Protein AF-0000000078901228 (afdb_homodimer)

pLDDT: mean 86.93, std 18.35, range [22.19, 98.5]

Secondary structure (DSSP, 8-state):
-----SGGG---SS---HHHHHHHHHHT-SSS-EEHHHHHHHHHTTT--HHHHHHHHHHHHHTTSEEE-GGGEEEE-TTTHHHHHHHHTGGGGGGGB----S-EEEEE--HHHHHSHHHHHHHHHHHHHTT-EEEETTEEEEES-B----------------------HHHHHHHHHHHTT--TT-EEEEEE---HHHHHHHTT-S-HHHHHHHHHHHHHHHHHHHHHGGGS-HHHHHHHHHHHHHHHHHHHHH-----TTTS-SHHHHHHHHHHHHHHHHHHHHHHHHHT-/-----SGGG---SS---HHHHHHHHHHT-SSS-EEHHHHHHHHHTTT--HHHHHHHHHHHHHTTSEEE-GGGEEEE-GGGHHHHHHHHTGGGGGGGB----S-EEEEE--HHHHHSHHHHHHHHHHHHHTT-EEEETTEEEEES-B-------------S--------HHHHHHHHHHHTT--TT-EEEEEE---HHHHHHHTT-S-HHHHHHHHHHHHHHHHHHHHHGGGS-HHHHHHHHHHHHHHHHHHHHH-----TTTS-SHHHHHHHHHHHHHHHHHHHHHHHHHT-

Organism: Rhodospirillum centenum (strain ATCC 51521 / SW) (NCBI:txid414684)

Structure (mmCIF, N/CA/C/O backbone):
data_AF-0000000078901228-model_v1
#
loop_
_entity.id
_entity.type
_entity.pdbx_description
1 polymer 'Uncharacterized protein'
#
loop_
_atom_site.group_PDB
_atom_site.id
_atom_site.type_symbol
_atom_site.label_atom_id
_atom_site.label_alt_id
_atom_site.label_comp_id
_atom_site.label_asym_id
_atom_site.label_entity_id
_atom_site.label_seq_id
_atom_site.pdbx_PDB_ins_code
_atom_site.Cartn_x
_atom_site.Cartn_y
_atom_site.Cartn_z
_atom_site.occupancy
_atom_site.B_iso_or_equiv
_atom_site.auth_seq_id
_atom_site.auth_comp_id
_atom_site.auth_asym_id
_atom_site.auth_atom_id
_atom_site.pdbx_PDB_model_num
ATOM 1 N N . MET A 1 1 ? 15.203 12.539 26.469 1 22.97 1 MET A N 1
ATOM 2 C CA . MET A 1 1 ? 15.398 13.828 25.812 1 22.97 1 MET A CA 1
ATOM 3 C C . MET A 1 1 ? 14.133 14.266 25.078 1 22.97 1 MET A C 1
ATOM 5 O O . MET A 1 1 ? 13.367 13.43 24.594 1 22.97 1 MET A O 1
ATOM 9 N N . ASP A 1 2 ? 13.688 15.531 25.25 1 24.95 2 ASP A N 1
ATOM 10 C CA . ASP A 1 2 ? 12.523 16.422 25.203 1 24.95 2 ASP A CA 1
ATOM 11 C C . ASP A 1 2 ? 12.039 16.609 23.781 1 24.95 2 ASP A C 1
ATOM 13 O O . ASP A 1 2 ? 12.492 17.516 23.078 1 24.95 2 ASP A O 1
ATOM 17 N N . ILE A 1 3 ? 12.008 15.633 23.016 1 30.42 3 ILE A N 1
ATOM 18 C CA . ILE A 1 3 ? 11.773 15.461 21.594 1 30.42 3 ILE A CA 1
ATOM 19 C C . ILE A 1 3 ? 10.383 15.992 21.234 1 30.42 3 ILE A C 1
ATOM 21 O O . ILE A 1 3 ? 9.844 15.664 20.188 1 30.42 3 ILE A O 1
ATOM 25 N N . ASP A 1 4 ? 9.695 16.609 22.234 1 34.38 4 ASP A N 1
ATOM 26 C CA . ASP A 1 4 ? 8.352 17.109 21.953 1 34.38 4 ASP A CA 1
ATOM 27 C C . ASP A 1 4 ? 8.398 18.234 20.922 1 34.38 4 ASP A C 1
ATOM 29 O O . ASP A 1 4 ? 8.094 19.375 21.219 1 34.38 4 ASP A O 1
ATOM 33 N N . ARG A 1 5 ? 9.352 18.094 19.922 1 35.78 5 ARG A N 1
ATOM 34 C CA . ARG A 1 5 ? 9.961 19.125 19.094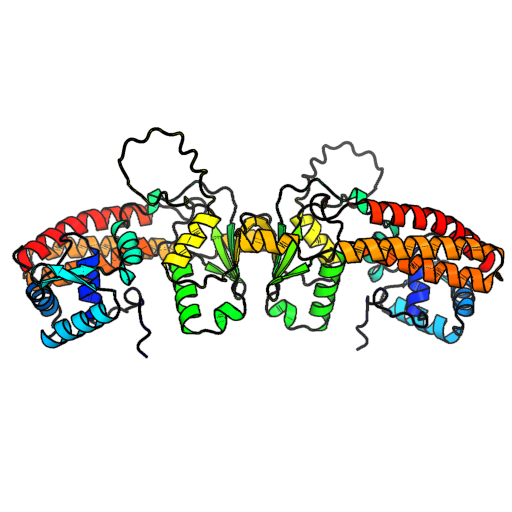 1 35.78 5 ARG A CA 1
ATOM 35 C C . ARG A 1 5 ? 8.898 19.938 18.359 1 35.78 5 ARG A C 1
ATOM 37 O O . ARG A 1 5 ? 9.023 21.156 18.219 1 35.78 5 ARG A O 1
ATOM 44 N N . ASN A 1 6 ? 8.086 19.359 17.578 1 36.31 6 ASN A N 1
ATOM 45 C CA . ASN A 1 6 ? 7.285 20.156 16.641 1 36.31 6 ASN A CA 1
ATOM 46 C C . ASN A 1 6 ? 5.82 20.203 17.062 1 36.31 6 ASN A C 1
ATOM 48 O O . ASN A 1 6 ? 4.938 20.422 16.234 1 36.31 6 ASN A O 1
ATOM 52 N N . ASP A 1 7 ? 5.535 19.797 18.328 1 43.38 7 ASP A N 1
ATOM 53 C CA . ASP A 1 7 ? 4.133 19.609 18.688 1 43.38 7 ASP A CA 1
ATOM 54 C C . ASP A 1 7 ? 3.455 20.938 19.016 1 43.38 7 ASP A C 1
ATOM 56 O O . ASP A 1 7 ? 2.613 21 19.906 1 43.38 7 ASP A O 1
ATOM 60 N N . HIS A 1 8 ? 4.043 22.031 18.578 1 42.66 8 HIS A N 1
ATOM 61 C CA . HIS A 1 8 ? 3.412 23.219 19.141 1 42.66 8 HIS A CA 1
ATOM 62 C C . HIS A 1 8 ? 1.991 23.391 18.609 1 42.66 8 HIS A C 1
ATOM 64 O O . HIS A 1 8 ? 1.242 24.25 19.094 1 42.66 8 HIS A O 1
ATOM 70 N N . LEU A 1 9 ? 1.549 22.578 17.578 1 44.91 9 LEU A N 1
ATOM 71 C CA . LEU A 1 9 ? 0.175 22.672 17.094 1 44.91 9 LEU A CA 1
ATOM 72 C C . LEU A 1 9 ? -0.745 21.75 17.906 1 44.91 9 LEU A C 1
ATOM 74 O O . LEU A 1 9 ? -1.957 21.734 17.688 1 44.91 9 LEU A O 1
ATOM 78 N N . SER A 1 10 ? -0.205 20.859 18.828 1 44.16 10 SER A N 1
ATOM 79 C CA . SER A 1 10 ? -1.022 19.906 19.578 1 44.16 10 SER A CA 1
ATOM 80 C C . SER A 1 10 ? -1.492 20.5 20.891 1 44.16 10 SER A C 1
ATOM 82 O O . SER A 1 10 ? -2.148 19.828 21.688 1 44.16 10 SER A O 1
ATOM 84 N N . ASP A 1 11 ? -1.125 21.719 21.344 1 42.91 11 ASP A N 1
ATOM 85 C CA . ASP A 1 11 ? -1.323 22.172 22.719 1 42.91 11 ASP A CA 1
ATOM 86 C C . ASP A 1 11 ? -2.809 22.328 23.047 1 42.91 11 ASP A C 1
ATOM 88 O O . ASP A 1 11 ? -3.545 22.953 22.266 1 42.91 11 ASP A O 1
ATOM 92 N N . GLU A 1 12 ? -3.486 21.578 23.875 1 42.47 12 GLU A N 1
ATOM 93 C CA . GLU A 1 12 ? -4.797 21.703 24.5 1 42.47 12 GLU A CA 1
ATOM 94 C C . GLU A 1 12 ? -5.02 23.094 25.062 1 42.47 12 GLU A C 1
ATOM 96 O O . GLU A 1 12 ? -4.062 23.812 25.328 1 42.47 12 GLU A O 1
ATOM 101 N N . ALA A 1 13 ? -6.402 23.609 25.328 1 46.47 13 ALA A N 1
ATOM 102 C CA . ALA A 1 13 ? -7.137 24.797 25.766 1 46.47 13 ALA A CA 1
ATOM 103 C C . ALA A 1 13 ? -6.352 25.578 26.812 1 46.47 13 ALA A C 1
ATOM 105 O O . ALA A 1 13 ? -6.758 26.656 27.219 1 46.47 13 ALA A O 1
ATOM 106 N N . GLY A 1 14 ? -5.383 25 27.312 1 50.72 14 GLY A N 1
ATOM 107 C CA . GLY A 1 14 ? -4.816 25.703 28.438 1 50.72 14 GLY A CA 1
ATOM 108 C C . GLY A 1 14 ? -3.891 26.844 28.031 1 50.72 14 GLY A C 1
ATOM 109 O O . GLY A 1 14 ? -3.904 27.266 26.875 1 50.72 14 GLY A O 1
ATOM 110 N N . ALA A 1 15 ? -2.893 27.234 28.938 1 70.25 15 ALA A N 1
ATOM 111 C CA . ALA A 1 15 ? -1.961 28.359 28.969 1 70.25 15 ALA A CA 1
ATOM 112 C C . ALA A 1 15 ? -0.875 28.188 27.906 1 70.25 15 ALA A C 1
ATOM 114 O O . ALA A 1 15 ? -0.319 27.094 27.734 1 70.25 15 ALA A O 1
ATOM 115 N N . ILE A 1 16 ? -0.866 29.047 26.844 1 87.88 16 ILE A N 1
ATOM 116 C CA . ILE A 1 16 ? 0.158 29.094 25.812 1 87.88 16 ILE A CA 1
ATOM 117 C C . ILE A 1 16 ? 1.544 29.078 26.453 1 87.88 16 ILE A C 1
ATOM 119 O O . ILE A 1 16 ? 1.771 29.734 27.469 1 87.88 16 ILE A O 1
ATOM 123 N N . SER A 1 17 ? 2.393 28.188 26.078 1 93.25 17 SER A N 1
ATOM 124 C CA . SER A 1 17 ? 3.764 28.141 26.578 1 93.25 17 SER A CA 1
ATOM 125 C C . SER A 1 17 ? 4.629 29.219 25.938 1 93.25 17 SER A C 1
ATOM 127 O O . SER A 1 17 ? 4.27 29.781 24.891 1 93.25 17 SER A O 1
ATOM 129 N N . ALA A 1 18 ? 5.754 29.578 26.625 1 95.44 18 ALA A N 1
ATOM 130 C CA . ALA A 1 18 ? 6.707 30.531 26.094 1 95.44 18 ALA A CA 1
ATOM 131 C C . ALA A 1 18 ? 7.199 30.109 24.719 1 95.44 18 ALA A C 1
ATOM 133 O O . ALA A 1 18 ? 7.297 30.938 23.797 1 95.44 18 ALA A O 1
ATOM 134 N N . ARG A 1 19 ? 7.473 28.797 24.594 1 94.62 19 ARG A N 1
ATOM 135 C CA . ARG A 1 19 ? 7.949 28.266 23.328 1 94.62 19 ARG A CA 1
ATOM 136 C C . ARG A 1 19 ? 6.926 28.469 22.219 1 94.62 19 ARG A C 1
ATOM 138 O O . ARG A 1 19 ? 7.262 28.969 21.141 1 94.62 19 ARG A O 1
ATOM 145 N N . THR A 1 20 ? 5.754 28.141 22.531 1 92.88 20 THR A N 1
ATOM 146 C CA . THR A 1 20 ? 4.676 28.25 21.562 1 92.88 20 THR A CA 1
ATOM 147 C C . THR A 1 20 ? 4.434 29.703 21.188 1 92.88 20 THR A C 1
ATOM 149 O O . THR A 1 20 ? 4.25 30.031 20.016 1 92.88 20 THR A O 1
ATOM 152 N N . LEU A 1 21 ? 4.434 30.625 22.188 1 94.31 21 LEU A N 1
ATOM 153 C CA . LEU A 1 21 ? 4.203 32.031 21.938 1 94.31 21 LEU A CA 1
ATOM 154 C C . LEU A 1 21 ? 5.262 32.594 21 1 94.31 21 LEU A C 1
ATOM 156 O O . LEU A 1 21 ? 4.934 33.312 20.031 1 94.31 21 LEU A O 1
ATOM 160 N N . ILE A 1 22 ? 6.48 32.281 21.25 1 95.06 22 ILE A N 1
ATOM 161 C CA . ILE A 1 22 ? 7.598 32.781 20.453 1 95.06 22 ILE A CA 1
ATOM 162 C C . ILE A 1 22 ? 7.445 32.344 19 1 95.06 22 ILE A C 1
ATOM 164 O O . ILE A 1 22 ? 7.52 33.156 18.094 1 95.06 22 ILE A O 1
ATOM 168 N N . LEU A 1 23 ? 7.129 31.094 18.828 1 93.25 23 LEU A N 1
ATOM 169 C CA . LEU A 1 23 ? 7.012 30.562 17.484 1 93.25 23 LEU A CA 1
ATOM 170 C C . LEU A 1 23 ? 5.766 31.109 16.797 1 93.25 23 LEU A C 1
ATOM 172 O O . LEU A 1 23 ? 5.805 31.438 15.602 1 93.25 23 LEU A O 1
ATOM 176 N N . ASP A 1 24 ? 4.688 31.234 17.5 1 91.38 24 ASP A N 1
ATOM 177 C CA . ASP A 1 24 ? 3.457 31.766 16.938 1 91.38 24 ASP A CA 1
ATOM 178 C C . ASP A 1 24 ? 3.666 33.188 16.406 1 91.38 24 ASP A C 1
ATOM 180 O O . ASP A 1 24 ? 3.211 33.5 15.312 1 91.38 24 ASP A O 1
ATOM 184 N N . LEU A 1 25 ? 4.371 34 17.172 1 91.88 25 LEU A N 1
ATOM 185 C CA . LEU A 1 25 ? 4.617 35.375 16.766 1 91.88 25 LEU A CA 1
ATOM 186 C C . LEU A 1 25 ? 5.492 35.438 15.523 1 91.88 25 LEU A C 1
ATOM 188 O O . LEU A 1 25 ? 5.188 36.188 14.586 1 91.88 25 LEU A O 1
ATOM 192 N N . MET A 1 26 ? 6.473 34.625 15.539 1 91.56 26 MET A N 1
ATOM 193 C CA . MET A 1 26 ? 7.418 34.656 14.43 1 91.56 26 MET A CA 1
ATOM 194 C C . MET A 1 26 ? 6.789 34.062 13.164 1 91.56 26 MET A C 1
ATOM 196 O O . MET A 1 26 ? 7.141 34.469 12.055 1 91.56 26 MET A O 1
ATOM 200 N N . ASP A 1 27 ? 5.863 33.156 13.352 1 87.81 27 ASP A N 1
ATOM 201 C CA . ASP A 1 27 ? 5.227 32.469 12.234 1 87.81 27 ASP A CA 1
ATOM 202 C C . ASP A 1 27 ? 4.27 33.406 11.492 1 87.81 27 ASP A C 1
ATOM 204 O O . ASP A 1 27 ? 3.859 33.125 10.367 1 87.81 27 ASP A O 1
ATOM 208 N N . THR A 1 28 ? 3.855 34.531 12.117 1 81.31 28 THR A N 1
ATOM 209 C CA . THR A 1 28 ? 2.963 35.469 11.445 1 81.31 28 THR A CA 1
ATOM 210 C C . THR A 1 28 ? 3.686 36.188 10.312 1 81.31 28 THR A C 1
ATOM 212 O O . THR A 1 28 ? 3.047 36.688 9.375 1 81.31 28 THR A O 1
ATOM 215 N N . GLY A 1 29 ? 4.984 36.25 10.367 1 74.88 29 GLY A N 1
ATOM 216 C CA . GLY A 1 29 ? 5.824 36.812 9.328 1 74.88 29 GLY A CA 1
ATOM 217 C C . GLY A 1 29 ? 5.805 38.344 9.312 1 74.88 29 GLY A C 1
ATOM 218 O O . GLY A 1 29 ? 6.535 38.969 8.547 1 74.88 29 GLY A O 1
ATOM 219 N N . SER A 1 30 ? 4.918 38.938 9.938 1 79 30 SER A N 1
ATOM 220 C CA . SER A 1 30 ? 4.836 40.375 10.008 1 79 30 SER A CA 1
ATOM 221 C C . SER A 1 30 ? 4.605 40.844 11.438 1 79 30 SER A C 1
ATOM 223 O O . SER A 1 30 ? 3.484 40.781 11.945 1 79 30 SER A O 1
ATOM 225 N N . PRO A 1 31 ? 5.73 41.406 11.984 1 79.88 31 PRO A N 1
ATOM 226 C CA . PRO A 1 31 ? 7.09 41.594 11.469 1 79.88 31 PRO A CA 1
ATOM 227 C C . PRO A 1 31 ? 7.855 40.281 11.352 1 79.88 31 PRO A C 1
ATOM 229 O O . PRO A 1 31 ? 7.457 39.25 11.938 1 79.88 31 PRO A O 1
ATOM 232 N N . PRO A 1 32 ? 9.008 40.25 10.562 1 84.06 32 PRO A N 1
ATOM 233 C CA . PRO A 1 32 ? 9.75 39.031 10.312 1 84.06 32 PRO A CA 1
ATOM 234 C C . PRO A 1 32 ? 10.656 38.625 11.477 1 84.06 32 PRO A C 1
ATOM 236 O O . PRO A 1 32 ? 11.148 37.5 11.523 1 84.06 32 PRO A O 1
ATOM 239 N N . ASP A 1 33 ? 10.945 39.594 12.297 1 91.88 33 ASP A N 1
ATOM 240 C CA . ASP A 1 33 ? 11.828 39.344 13.438 1 91.88 33 ASP A CA 1
ATOM 241 C C . ASP A 1 33 ? 11.391 40.125 14.656 1 91.88 33 ASP A C 1
ATOM 243 O O . ASP A 1 33 ? 10.602 41.062 14.539 1 91.88 33 ASP A O 1
ATOM 247 N N . PHE A 1 34 ? 11.859 39.719 15.836 1 94.5 34 PHE A N 1
ATOM 248 C CA . PHE A 1 34 ? 11.5 40.312 17.109 1 94.5 34 PHE A CA 1
ATOM 249 C C . PHE A 1 34 ? 12.727 40.469 18 1 94.5 34 PHE A C 1
ATOM 251 O O . PHE A 1 34 ? 13.641 39.656 17.969 1 94.5 34 PHE A O 1
ATOM 258 N N . SER A 1 35 ? 12.719 41.594 18.781 1 94.75 35 SER A N 1
ATOM 259 C CA . SER A 1 35 ? 13.734 41.719 19.812 1 94.75 35 SER A CA 1
ATOM 260 C C . SER A 1 35 ? 13.375 40.906 21.047 1 94.75 35 SER A C 1
ATOM 262 O O . SER A 1 35 ? 12.219 40.5 21.219 1 94.75 35 SER A O 1
ATOM 264 N N . THR A 1 36 ? 14.43 40.656 21.844 1 95.25 36 THR A N 1
ATOM 265 C CA . THR A 1 36 ? 14.156 40.031 23.125 1 95.25 36 THR A CA 1
ATOM 266 C C . THR A 1 36 ? 13.141 40.812 23.922 1 95.25 36 THR A C 1
ATOM 268 O O . THR A 1 36 ? 12.258 40.25 24.562 1 95.25 36 THR A O 1
ATOM 271 N N . ARG A 1 37 ? 13.211 42.094 23.859 1 94.94 37 ARG A N 1
ATOM 272 C CA . ARG A 1 37 ? 12.266 42.969 24.547 1 94.94 37 ARG A CA 1
ATOM 273 C C . ARG A 1 37 ? 10.844 42.75 24.062 1 94.94 37 ARG A C 1
ATOM 275 O O . ARG A 1 37 ? 9.914 42.625 24.859 1 94.94 37 ARG A O 1
ATOM 282 N N . ASP A 1 38 ? 10.688 42.688 22.781 1 95.31 38 ASP A N 1
ATOM 283 C CA . ASP A 1 38 ? 9.375 42.438 22.188 1 95.31 38 ASP A CA 1
ATOM 284 C C . ASP A 1 38 ? 8.789 41.125 22.703 1 95.31 38 ASP A C 1
ATOM 286 O O . ASP A 1 38 ? 7.605 41.062 23.047 1 95.31 38 ASP A O 1
ATOM 290 N N . LEU A 1 39 ? 9.617 40.094 22.734 1 96.38 39 LEU A N 1
ATOM 291 C CA . LEU A 1 39 ? 9.156 38.75 23.125 1 96.38 39 LEU A CA 1
ATOM 292 C C . LEU A 1 39 ? 8.781 38.719 24.594 1 96.38 39 LEU A C 1
ATOM 294 O O . LEU A 1 39 ? 7.797 38.094 24.969 1 96.38 39 LEU A O 1
ATOM 298 N N . VAL A 1 40 ? 9.531 39.469 25.375 1 96.88 40 VAL A N 1
ATOM 299 C CA . VAL A 1 40 ? 9.234 39.531 26.797 1 96.88 40 VAL A CA 1
ATOM 300 C C . VAL A 1 40 ? 7.922 40.281 27.016 1 96.88 40 VAL A C 1
ATOM 302 O O . VAL A 1 40 ? 7.074 39.844 27.797 1 96.88 40 VAL A O 1
ATOM 305 N N . LEU A 1 41 ? 7.766 41.375 26.297 1 96.38 41 LEU A N 1
ATOM 306 C CA . LEU A 1 41 ? 6.527 42.156 26.391 1 96.38 41 LEU A CA 1
ATOM 307 C C . LEU A 1 41 ? 5.336 41.312 25.938 1 96.38 41 LEU A C 1
ATOM 309 O O . LEU A 1 41 ? 4.266 41.375 26.547 1 96.38 41 LEU A O 1
ATOM 313 N N . ALA A 1 42 ? 5.523 40.594 24.891 1 95.81 42 ALA A N 1
ATOM 314 C CA . ALA A 1 42 ? 4.465 39.719 24.406 1 95.81 42 ALA A CA 1
ATOM 315 C C . ALA A 1 42 ? 4.094 38.656 25.438 1 95.81 42 ALA A C 1
ATOM 317 O O . ALA A 1 42 ? 2.914 38.375 25.641 1 95.81 42 ALA A O 1
ATOM 318 N N . GLY A 1 43 ? 5.094 38.062 26.062 1 96.69 43 GLY A N 1
ATOM 319 C CA . GLY A 1 43 ? 4.855 37.094 27.094 1 96.69 43 GLY A CA 1
ATOM 320 C C . GLY A 1 43 ? 4.039 37.625 28.266 1 96.69 43 GLY A C 1
ATOM 321 O O . GLY A 1 43 ? 3.217 36.906 28.828 1 96.69 43 GLY A O 1
ATOM 322 N N . ALA A 1 44 ? 4.223 38.875 28.547 1 95.5 44 ALA A N 1
ATOM 323 C CA . ALA A 1 44 ? 3.52 39.5 29.656 1 95.5 44 ALA A CA 1
ATOM 324 C C . ALA A 1 44 ? 2.012 39.5 29.422 1 95.5 44 ALA A C 1
ATOM 326 O O . ALA A 1 44 ? 1.229 39.406 30.375 1 95.5 44 ALA A O 1
ATOM 327 N N . ALA A 1 45 ? 1.635 39.594 28.219 1 94.88 45 ALA A N 1
ATOM 328 C CA . ALA A 1 45 ? 0.213 39.562 27.891 1 94.88 45 ALA A CA 1
ATOM 329 C C . ALA A 1 45 ? -0.429 38.25 28.281 1 94.88 45 ALA A C 1
ATOM 331 O O . ALA A 1 45 ? -1.651 38.156 28.422 1 94.88 45 ALA A O 1
ATOM 332 N N . PHE A 1 46 ? 0.395 37.219 28.469 1 95.62 46 PHE A N 1
ATOM 333 C CA . PHE A 1 46 ? -0.101 35.875 28.797 1 95.62 46 PHE A CA 1
ATOM 334 C C . PHE A 1 46 ? 0.332 35.469 30.203 1 95.62 46 PHE A C 1
ATOM 336 O O . PHE A 1 46 ? 0.252 34.281 30.562 1 95.62 46 PHE A O 1
ATOM 343 N N . GLY A 1 47 ? 0.905 36.406 30.906 1 93.5 47 GLY A N 1
ATOM 344 C CA . GLY A 1 47 ? 1.328 36.156 32.281 1 93.5 47 GLY A CA 1
ATOM 345 C C . GLY A 1 47 ? 2.619 35.375 32.344 1 93.5 47 GLY A C 1
ATOM 346 O O . GLY A 1 47 ? 2.891 34.719 33.375 1 93.5 47 GLY A O 1
ATOM 347 N N . LEU A 1 48 ? 3.416 35.375 31.297 1 96.19 48 LEU A N 1
ATOM 348 C CA . LEU A 1 48 ? 4.699 34.688 31.297 1 96.19 48 LEU A CA 1
ATOM 349 C C . LEU A 1 48 ? 5.812 35.594 31.797 1 96.19 48 LEU A C 1
ATOM 351 O O . LEU A 1 48 ? 5.832 36.781 31.5 1 96.19 48 LEU A O 1
ATOM 355 N N . GLU A 1 49 ? 6.688 35 32.562 1 96.94 49 GLU A N 1
ATOM 356 C CA . GLU A 1 49 ? 7.812 35.75 33.125 1 96.94 49 GLU A CA 1
ATOM 357 C C . GLU A 1 49 ? 8.906 35.969 32.062 1 96.94 49 GLU A C 1
ATOM 359 O O . GLU A 1 49 ? 9.141 35.125 31.219 1 96.94 49 GLU A O 1
ATOM 364 N N . ALA A 1 50 ? 9.617 37.062 32.312 1 97.44 50 ALA A N 1
ATOM 365 C CA . ALA A 1 50 ? 10.719 37.406 31.406 1 97.44 50 ALA A CA 1
ATOM 366 C C . ALA A 1 50 ? 11.758 36.281 31.359 1 97.44 50 ALA A C 1
ATOM 368 O O . ALA A 1 50 ? 12.297 35.969 30.297 1 97.44 50 ALA A O 1
ATOM 369 N N . THR A 1 51 ? 11.977 35.688 32.469 1 97.44 51 THR A N 1
ATOM 370 C CA . THR A 1 51 ? 12.984 34.656 32.562 1 97.44 51 THR A CA 1
ATOM 371 C C . THR A 1 51 ? 12.562 33.438 31.75 1 97.44 51 THR A C 1
ATOM 373 O O . THR A 1 51 ? 13.391 32.781 31.094 1 97.44 51 THR A O 1
ATOM 376 N N . GLY A 1 52 ? 11.32 33.125 31.828 1 96.88 52 GLY A N 1
ATOM 377 C CA . GLY A 1 52 ? 10.805 32 31.047 1 96.88 52 GLY A CA 1
ATOM 378 C C . GLY A 1 52 ? 10.906 32.219 29.547 1 96.88 52 GLY A C 1
ATOM 379 O O . GLY A 1 52 ? 11.25 31.312 28.797 1 96.88 52 GLY A O 1
ATOM 380 N N . ILE A 1 53 ? 10.656 33.438 29.141 1 97.44 53 ILE A N 1
ATOM 381 C CA . ILE A 1 53 ? 10.75 33.781 27.719 1 97.44 53 ILE A CA 1
ATOM 382 C C . ILE A 1 53 ? 12.203 33.688 27.266 1 97.44 53 ILE A C 1
ATOM 384 O O . ILE A 1 53 ? 12.484 33.094 26.203 1 97.44 53 ILE A O 1
ATOM 388 N N . ARG A 1 54 ? 13.07 34.156 28.094 1 97.12 54 ARG A N 1
ATOM 389 C CA . ARG A 1 54 ? 14.484 34.125 27.734 1 97.12 54 ARG A CA 1
ATOM 390 C C . ARG A 1 54 ? 15.016 32.719 27.672 1 97.12 54 ARG A C 1
ATOM 392 O O . ARG A 1 54 ? 15.805 32.375 26.797 1 97.12 54 ARG A O 1
ATOM 399 N N . THR A 1 55 ? 14.562 31.906 28.562 1 97.75 55 THR A N 1
ATOM 400 C CA . THR A 1 55 ? 14.969 30.5 28.578 1 97.75 55 THR A CA 1
ATOM 401 C C . THR A 1 55 ? 14.445 29.766 27.344 1 97.75 55 THR A C 1
ATOM 403 O O . THR A 1 55 ? 15.18 29.016 26.703 1 97.75 55 THR A O 1
ATOM 406 N N . ALA A 1 56 ? 13.172 30.016 27.031 1 97.25 56 ALA A N 1
ATOM 407 C CA . ALA A 1 56 ? 12.578 29.391 25.844 1 97.25 56 ALA A CA 1
ATOM 408 C C . ALA A 1 56 ? 13.297 29.844 24.578 1 97.25 56 ALA A C 1
ATOM 410 O O . ALA A 1 56 ? 13.539 29.031 23.672 1 97.25 56 ALA A O 1
ATOM 411 N N . LEU A 1 57 ? 13.641 31.078 24.547 1 96.75 57 LEU A N 1
ATOM 412 C CA . LEU A 1 57 ? 14.344 31.625 23.391 1 96.75 57 LEU A CA 1
ATOM 413 C C . LEU A 1 57 ? 15.703 30.953 23.219 1 96.75 57 LEU A C 1
ATOM 415 O O . LEU A 1 57 ? 16.078 30.578 22.109 1 96.75 57 LEU A O 1
ATOM 419 N N . THR A 1 58 ? 16.422 30.75 24.297 1 96.69 58 THR A N 1
ATOM 420 C CA . THR A 1 58 ? 17.719 30.109 24.281 1 96.69 58 THR A CA 1
ATOM 421 C C . THR A 1 58 ? 17.609 28.656 23.812 1 96.69 58 THR A C 1
ATOM 423 O O . THR A 1 58 ? 18.406 28.203 22.984 1 96.69 58 THR A O 1
ATOM 426 N N . ARG A 1 59 ? 16.656 27.984 24.281 1 96.56 59 ARG A N 1
ATOM 427 C CA . ARG A 1 59 ? 16.438 26.594 23.891 1 96.56 59 ARG A CA 1
ATOM 428 C C . ARG A 1 59 ? 16.078 26.484 22.406 1 96.56 59 ARG A C 1
ATOM 430 O O . ARG A 1 59 ? 16.578 25.625 21.703 1 96.56 59 ARG A O 1
ATOM 437 N N . LEU A 1 60 ? 15.18 27.344 21.922 1 96.62 60 LEU A N 1
ATOM 438 C CA . LEU A 1 60 ? 14.75 27.328 20.531 1 96.62 60 LEU A CA 1
ATOM 439 C C . LEU A 1 60 ? 15.922 27.625 19.609 1 96.62 60 LEU A C 1
ATOM 441 O O . LEU A 1 60 ? 16 27.062 18.516 1 96.62 60 LEU A O 1
ATOM 445 N N . ARG A 1 61 ? 16.828 28.438 20.078 1 95.88 61 ARG A N 1
ATOM 446 C CA . ARG A 1 61 ? 18.047 28.719 19.297 1 95.88 61 ARG A CA 1
ATOM 447 C C . ARG A 1 61 ? 18.938 27.484 19.234 1 95.88 61 ARG A C 1
ATOM 449 O O . ARG A 1 61 ? 19.469 27.156 18.172 1 95.88 61 ARG A O 1
ATOM 456 N N . GLN A 1 62 ? 19.047 26.828 20.312 1 96.38 62 GLN A N 1
ATOM 457 C CA . GLN A 1 62 ? 19.875 25.609 20.359 1 96.38 62 GLN A CA 1
ATOM 458 C C . GLN A 1 62 ? 19.297 24.531 19.453 1 96.38 62 GLN A C 1
ATOM 460 O O . GLN A 1 62 ? 20.047 23.75 18.844 1 96.38 62 GLN A O 1
ATOM 465 N N . GLU A 1 63 ? 18 24.578 19.375 1 93.75 63 GLU A N 1
ATOM 466 C CA . GLU A 1 63 ? 17.312 23.578 18.562 1 93.75 63 GLU A CA 1
ATOM 467 C C . GLU A 1 63 ? 17.297 23.969 17.094 1 93.75 63 GLU A C 1
ATOM 469 O O . GLU A 1 63 ? 16.828 23.188 16.25 1 93.75 63 GLU A O 1
ATOM 474 N N . GLY A 1 64 ? 17.719 25.125 16.828 1 94.94 64 GLY A N 1
ATOM 475 C CA . GLY A 1 64 ? 17.75 25.609 15.453 1 94.94 64 GLY A CA 1
ATOM 476 C C . GLY A 1 64 ? 16.406 26.094 14.953 1 94.94 64 GLY A C 1
ATOM 477 O O . GLY A 1 64 ? 16.219 26.266 13.742 1 94.94 64 GLY A O 1
ATOM 478 N N . ARG A 1 65 ? 15.469 26.297 15.828 1 94.56 65 ARG A N 1
ATOM 479 C CA . ARG A 1 65 ? 14.125 26.719 15.453 1 94.56 65 ARG A CA 1
ATOM 480 C C . ARG A 1 65 ? 14.008 28.234 15.445 1 94.56 65 ARG A C 1
ATOM 482 O O . ARG A 1 65 ? 13.062 28.797 14.891 1 94.56 65 ARG A O 1
ATOM 489 N N . VAL A 1 66 ? 14.977 28.891 16.141 1 96.06 66 VAL A N 1
ATOM 490 C CA . VAL A 1 66 ? 15.117 30.344 16.141 1 96.06 66 VAL A CA 1
ATOM 491 C C . VAL A 1 66 ? 16.562 30.719 15.812 1 96.06 66 VAL A C 1
ATOM 493 O O . VAL A 1 66 ? 17.5 30.031 16.219 1 96.06 66 VAL A O 1
ATOM 496 N N . ARG A 1 67 ? 16.688 31.672 15.102 1 96 67 ARG A N 1
ATOM 497 C CA . ARG A 1 67 ? 18.016 32.188 14.828 1 96 67 ARG A CA 1
ATOM 498 C C . ARG A 1 67 ? 18.156 33.625 15.242 1 96 67 ARG A C 1
ATOM 500 O O . ARG A 1 67 ? 17.156 34.375 15.258 1 96 67 ARG A O 1
ATOM 507 N N . THR A 1 68 ? 19.359 34.031 15.523 1 94.25 68 THR A N 1
ATOM 508 C CA . THR A 1 68 ? 19.656 35.406 15.906 1 94.25 68 THR A CA 1
ATOM 509 C 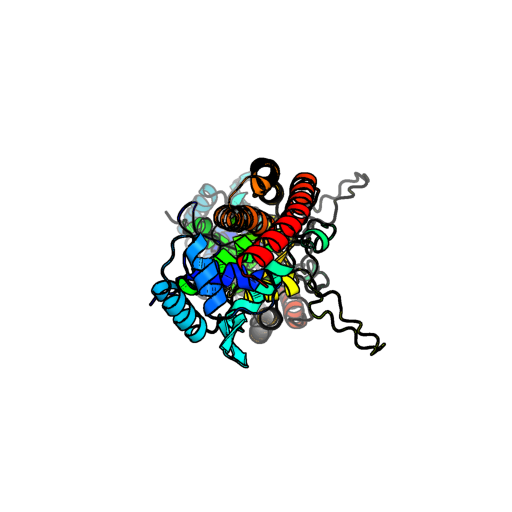C . THR A 1 68 ? 20.234 36.188 14.727 1 94.25 68 THR A C 1
ATOM 511 O O . THR A 1 68 ? 21.125 35.688 14.031 1 94.25 68 THR A O 1
ATOM 514 N N . LEU A 1 69 ? 19.547 37.219 14.555 1 92.81 69 LEU A N 1
ATOM 515 C CA . LEU A 1 69 ? 20.016 38.125 13.516 1 92.81 69 LEU A CA 1
ATOM 516 C C . LEU A 1 69 ? 20.922 39.188 14.094 1 92.81 69 LEU A C 1
ATOM 518 O O . LEU A 1 69 ? 21.359 39.094 15.234 1 92.81 69 LEU A O 1
ATOM 522 N N . ASP A 1 70 ? 21.203 40.219 13.195 1 86.06 70 ASP A N 1
ATOM 523 C CA . ASP A 1 70 ? 22 41.344 13.648 1 86.06 70 ASP A CA 1
ATOM 524 C C . ASP A 1 70 ? 21.25 42.156 14.688 1 86.06 70 ASP A C 1
ATOM 526 O O . ASP A 1 70 ? 20.016 42.219 14.664 1 86.06 70 ASP A O 1
ATOM 530 N N . ARG A 1 71 ? 21.984 42.781 15.633 1 86.12 71 ARG A N 1
ATOM 531 C CA . ARG A 1 71 ? 21.5 43.719 16.641 1 86.12 71 ARG A CA 1
ATOM 532 C C . ARG A 1 71 ? 20.594 43 17.641 1 86.12 71 ARG A C 1
ATOM 534 O O . ARG A 1 71 ? 19.641 43.594 18.141 1 86.12 71 ARG A O 1
ATOM 541 N N . GLY A 1 72 ? 20.672 41.781 17.719 1 87.56 72 GLY A N 1
ATOM 542 C CA . GLY A 1 72 ? 20 41.062 18.797 1 87.56 72 GLY A CA 1
ATOM 543 C C . GLY A 1 72 ? 18.562 40.688 18.469 1 87.56 72 GLY A C 1
ATOM 544 O O . GLY A 1 72 ? 17.766 40.438 19.359 1 87.56 72 GLY A O 1
ATOM 545 N N . ARG A 1 73 ? 18.188 40.812 17.25 1 93.62 73 ARG A N 1
ATOM 546 C CA . ARG A 1 73 ? 16.844 40.406 16.844 1 93.62 73 ARG A CA 1
ATOM 547 C C . ARG A 1 73 ? 16.797 38.938 16.469 1 93.62 73 ARG A C 1
ATOM 549 O O . ARG A 1 73 ? 17.828 38.312 16.172 1 93.62 73 ARG A O 1
ATOM 556 N N . HIS A 1 74 ? 15.578 38.375 16.562 1 95.94 74 HIS A N 1
ATOM 557 C CA . HIS A 1 74 ? 15.414 36.938 16.391 1 95.94 74 HIS A CA 1
ATOM 558 C C . HIS A 1 74 ? 14.359 36.625 15.344 1 95.94 74 HIS A C 1
ATOM 560 O O . HIS A 1 74 ? 13.344 37.312 15.25 1 95.94 74 HIS A O 1
ATOM 566 N N . ALA A 1 75 ? 14.68 35.625 14.547 1 94.88 75 ALA A N 1
ATOM 567 C CA . ALA A 1 75 ? 13.758 35.156 13.516 1 94.88 75 ALA A CA 1
ATOM 568 C C . ALA A 1 75 ? 13.68 33.625 13.5 1 94.88 75 ALA A C 1
ATOM 570 O O . ALA A 1 75 ? 14.398 32.969 14.25 1 94.88 75 ALA A O 1
ATOM 571 N N . ILE A 1 76 ? 12.742 33.156 12.688 1 93.62 76 ILE A N 1
ATOM 572 C CA . ILE A 1 76 ? 12.555 31.703 12.578 1 93.62 76 ILE A CA 1
ATOM 573 C C . ILE A 1 76 ? 13.828 31.062 12.047 1 93.62 76 ILE A C 1
ATOM 575 O O . ILE A 1 76 ? 14.477 31.594 11.141 1 93.62 76 ILE A O 1
ATOM 579 N N . GLY A 1 77 ? 14.203 29.953 12.672 1 92.88 77 GLY A N 1
ATOM 580 C CA . GLY A 1 77 ? 15.375 29.203 12.258 1 92.88 77 GLY A CA 1
ATOM 581 C C . GLY A 1 77 ? 15.078 28.172 11.18 1 92.88 77 GLY A C 1
ATOM 582 O O . GLY A 1 77 ? 13.914 27.953 10.836 1 92.88 77 GLY A O 1
ATOM 583 N N . ALA A 1 78 ? 16.109 27.547 10.688 1 90.5 78 ALA A N 1
ATOM 584 C CA . ALA A 1 78 ? 16.031 26.641 9.539 1 90.5 78 ALA A CA 1
ATOM 585 C C . ALA A 1 78 ? 15.133 25.438 9.852 1 90.5 78 ALA A C 1
ATOM 587 O O . ALA A 1 78 ? 14.383 24.984 8.992 1 90.5 78 ALA A O 1
ATOM 588 N N . LYS A 1 79 ? 15.156 24.969 11.031 1 88.06 79 LYS A N 1
ATOM 589 C CA . LYS A 1 79 ? 14.438 23.75 11.398 1 88.06 79 LYS A CA 1
ATOM 590 C C . LYS A 1 79 ? 12.938 24.016 11.508 1 88.06 79 LYS A C 1
ATOM 592 O O . LYS A 1 79 ? 12.133 23.078 11.445 1 88.06 79 LYS A O 1
ATOM 597 N N . ALA A 1 80 ? 12.547 25.266 11.68 1 88.19 80 ALA A N 1
ATOM 598 C CA . ALA A 1 80 ? 11.133 25.609 11.828 1 88.19 80 ALA A CA 1
ATOM 599 C C . ALA A 1 80 ? 10.586 26.25 10.562 1 88.19 80 ALA A C 1
ATOM 601 O O . ALA A 1 80 ? 9.383 26.484 10.445 1 88.19 80 ALA A O 1
ATOM 602 N N . GLU A 1 81 ? 11.406 26.469 9.594 1 87.56 81 GLU A N 1
ATOM 603 C CA . GLU A 1 81 ? 11.062 27.203 8.383 1 87.56 81 GLU A CA 1
ATOM 604 C C . GLU A 1 81 ? 10 26.469 7.57 1 87.56 81 GLU A C 1
ATOM 606 O O . GLU A 1 81 ? 9.055 27.094 7.07 1 87.56 81 GLU A O 1
ATOM 611 N N . PRO A 1 82 ? 10.086 25.156 7.441 1 81.75 82 PRO A N 1
ATOM 612 C CA . PRO A 1 82 ? 9.07 24.469 6.637 1 81.75 82 PRO A CA 1
ATOM 613 C C . PRO A 1 82 ? 7.66 24.641 7.191 1 81.75 82 PRO A C 1
ATOM 615 O O . PRO A 1 82 ? 6.719 24.875 6.426 1 81.75 82 PRO A O 1
ATOM 618 N N . LEU A 1 83 ? 7.551 24.594 8.438 1 81.56 83 LEU A N 1
ATOM 619 C CA . LEU A 1 83 ? 6.242 24.797 9.055 1 81.56 83 LEU A CA 1
ATOM 620 C C . LEU A 1 83 ? 5.793 26.234 8.922 1 81.56 83 LEU A C 1
ATOM 622 O O . LEU A 1 83 ? 4.613 26.516 8.688 1 81.56 83 LEU A O 1
ATOM 626 N N . GLN A 1 84 ? 6.723 27.172 9.102 1 86.88 84 GLN A N 1
ATOM 627 C CA . GLN A 1 84 ? 6.387 28.578 8.93 1 86.88 84 GLN A CA 1
ATOM 628 C C . GLN A 1 84 ? 5.816 28.844 7.543 1 86.88 84 GLN A C 1
ATOM 630 O O . GLN A 1 84 ? 4.832 29.578 7.398 1 86.88 84 GLN A O 1
ATOM 635 N N . HIS A 1 85 ? 6.449 28.219 6.602 1 83.94 85 HIS A N 1
ATOM 636 C CA . HIS A 1 85 ? 5.984 28.406 5.234 1 83.94 85 HIS A CA 1
ATOM 637 C C . HIS A 1 85 ? 4.551 27.906 5.066 1 83.94 85 HIS A C 1
ATOM 639 O O . HIS A 1 85 ? 3.746 28.547 4.379 1 83.94 85 HIS A O 1
ATOM 645 N N . ARG A 1 86 ? 4.297 26.812 5.68 1 83.5 86 ARG A N 1
ATOM 646 C CA . ARG A 1 86 ? 2.943 26.281 5.645 1 83.5 86 ARG A CA 1
ATOM 647 C C . ARG A 1 86 ? 1.958 27.219 6.328 1 83.5 86 ARG A C 1
ATOM 649 O O . ARG A 1 86 ? 0.869 27.469 5.812 1 83.5 86 ARG A O 1
ATOM 656 N N . ILE A 1 87 ? 2.357 27.781 7.41 1 87.69 87 ILE A N 1
ATOM 657 C CA . ILE A 1 87 ? 1.493 28.656 8.195 1 87.69 87 ILE A CA 1
ATOM 658 C C . ILE A 1 87 ? 1.232 29.953 7.422 1 87.69 87 ILE A C 1
ATOM 660 O O . ILE A 1 87 ? 0.096 30.422 7.359 1 87.69 87 ILE A O 1
ATOM 664 N N . LEU A 1 88 ? 2.232 30.438 6.77 1 86.56 88 LEU A N 1
ATOM 665 C CA . LEU A 1 88 ? 2.109 31.688 6.016 1 86.56 88 LEU A CA 1
ATOM 666 C C . LEU A 1 88 ? 1.182 31.5 4.816 1 86.56 88 LEU A C 1
ATOM 668 O O . LEU A 1 88 ? 0.572 32.469 4.348 1 86.56 88 LEU A O 1
ATOM 672 N N . GLY A 1 89 ? 1.01 30.281 4.398 1 88.5 89 GLY A N 1
ATOM 673 C CA . GLY A 1 89 ? 0.2 29.984 3.225 1 88.5 89 GLY A CA 1
ATOM 674 C C . GLY A 1 89 ? -1.242 29.656 3.561 1 88.5 89 GLY A C 1
ATOM 675 O O . GLY A 1 89 ? -2 29.219 2.699 1 88.5 89 GLY A O 1
ATOM 676 N N . TRP A 1 90 ? -1.661 29.906 4.809 1 91.12 90 TRP A N 1
ATOM 677 C CA . TRP A 1 90 ? -2.975 29.469 5.262 1 91.12 90 TRP A CA 1
ATOM 678 C C . TRP A 1 90 ? -4.082 30.094 4.418 1 91.12 90 TRP A C 1
ATOM 680 O O . TRP A 1 90 ? -5.145 29.484 4.234 1 91.12 90 TRP A O 1
ATOM 690 N N . ARG A 1 91 ? -3.861 31.297 3.826 1 93.06 91 ARG A N 1
ATOM 691 C CA . ARG A 1 91 ? -4.867 32 3.037 1 93.06 91 ARG A CA 1
ATOM 692 C C . ARG A 1 91 ? -5.125 31.297 1.716 1 93.06 91 ARG A C 1
ATOM 694 O O . ARG A 1 91 ? -6.223 31.391 1.156 1 93.06 91 ARG A O 1
ATOM 701 N N . GLU A 1 92 ? -4.094 30.578 1.266 1 91.38 92 GLU A N 1
ATOM 702 C CA . GLU A 1 92 ? -4.145 30.062 -0.098 1 91.38 92 GLU A CA 1
ATOM 703 C C . GLU A 1 92 ? -4.234 28.547 -0.107 1 91.38 92 GLU A C 1
ATOM 705 O O . GLU A 1 92 ? -4.004 27.906 -1.138 1 91.38 92 GLU A O 1
ATOM 710 N N . VAL A 1 93 ? -4.59 27.938 0.996 1 91.25 93 VAL A N 1
ATOM 711 C CA . VAL A 1 93 ? -4.551 26.484 1.106 1 91.25 93 VAL A CA 1
ATOM 712 C C . VAL A 1 93 ? -5.48 25.859 0.066 1 91.25 93 VAL A C 1
ATOM 714 O O . VAL A 1 93 ? -5.18 24.797 -0.491 1 91.25 93 VAL A O 1
ATOM 717 N N . GLN A 1 94 ? -6.59 26.438 -0.214 1 91.38 94 GLN A N 1
ATOM 718 C CA . GLN A 1 94 ? -7.562 25.875 -1.144 1 91.38 94 GLN A CA 1
ATOM 719 C C . GLN A 1 94 ? -7.043 25.922 -2.578 1 91.38 94 GLN A C 1
ATOM 721 O O . GLN A 1 94 ? -7.504 25.172 -3.436 1 91.38 94 GLN A O 1
ATOM 726 N N . GLY A 1 95 ? -6.09 26.844 -2.834 1 89.12 95 GLY A N 1
ATOM 727 C CA . GLY A 1 95 ? -5.48 26.938 -4.152 1 89.12 95 GLY A CA 1
ATOM 728 C C . GLY A 1 95 ? -4.668 25.719 -4.523 1 89.12 95 GLY A C 1
ATOM 729 O O . GLY A 1 95 ? -4.363 25.5 -5.699 1 89.12 95 GLY A O 1
ATOM 730 N N . ARG A 1 96 ? -4.387 24.891 -3.586 1 87.69 96 ARG A N 1
ATOM 731 C CA . ARG A 1 96 ? -3.594 23.688 -3.809 1 87.69 96 ARG A CA 1
ATOM 732 C C . ARG A 1 96 ? -4.449 22.562 -4.402 1 87.69 96 ARG A C 1
ATOM 734 O O . ARG A 1 96 ? -3.92 21.562 -4.891 1 87.69 96 ARG A O 1
ATOM 741 N N . GLN A 1 97 ? -5.707 22.672 -4.371 1 91 97 GLN A N 1
ATOM 742 C CA . GLN A 1 97 ? -6.598 21.578 -4.773 1 91 97 GLN A CA 1
ATOM 743 C C . GLN A 1 97 ? -6.719 21.5 -6.293 1 91 97 GLN A C 1
ATOM 745 O O . GLN A 1 97 ? -6.758 22.531 -6.973 1 91 97 GLN A O 1
ATOM 750 N N . ARG A 1 98 ? -6.719 20.359 -6.805 1 89.75 98 ARG A N 1
ATOM 751 C CA . ARG A 1 98 ? -7.02 20.047 -8.195 1 89.75 98 ARG A CA 1
ATOM 752 C C . ARG A 1 98 ? -8.18 19.062 -8.305 1 89.75 98 ARG A C 1
ATOM 754 O O . ARG A 1 98 ? -8.531 18.406 -7.328 1 89.75 98 ARG A O 1
ATOM 761 N N . PRO A 1 99 ? -8.812 19.062 -9.5 1 90.94 99 PRO A N 1
ATOM 762 C CA . PRO A 1 99 ? -9.875 18.078 -9.672 1 90.94 99 PRO A CA 1
ATOM 763 C C . PRO A 1 99 ? -9.414 16.656 -9.383 1 90.94 99 PRO A C 1
ATOM 765 O O . PRO A 1 99 ? -8.297 16.281 -9.734 1 90.94 99 PRO A O 1
ATOM 768 N N . TRP A 1 100 ? -10.281 16.016 -8.742 1 93.62 100 TRP A N 1
ATOM 769 C CA . TRP A 1 100 ? -9.977 14.641 -8.352 1 93.62 100 TRP A CA 1
ATOM 770 C C . TRP A 1 100 ? -10.414 13.656 -9.438 1 93.62 100 TRP A C 1
ATOM 772 O O . TRP A 1 100 ? -11.547 13.711 -9.906 1 93.62 100 TRP A O 1
ATOM 782 N N . ASP A 1 101 ? -9.555 12.727 -9.844 1 91.44 101 ASP A N 1
ATOM 783 C CA . ASP A 1 101 ? -9.859 11.773 -10.906 1 91.44 101 ASP A CA 1
ATOM 784 C C . ASP A 1 101 ? -10.188 10.398 -10.328 1 91.44 101 ASP A C 1
ATOM 786 O O . ASP A 1 101 ? -10.258 9.414 -11.07 1 91.44 101 ASP A O 1
ATOM 790 N N . GLY A 1 102 ? -10.312 10.305 -9.031 1 93.31 102 GLY A N 1
ATOM 791 C CA . GLY A 1 102 ? -10.656 9.039 -8.406 1 93.31 102 GLY A CA 1
ATOM 792 C C . GLY A 1 102 ? -9.453 8.297 -7.871 1 93.31 102 GLY A C 1
ATOM 793 O O . GLY A 1 102 ? -9.594 7.281 -7.18 1 93.31 102 GLY A O 1
ATOM 794 N N . GLY A 1 103 ? -8.281 8.859 -8.141 1 94.56 103 GLY A N 1
ATOM 795 C CA . GLY A 1 103 ? -7.059 8.242 -7.637 1 94.56 103 GLY A CA 1
ATOM 796 C C . GLY A 1 103 ? -6.785 8.562 -6.18 1 94.56 103 GLY A C 1
ATOM 797 O O . GLY A 1 103 ? -7.219 9.602 -5.676 1 94.56 103 GLY A O 1
ATOM 798 N N . TRP A 1 104 ? -6.102 7.645 -5.562 1 96.75 104 TRP A N 1
ATOM 799 C CA . TRP A 1 104 ? -5.754 7.801 -4.156 1 96.75 104 TRP A CA 1
ATOM 800 C C . TRP A 1 104 ? -4.242 7.855 -3.969 1 96.75 104 TRP A C 1
ATOM 802 O O . TRP A 1 104 ? -3.49 7.34 -4.797 1 96.75 104 TRP A O 1
ATOM 812 N N . LEU A 1 105 ? -3.818 8.555 -3 1 97.56 105 LEU A N 1
ATOM 813 C CA . LEU A 1 105 ? -2.473 8.359 -2.475 1 97.56 105 LEU A CA 1
ATOM 814 C C . LEU A 1 105 ? -2.486 7.387 -1.298 1 97.56 105 LEU A C 1
ATOM 816 O O . LEU A 1 105 ? -3.301 7.527 -0.382 1 97.56 105 LEU A O 1
ATOM 820 N N . LEU A 1 106 ? -1.69 6.375 -1.387 1 97.81 106 LEU A N 1
ATOM 821 C CA . LEU A 1 106 ? -1.575 5.344 -0.358 1 97.81 106 LEU A CA 1
ATOM 822 C C . LEU A 1 106 ? -0.201 5.391 0.303 1 97.81 106 LEU A C 1
ATOM 824 O O . LEU A 1 106 ? 0.823 5.391 -0.383 1 97.81 106 LEU A O 1
ATOM 828 N N . ALA A 1 107 ? -0.179 5.57 1.621 1 97.81 107 ALA A N 1
ATOM 829 C CA . ALA A 1 107 ? 1.04 5.5 2.422 1 97.81 107 ALA A CA 1
ATOM 830 C C . ALA A 1 107 ? 1.05 4.25 3.295 1 97.81 107 ALA A C 1
ATOM 832 O O . ALA A 1 107 ? 0.109 4.008 4.055 1 97.81 107 ALA A O 1
ATOM 833 N N . VAL A 1 108 ? 2.074 3.424 3.18 1 96.75 108 VAL A N 1
ATOM 834 C CA . VAL A 1 108 ? 2.189 2.178 3.934 1 96.75 108 VAL A CA 1
ATOM 835 C C . VAL A 1 108 ? 3.385 2.254 4.879 1 96.75 108 VAL A C 1
ATOM 837 O O . VAL A 1 108 ? 4.516 2.486 4.445 1 96.75 108 VAL A O 1
ATOM 840 N N . ALA A 1 109 ? 3.111 2.08 6.148 1 94.44 109 ALA A N 1
ATOM 841 C CA . ALA A 1 109 ? 4.176 2.084 7.148 1 94.44 109 ALA A CA 1
ATOM 842 C C . ALA A 1 109 ? 4.641 0.664 7.457 1 94.44 109 ALA A C 1
ATOM 844 O O . ALA A 1 109 ? 3.832 -0.199 7.809 1 94.44 109 ALA A O 1
ATOM 845 N N . GLY A 1 110 ? 5.918 0.393 7.262 1 89.81 110 GLY A N 1
ATOM 846 C CA . GLY A 1 110 ? 6.504 -0.885 7.633 1 89.81 110 GLY A CA 1
ATOM 847 C C . GLY A 1 110 ? 7.008 -0.917 9.062 1 89.81 110 GLY A C 1
ATOM 848 O O . GLY A 1 110 ? 6.871 0.065 9.797 1 89.81 110 GLY A O 1
ATOM 849 N N . PRO A 1 111 ? 7.535 -2.09 9.43 1 85.31 111 PRO A N 1
ATOM 850 C CA . PRO A 1 111 ? 8.062 -2.238 10.781 1 85.31 111 PRO A CA 1
ATOM 851 C C . PRO A 1 111 ? 9.203 -1.265 11.086 1 85.31 111 PRO A C 1
ATOM 853 O O . PRO A 1 111 ? 9.352 -0.82 12.227 1 85.31 111 PRO A O 1
ATOM 856 N N . GLN A 1 112 ? 9.938 -0.906 10.203 1 81.31 112 GLN A N 1
ATOM 857 C CA . GLN A 1 112 ? 11.078 -0.014 10.414 1 81.31 112 GLN A CA 1
ATOM 858 C C . GLN A 1 112 ? 10.609 1.381 10.82 1 81.31 112 GLN A C 1
ATOM 860 O O . GLN A 1 112 ? 11.227 2.02 11.68 1 81.31 112 GLN A O 1
ATOM 865 N N . GLU A 1 113 ? 9.562 1.848 10.195 1 80.62 113 GLU A N 1
ATOM 866 C CA . GLU A 1 113 ? 9.016 3.162 10.516 1 80.62 113 GLU A CA 1
ATOM 867 C C . GLU A 1 113 ? 8.5 3.207 11.953 1 80.62 113 GLU A C 1
ATOM 869 O O . GLU A 1 113 ? 8.57 4.242 12.617 1 80.62 113 GLU A O 1
ATOM 874 N N . ARG A 1 114 ? 8.125 2.041 12.422 1 82.12 114 ARG A N 1
ATOM 875 C CA . ARG A 1 114 ? 7.422 1.989 13.703 1 82.12 114 ARG A CA 1
ATOM 876 C C . ARG A 1 114 ? 8.383 1.651 14.844 1 82.12 114 ARG A C 1
ATOM 878 O O . ARG A 1 114 ? 8.031 1.774 16.016 1 82.12 114 ARG A O 1
ATOM 885 N N . ALA A 1 115 ? 9.562 1.274 14.477 1 85 115 ALA A N 1
ATOM 886 C CA . ALA A 1 115 ? 10.531 0.841 15.477 1 85 115 ALA A CA 1
ATOM 887 C C . ALA A 1 115 ? 11.055 2.025 16.281 1 85 115 ALA A C 1
ATOM 889 O O . ALA A 1 115 ? 11.281 1.911 17.484 1 85 115 ALA A O 1
ATOM 890 N N . ASN A 1 116 ? 11.219 3.16 15.617 1 89.31 116 ASN A N 1
ATOM 891 C CA . ASN A 1 116 ? 11.633 4.398 16.266 1 89.31 116 ASN A CA 1
ATOM 892 C C . ASN A 1 116 ? 10.438 5.246 16.688 1 89.31 116 ASN A C 1
ATOM 894 O O . ASN A 1 116 ? 9.766 5.84 15.836 1 89.31 116 ASN A O 1
ATOM 898 N N . ARG A 1 117 ? 10.25 5.367 17.938 1 91 117 ARG A N 1
ATOM 899 C CA . ARG A 1 117 ? 9.055 6.004 18.484 1 91 117 ARG A CA 1
ATOM 900 C C . ARG A 1 117 ? 8.961 7.461 18.031 1 91 117 ARG A C 1
ATOM 902 O O . ARG A 1 117 ? 7.891 7.93 17.656 1 91 117 ARG A O 1
ATOM 909 N N . THR A 1 118 ? 10.031 8.164 18.109 1 90.12 118 THR A N 1
ATOM 910 C CA . THR A 1 118 ? 10.047 9.578 17.75 1 90.12 118 THR A CA 1
ATOM 911 C C . THR A 1 118 ? 9.742 9.75 16.266 1 90.12 118 THR A C 1
ATOM 913 O O . THR A 1 118 ? 8.891 10.562 15.891 1 90.12 118 THR A O 1
ATOM 916 N N . LEU A 1 119 ? 10.414 9.008 15.461 1 90.69 119 LEU A N 1
ATOM 917 C CA . LEU A 1 119 ? 10.203 9.062 14.016 1 90.69 119 LEU A CA 1
ATOM 918 C C . LEU A 1 119 ? 8.773 8.68 13.664 1 90.69 119 LEU A C 1
ATOM 920 O O . LEU A 1 119 ? 8.156 9.281 12.781 1 90.69 119 LEU A O 1
ATOM 924 N N . TRP A 1 120 ? 8.281 7.758 14.375 1 93.12 120 TRP A N 1
ATOM 925 C CA . TRP A 1 120 ? 6.914 7.305 14.164 1 93.12 120 TRP A CA 1
ATOM 926 C C . TRP A 1 120 ? 5.914 8.406 14.492 1 93.12 120 TRP A C 1
ATOM 928 O O . TRP A 1 120 ? 5 8.68 13.711 1 93.12 120 TRP A O 1
ATOM 938 N N . ARG A 1 121 ? 6.094 9.055 15.539 1 92.56 121 ARG A N 1
ATOM 939 C CA . ARG A 1 121 ? 5.23 10.164 15.93 1 92.56 121 ARG A CA 1
ATOM 940 C C . ARG A 1 121 ? 5.246 11.266 14.883 1 92.56 121 ARG A C 1
ATOM 942 O O . ARG A 1 121 ? 4.195 11.82 14.531 1 92.56 121 ARG A O 1
ATOM 949 N N . HIS A 1 122 ? 6.402 11.586 14.406 1 90.88 122 HIS A N 1
ATOM 950 C CA . HIS A 1 122 ? 6.531 12.602 13.375 1 90.88 122 HIS A CA 1
ATOM 951 C C . HIS A 1 122 ? 5.816 12.18 12.094 1 90.88 122 HIS A C 1
ATOM 953 O O . HIS A 1 122 ? 5.16 13 11.445 1 90.88 122 HIS A O 1
ATOM 959 N N . THR A 1 123 ? 5.969 10.914 11.812 1 95.44 123 THR A N 1
ATOM 960 C CA . THR A 1 123 ? 5.359 10.391 10.594 1 95.44 123 THR A CA 1
ATOM 961 C C . THR A 1 123 ? 3.838 10.477 10.672 1 95.44 123 THR A C 1
ATOM 963 O O . THR A 1 123 ? 3.193 10.977 9.742 1 95.44 123 THR A O 1
ATOM 966 N N . VAL A 1 124 ? 3.32 10.07 11.781 1 94.81 124 VAL A N 1
ATOM 967 C CA . VAL A 1 124 ? 1.872 10.094 11.961 1 94.81 124 VAL A CA 1
ATOM 968 C C . VAL A 1 124 ? 1.368 11.531 11.953 1 94.81 124 VAL A C 1
ATOM 970 O O . VAL A 1 124 ? 0.344 11.836 11.336 1 94.81 124 VAL A O 1
ATOM 973 N N . ARG A 1 125 ? 2.055 12.43 12.516 1 90.44 125 ARG A N 1
ATOM 974 C CA . ARG A 1 125 ? 1.697 13.844 12.523 1 90.44 125 ARG A CA 1
ATOM 975 C C . ARG A 1 125 ? 1.725 14.43 11.117 1 90.44 125 ARG A C 1
ATOM 977 O O . ARG A 1 125 ? 0.825 15.172 10.727 1 90.44 125 ARG A O 1
ATOM 984 N N . ALA A 1 126 ? 2.773 14.078 10.422 1 92.44 126 ALA A N 1
ATOM 985 C CA . ALA A 1 126 ? 2.9 14.555 9.047 1 92.44 126 ALA A CA 1
ATOM 986 C C . ALA A 1 126 ? 1.732 14.078 8.195 1 92.44 126 ALA A C 1
ATOM 988 O O . ALA A 1 126 ? 1.164 14.852 7.422 1 92.44 126 ALA A O 1
ATOM 989 N N . LEU A 1 127 ? 1.383 12.812 8.375 1 95.81 127 LEU A N 1
ATOM 990 C CA . LEU A 1 127 ? 0.259 12.25 7.629 1 95.81 127 LEU A CA 1
ATOM 991 C C . LEU A 1 127 ? -1.04 12.961 7.988 1 95.81 127 LEU A C 1
ATOM 993 O O . LEU A 1 127 ? -1.838 13.289 7.109 1 95.81 127 LEU A O 1
ATOM 997 N N . ASP A 1 128 ? -1.185 13.266 9.211 1 92.88 128 ASP A N 1
ATOM 998 C CA . ASP A 1 128 ? -2.363 13.992 9.68 1 92.88 128 ASP A CA 1
ATOM 999 C C . ASP A 1 128 ? -2.422 15.391 9.07 1 92.88 128 ASP A C 1
ATOM 1001 O O . ASP A 1 128 ? -3.459 15.805 8.547 1 92.88 128 ASP A O 1
ATOM 1005 N N . LEU A 1 129 ? -1.333 16.094 9.086 1 89.94 129 LEU A N 1
ATOM 1006 C CA . LEU A 1 129 ? -1.25 17.469 8.586 1 89.94 129 LEU A CA 1
ATOM 1007 C C . LEU A 1 129 ? -1.504 17.5 7.078 1 89.94 129 LEU A C 1
ATOM 1009 O O . LEU A 1 129 ? -2.066 18.484 6.57 1 89.94 129 LEU A O 1
ATOM 1013 N N . GLU A 1 130 ? -1.161 16.359 6.41 1 93.5 130 GLU A N 1
ATOM 1014 C CA . GLU A 1 130 ? -1.354 16.328 4.965 1 93.5 130 GLU A CA 1
ATOM 1015 C C . GLU A 1 130 ? -2.699 15.703 4.605 1 93.5 130 GLU A C 1
ATOM 1017 O O . GLU A 1 130 ? -2.984 15.461 3.428 1 93.5 130 GLU A O 1
ATOM 1022 N N . GLY A 1 131 ? -3.447 15.406 5.582 1 95.56 131 GLY A N 1
ATOM 1023 C CA . GLY A 1 131 ? -4.84 15.055 5.355 1 95.56 131 GLY A CA 1
ATOM 1024 C C . GLY A 1 131 ? -5.047 13.578 5.105 1 95.56 131 GLY A C 1
ATOM 1025 O O . GLY A 1 131 ? -6.07 13.172 4.551 1 95.56 131 GLY A O 1
ATOM 1026 N N . PHE A 1 132 ? -4.102 12.789 5.453 1 97.88 132 PHE A N 1
ATOM 1027 C CA . PHE A 1 132 ? -4.277 11.344 5.316 1 97.88 132 PHE A CA 1
ATOM 1028 C C . PHE A 1 132 ? -5.156 10.797 6.438 1 97.88 132 PHE A C 1
ATOM 1030 O O . PHE A 1 132 ? -5.16 11.336 7.547 1 97.88 132 PHE A O 1
ATOM 1037 N N . ALA A 1 133 ? -5.914 9.797 6.148 1 98 133 ALA A N 1
ATOM 1038 C CA . ALA A 1 133 ? -6.66 9.023 7.141 1 98 133 ALA A CA 1
ATOM 1039 C C . ALA A 1 133 ? -6.215 7.562 7.152 1 98 133 ALA A C 1
ATOM 1041 O O . ALA A 1 133 ? -5.934 6.988 6.098 1 98 133 ALA A O 1
ATOM 1042 N N . GLU A 1 134 ? -6.125 7.004 8.312 1 97.25 134 GLU A N 1
ATOM 1043 C CA . GLU A 1 134 ? -5.781 5.586 8.391 1 97.25 134 GLU A CA 1
ATOM 1044 C C . GLU A 1 134 ? -6.926 4.715 7.879 1 97.25 134 GLU A C 1
ATOM 1046 O O . GLU A 1 134 ? -8.023 4.738 8.438 1 97.25 134 GLU A O 1
ATOM 1051 N N . ALA A 1 135 ? -6.703 3.982 6.797 1 96.88 135 ALA A N 1
ATOM 1052 C CA . ALA A 1 135 ? -7.723 3.164 6.152 1 96.88 135 ALA A CA 1
ATOM 1053 C C . ALA A 1 135 ? -7.641 1.713 6.617 1 96.88 135 ALA A C 1
ATOM 1055 O O . ALA A 1 135 ? -8.664 1.033 6.738 1 96.88 135 ALA A O 1
ATOM 1056 N N . GLU A 1 136 ? -6.461 1.141 6.66 1 94.69 136 GLU A N 1
ATOM 1057 C CA . GLU A 1 136 ? -6.109 -0.157 7.23 1 94.69 136 GLU A CA 1
ATOM 1058 C C . GLU A 1 136 ? -4.98 -0.026 8.242 1 94.69 136 GLU A C 1
ATOM 1060 O O . GLU A 1 136 ? -4.34 1.024 8.336 1 94.69 136 GLU A O 1
ATOM 1065 N N . THR A 1 137 ? -4.824 -1.07 9.031 1 92.5 137 THR A N 1
ATOM 1066 C CA . THR A 1 137 ? -3.715 -1.025 9.984 1 92.5 137 THR A CA 1
ATOM 1067 C C . THR A 1 137 ? -2.406 -0.697 9.266 1 92.5 137 THR A C 1
ATOM 1069 O O . THR A 1 137 ? -1.97 -1.441 8.391 1 92.5 137 THR A O 1
ATOM 1072 N N . ASN A 1 138 ? -1.785 0.47 9.57 1 93.25 138 ASN A N 1
ATOM 1073 C CA . ASN A 1 138 ? -0.497 0.933 9.062 1 93.25 138 ASN A CA 1
ATOM 1074 C C . ASN A 1 138 ? -0.588 1.361 7.602 1 93.25 138 ASN A C 1
ATOM 1076 O O . ASN A 1 138 ? 0.425 1.414 6.902 1 93.25 138 ASN A O 1
ATOM 1080 N N . VAL A 1 139 ? -1.838 1.538 7.141 1 96.81 139 VAL A N 1
ATOM 1081 C CA . VAL A 1 139 ? -2.059 2.039 5.785 1 96.81 139 VAL A CA 1
ATOM 1082 C C . VAL A 1 139 ? -2.912 3.305 5.836 1 96.81 139 VAL A C 1
ATOM 1084 O O . VAL A 1 139 ? -4.035 3.283 6.34 1 96.81 139 VAL A O 1
ATOM 1087 N N . TRP A 1 140 ? -2.377 4.406 5.344 1 98.12 140 TRP A N 1
ATOM 1088 C CA . TRP A 1 140 ? -3.086 5.68 5.277 1 98.12 140 TRP A CA 1
ATOM 1089 C C . TRP A 1 140 ? -3.432 6.035 3.836 1 98.12 140 TRP A C 1
ATOM 1091 O O . TRP A 1 140 ? -2.697 5.688 2.91 1 98.12 140 TRP A O 1
ATOM 1101 N N . VAL A 1 141 ? -4.547 6.719 3.67 1 98.44 141 VAL A N 1
ATOM 1102 C CA . VAL A 1 141 ? -4.957 7.086 2.318 1 98.44 141 VAL A CA 1
ATOM 1103 C C . VAL A 1 141 ? -5.453 8.531 2.307 1 98.44 141 VAL A C 1
ATOM 1105 O O . VAL A 1 141 ? -5.863 9.062 3.344 1 98.44 141 VAL A O 1
ATOM 1108 N N . ARG A 1 142 ? -5.34 9.156 1.234 1 97.88 142 ARG A N 1
ATOM 1109 C CA . ARG A 1 142 ? -6.027 10.406 0.907 1 97.88 142 ARG A CA 1
ATOM 1110 C C . ARG A 1 142 ? -6.316 10.492 -0.588 1 97.88 142 ARG A C 1
ATOM 1112 O O . ARG A 1 142 ? -5.633 9.867 -1.396 1 97.88 142 ARG A O 1
ATOM 1119 N N . PRO A 1 143 ? -7.383 11.242 -0.987 1 97.06 143 PRO A N 1
ATOM 1120 C CA . PRO A 1 143 ? -7.57 11.469 -2.422 1 97.06 143 PRO A CA 1
ATOM 1121 C C . PRO A 1 143 ? -6.383 12.18 -3.066 1 97.06 143 PRO A C 1
ATOM 1123 O O . PRO A 1 143 ? -5.777 13.055 -2.451 1 97.06 143 PRO A O 1
ATOM 1126 N N . ASP A 1 144 ? -6.008 11.766 -4.27 1 96.06 144 ASP A N 1
ATOM 1127 C CA . ASP A 1 144 ? -4.949 12.422 -5.027 1 96.06 144 ASP A CA 1
ATOM 1128 C C . ASP A 1 144 ? -5.473 13.68 -5.727 1 96.06 144 ASP A C 1
ATOM 1130 O O . ASP A 1 144 ? -5.66 13.68 -6.945 1 96.06 144 ASP A O 1
ATOM 1134 N N . ASN A 1 145 ? -5.625 14.766 -4.949 1 95 145 ASN A N 1
ATOM 1135 C CA . ASN A 1 145 ? -6.273 15.953 -5.504 1 95 145 ASN A CA 1
ATOM 1136 C C . ASN A 1 145 ? -5.496 17.219 -5.176 1 95 145 ASN A C 1
ATOM 1138 O O . ASN A 1 145 ? -6.043 18.328 -5.242 1 95 145 ASN A O 1
ATOM 1142 N N . LEU A 1 146 ? -4.281 17.047 -4.719 1 92.25 146 LEU A N 1
ATOM 1143 C CA . LEU A 1 146 ? -3.482 18.234 -4.383 1 92.25 146 LEU A CA 1
ATOM 1144 C C . LEU A 1 146 ? -2.369 18.438 -5.402 1 92.25 146 LEU A C 1
ATOM 1146 O O . LEU A 1 146 ? -1.776 17.469 -5.891 1 92.25 146 LEU A O 1
ATOM 1150 N N . GLU A 1 147 ? -2.178 19.625 -5.809 1 80.44 147 GLU A N 1
ATOM 1151 C CA . GLU A 1 147 ? -1.127 19.984 -6.758 1 80.44 147 GLU A CA 1
ATOM 1152 C C . GLU A 1 147 ? 0.258 19.812 -6.137 1 80.44 147 GLU A C 1
ATOM 1154 O O . GLU A 1 147 ? 0.425 19.969 -4.926 1 80.44 147 GLU A O 1
ATOM 1159 N N . GLY A 1 148 ? 1.169 19.25 -6.938 1 65.44 148 GLY A N 1
ATOM 1160 C CA . GLY A 1 148 ? 2.561 19.234 -6.516 1 65.44 148 GLY A CA 1
ATOM 1161 C C . GLY A 1 148 ? 3.16 20.609 -6.359 1 65.44 148 GLY A C 1
ATOM 1162 O O . GLY A 1 148 ? 2.74 21.562 -7.035 1 65.44 148 GLY A O 1
ATOM 1163 N N . GLY A 1 149 ? 3.232 21.344 -5.324 1 50.81 149 GLY A N 1
ATOM 1164 C CA . GLY A 1 149 ? 3.695 22.688 -5.004 1 50.81 149 GLY A CA 1
ATOM 1165 C C . GLY A 1 149 ? 4.879 23.125 -5.848 1 50.81 149 GLY A C 1
ATOM 1166 O O . GLY A 1 149 ? 5.758 22.328 -6.16 1 50.81 149 GLY A O 1
ATOM 1167 N N . LEU A 1 150 ? 4.684 23.938 -6.953 1 43.53 150 LEU A N 1
ATOM 1168 C CA . LEU A 1 150 ? 5.797 24.797 -7.332 1 43.53 150 LEU A CA 1
ATOM 1169 C C . LEU A 1 150 ? 6.402 25.469 -6.109 1 43.53 150 LEU A C 1
ATOM 1171 O O . LEU A 1 150 ? 5.715 26.203 -5.398 1 43.53 150 LEU A O 1
ATOM 1175 N N . GLU A 1 151 ? 7.09 24.891 -5.238 1 41.59 151 GLU A N 1
ATOM 1176 C CA . GLU A 1 151 ? 7.613 25.812 -4.234 1 41.59 151 GLU A CA 1
ATOM 1177 C C . GLU A 1 151 ? 7.754 27.219 -4.801 1 41.59 151 GLU A C 1
ATOM 1179 O O . GLU A 1 151 ? 7.277 28.188 -4.203 1 41.59 151 GLU A O 1
ATOM 1184 N N . GLY A 1 152 ? 9.195 27.594 -5.328 1 36.22 152 GLY A N 1
ATOM 1185 C CA . GLY A 1 152 ? 9.742 28.938 -5.355 1 36.22 152 GLY A CA 1
ATOM 1186 C C . GLY A 1 152 ? 8.906 29.906 -6.176 1 36.22 152 GLY A C 1
ATOM 1187 O O . GLY A 1 152 ? 8.469 29.578 -7.277 1 36.22 152 GLY A O 1
ATOM 1188 N N . GLY A 1 153 ? 8.188 30.766 -5.543 1 34.62 153 GLY A N 1
ATOM 1189 C CA . GLY A 1 153 ? 7.891 32.125 -5.953 1 34.62 153 GLY A CA 1
ATOM 1190 C C . GLY A 1 153 ? 8.984 32.75 -6.801 1 34.62 153 GLY A C 1
ATOM 1191 O O . GLY A 1 153 ? 9.07 33.969 -6.926 1 34.62 153 GLY A O 1
ATOM 1192 N N . LEU A 1 154 ? 10.344 32.406 -6.859 1 32.25 154 LEU A N 1
ATOM 1193 C CA . LEU A 1 154 ? 11.227 33.438 -7.43 1 32.25 154 LEU A CA 1
ATOM 1194 C C . LEU A 1 154 ? 10.703 33.906 -8.781 1 32.25 154 LEU A C 1
ATOM 1196 O O . LEU A 1 154 ? 10.273 33.094 -9.609 1 32.25 154 LEU A O 1
ATOM 1200 N N . GLU A 1 155 ? 10.391 35.281 -8.953 1 32.78 155 GLU A N 1
ATOM 1201 C CA . GLU A 1 155 ? 10.305 36.281 -10.008 1 32.78 155 GLU A CA 1
ATOM 1202 C C . GLU A 1 155 ? 11.344 36 -11.102 1 32.78 155 GLU A C 1
ATOM 1204 O O . GLU A 1 155 ? 11.398 36.75 -12.102 1 32.78 155 GLU A O 1
ATOM 1209 N N . GLY A 1 156 ? 12.781 35.875 -10.828 1 33.09 156 GLY A N 1
ATOM 1210 C CA . GLY A 1 156 ? 13.648 36.094 -11.969 1 33.09 156 GLY A CA 1
ATOM 1211 C C . GLY A 1 156 ? 13.148 35.406 -13.234 1 33.09 156 GLY A C 1
ATOM 1212 O O . GLY A 1 156 ? 12.32 34.5 -13.172 1 33.09 156 GLY A O 1
ATOM 1213 N N . GLY A 1 157 ? 13.414 36.188 -14.508 1 31.78 157 GLY A N 1
ATOM 1214 C CA . GLY A 1 157 ? 13.227 36.188 -15.945 1 31.78 157 GLY A CA 1
ATOM 1215 C C . GLY A 1 157 ? 13.375 34.812 -16.562 1 31.78 157 GLY A C 1
ATOM 1216 O O . GLY A 1 157 ? 13.484 34.656 -17.781 1 31.78 157 GLY A O 1
ATOM 1217 N N . LEU A 1 158 ? 14.484 34.031 -16.047 1 30.19 158 LEU A N 1
ATOM 1218 C CA . LEU A 1 158 ? 14.867 33.156 -17.125 1 30.19 158 LEU A CA 1
ATOM 1219 C C . LEU A 1 158 ? 13.648 32.406 -17.688 1 30.19 158 LEU A C 1
ATOM 1221 O O . LEU A 1 158 ? 12.859 31.844 -16.922 1 30.19 158 LEU A O 1
ATOM 1225 N N . GLU A 1 159 ? 13.07 32.75 -18.828 1 32.78 159 GLU A N 1
ATOM 1226 C CA . GLU A 1 159 ? 12.273 32.25 -19.938 1 32.78 159 GLU A CA 1
ATOM 1227 C C . GLU A 1 159 ? 12.406 30.734 -20.062 1 32.78 159 GLU A C 1
ATOM 1229 O O . GLU A 1 159 ? 11.852 30.141 -20.984 1 32.78 159 GLU A O 1
ATOM 1234 N N . GLY A 1 160 ? 13.703 30.281 -19.828 1 33.12 160 GLY A N 1
ATOM 1235 C CA . GLY A 1 160 ? 13.828 28.969 -20.422 1 33.12 160 GLY A CA 1
ATOM 1236 C C . GLY A 1 160 ? 12.688 28.031 -20.047 1 33.12 160 GLY A C 1
ATOM 1237 O O . GLY A 1 160 ? 11.961 28.281 -19.094 1 33.12 160 GLY A O 1
ATOM 1238 N N . GLY A 1 161 ? 12.156 27.234 -21.047 1 31.92 161 GLY A N 1
ATOM 1239 C CA . GLY A 1 161 ? 11.156 26.188 -21.188 1 31.92 161 GLY A CA 1
ATOM 1240 C C . GLY A 1 161 ? 11.055 25.297 -19.969 1 31.92 161 GLY A C 1
ATOM 1241 O O . GLY A 1 161 ? 11.695 24.25 -19.906 1 31.92 161 GLY A O 1
ATOM 1242 N N . LEU A 1 162 ? 11.328 25.828 -18.844 1 31.36 162 LEU A N 1
ATOM 1243 C CA . LEU A 1 162 ? 11.258 24.891 -17.719 1 31.36 162 LEU A CA 1
ATOM 1244 C C . LEU A 1 162 ? 10.047 23.969 -17.859 1 31.36 162 LEU A C 1
ATOM 1246 O O . LEU A 1 162 ? 8.906 24.422 -17.734 1 31.36 162 LEU A O 1
ATOM 1250 N N . GLU A 1 163 ? 9.812 23.297 -18.844 1 34.69 163 GLU A N 1
ATOM 1251 C CA . GLU A 1 163 ? 9.07 22.031 -18.891 1 34.69 163 GLU A CA 1
ATOM 1252 C C . GLU A 1 163 ? 9.07 21.344 -17.531 1 34.69 163 GLU A C 1
ATOM 1254 O O . GLU A 1 163 ? 9.883 20.438 -17.281 1 34.69 163 GLU A O 1
ATOM 1259 N N . GLY A 1 164 ? 9.422 21.953 -16.484 1 36.28 164 GLY A N 1
ATOM 1260 C CA . GLY A 1 164 ? 9.32 21.25 -15.227 1 36.28 164 GLY A CA 1
ATOM 1261 C C . GLY A 1 164 ? 8.062 20.406 -15.117 1 36.28 164 GLY A C 1
ATOM 1262 O O . GLY A 1 164 ? 6.949 20.938 -15.164 1 36.28 164 GLY A O 1
ATOM 1263 N N . GLY A 1 165 ? 7.961 19.328 -15.703 1 39.56 165 GLY A N 1
ATOM 1264 C CA . GLY A 1 165 ? 6.914 18.312 -15.688 1 39.56 165 GLY A CA 1
ATOM 1265 C C . GLY A 1 165 ? 6.156 18.266 -14.375 1 39.56 165 GLY A C 1
ATOM 1266 O O . GLY A 1 165 ? 6.707 18.594 -13.32 1 39.56 165 GLY A O 1
ATOM 1267 N N . LEU A 1 166 ? 4.781 18.828 -14.305 1 46.06 166 LEU A N 1
ATOM 1268 C CA . LEU A 1 166 ? 3.809 18.625 -13.234 1 46.06 166 LEU A CA 1
ATOM 1269 C C . LEU A 1 166 ? 4.199 17.422 -12.367 1 46.06 166 LEU A C 1
ATOM 1271 O O . LEU A 1 166 ? 4.266 16.297 -12.859 1 46.06 166 LEU A O 1
ATOM 1275 N N . GLU A 1 167 ? 5.188 17.844 -11.516 1 57.16 167 GLU A N 1
ATOM 1276 C CA . GLU A 1 167 ? 5.469 16.75 -10.586 1 57.16 167 GLU A CA 1
ATOM 1277 C C . GLU A 1 167 ? 4.191 16.031 -10.18 1 57.16 167 GLU A C 1
ATOM 1279 O O . GLU A 1 167 ? 3.168 16.656 -9.914 1 57.16 167 GLU A O 1
ATOM 1284 N N . GLY A 1 168 ? 4.012 14.82 -10.438 1 65.62 168 GLY A N 1
ATOM 1285 C CA . GLY A 1 168 ? 2.857 14.008 -10.078 1 65.62 168 GLY A CA 1
ATOM 1286 C C . GLY A 1 168 ? 2.492 14.117 -8.609 1 65.62 168 GLY A C 1
ATOM 1287 O O . GLY A 1 168 ? 3.338 14.453 -7.773 1 65.62 168 GLY A O 1
ATOM 1288 N N . GLY A 1 169 ? 1.283 14.156 -8.227 1 80.94 169 GLY A N 1
ATOM 1289 C CA . GLY A 1 169 ? 0.712 14.289 -6.891 1 80.94 169 GLY A CA 1
ATOM 1290 C C . GLY A 1 169 ? 1.472 13.5 -5.84 1 80.94 169 GLY A C 1
ATOM 1291 O O . GLY A 1 169 ? 1.806 14.039 -4.781 1 80.94 169 GLY A O 1
ATOM 1292 N N . ALA A 1 170 ? 2.029 12.336 -6.176 1 90.31 170 ALA A N 1
ATOM 1293 C CA . ALA A 1 170 ? 2.691 11.477 -5.195 1 90.31 170 ALA A CA 1
ATOM 1294 C C . ALA A 1 170 ? 4.098 11.984 -4.883 1 90.31 170 ALA A C 1
ATOM 1296 O O . ALA A 1 170 ? 4.531 11.961 -3.73 1 90.31 170 ALA A O 1
ATOM 1297 N N . THR A 1 171 ? 4.852 12.438 -5.914 1 90.5 171 THR A N 1
ATOM 1298 C CA . THR A 1 171 ? 6.207 12.945 -5.727 1 90.5 171 THR A CA 1
ATOM 1299 C C . THR A 1 171 ? 6.203 14.188 -4.848 1 90.5 171 THR A C 1
ATOM 1301 O O . THR A 1 171 ? 6.988 14.297 -3.904 1 90.5 171 THR A O 1
ATOM 1304 N N . ALA A 1 172 ? 5.352 15.086 -5.168 1 90.31 172 ALA A N 1
ATOM 1305 C CA . ALA A 1 172 ? 5.215 16.297 -4.363 1 90.31 172 ALA A CA 1
ATOM 1306 C C . ALA A 1 172 ? 4.832 15.969 -2.926 1 90.31 172 ALA A C 1
ATOM 1308 O O . ALA A 1 172 ? 5.344 16.578 -1.983 1 90.31 172 ALA A O 1
ATOM 1309 N N . MET A 1 173 ? 3.945 15.062 -2.787 1 94 173 MET A N 1
ATOM 1310 C CA . MET A 1 173 ? 3.496 14.664 -1.456 1 94 173 MET A CA 1
ATOM 1311 C C . MET A 1 173 ? 4.648 14.062 -0.652 1 94 173 MET A C 1
ATOM 1313 O O . MET A 1 173 ? 4.785 14.336 0.541 1 94 173 MET A O 1
ATOM 1317 N N . ARG A 1 174 ? 5.5 13.25 -1.268 1 94.38 174 ARG A N 1
ATOM 1318 C CA . ARG A 1 174 ? 6.66 12.688 -0.579 1 94.38 174 ARG A CA 1
ATOM 1319 C C . ARG A 1 174 ? 7.566 13.797 -0.043 1 94.38 174 ARG A C 1
ATOM 1321 O O . ARG A 1 174 ? 8.039 13.719 1.093 1 94.38 174 ARG A O 1
ATOM 1328 N N . ARG A 1 175 ? 7.77 14.781 -0.816 1 91.12 175 ARG A N 1
ATOM 1329 C CA . ARG A 1 175 ? 8.609 15.906 -0.406 1 91.12 175 ARG A CA 1
ATOM 1330 C C . ARG A 1 175 ? 8 16.641 0.785 1 91.12 175 ARG A C 1
ATOM 1332 O O . ARG A 1 175 ? 8.711 17 1.726 1 91.12 175 ARG A O 1
ATOM 1339 N N . ARG A 1 176 ? 6.727 16.828 0.753 1 89.69 176 ARG A N 1
ATOM 1340 C CA . ARG A 1 176 ? 6.035 17.531 1.833 1 89.69 176 ARG A CA 1
ATOM 1341 C C . ARG A 1 176 ? 6.098 16.719 3.131 1 89.69 176 ARG A C 1
ATOM 1343 O O . ARG A 1 176 ? 6.34 17.281 4.199 1 89.69 176 ARG A O 1
ATOM 1350 N N . LEU A 1 177 ? 5.895 15.43 3.021 1 93.06 177 LEU A N 1
ATOM 1351 C CA . LEU A 1 177 ? 5.98 14.578 4.199 1 93.06 177 LEU A CA 1
ATOM 1352 C C . LEU A 1 177 ? 7.387 14.594 4.785 1 93.06 177 LEU A C 1
ATOM 1354 O O . LEU A 1 177 ? 7.559 14.68 6.004 1 93.06 177 LEU A O 1
ATOM 1358 N N . LEU A 1 178 ? 8.344 14.586 3.924 1 91.69 178 LEU A N 1
ATOM 1359 C CA . LEU A 1 178 ? 9.734 14.633 4.375 1 91.69 178 LEU A CA 1
ATOM 1360 C C . LEU A 1 178 ? 10.039 15.953 5.07 1 91.69 178 LEU A C 1
ATOM 1362 O O . LEU A 1 178 ? 10.727 15.977 6.09 1 91.69 178 LEU A O 1
ATOM 1366 N N . ALA A 1 179 ? 9.508 17.031 4.496 1 86.88 179 ALA A N 1
ATOM 1367 C CA . ALA A 1 179 ? 9.711 18.359 5.074 1 86.88 179 ALA A CA 1
ATOM 1368 C C . ALA A 1 179 ? 9.102 18.438 6.469 1 86.88 179 ALA A C 1
ATOM 1370 O O . ALA A 1 179 ? 9.523 19.25 7.293 1 86.88 179 ALA A O 1
ATOM 1371 N N . LEU A 1 180 ? 8.148 17.562 6.738 1 87.44 180 LEU A N 1
ATOM 1372 C CA . LEU A 1 180 ? 7.484 17.531 8.039 1 87.44 180 LEU A CA 1
ATOM 1373 C C . LEU A 1 180 ? 8.078 16.422 8.922 1 87.44 180 LEU A C 1
ATOM 1375 O O . LEU A 1 180 ? 7.457 16 9.891 1 87.44 180 LEU A O 1
ATOM 1379 N N . ASP A 1 181 ? 9.234 15.844 8.523 1 87.81 181 ASP A N 1
ATOM 1380 C CA . ASP A 1 181 ? 10.062 14.914 9.281 1 87.81 181 ASP A CA 1
ATOM 1381 C C . ASP A 1 181 ? 9.422 1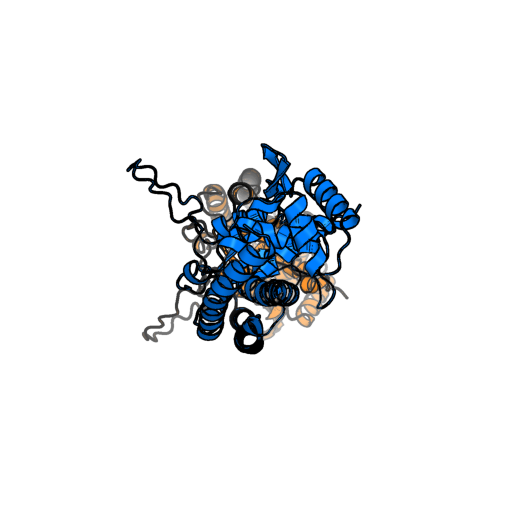3.523 9.328 1 87.81 181 ASP A C 1
ATOM 1383 O O . ASP A 1 181 ? 9.57 12.805 10.32 1 87.81 181 ASP A O 1
ATOM 1387 N N . ALA A 1 182 ? 8.641 13.211 8.344 1 93.69 182 ALA A N 1
ATOM 1388 C CA . ALA A 1 182 ? 8.164 11.844 8.219 1 93.69 182 ALA A CA 1
ATOM 1389 C C . ALA A 1 182 ? 9.305 10.891 7.863 1 93.69 182 ALA A C 1
ATOM 1391 O O . ALA A 1 182 ? 10.336 11.32 7.332 1 93.69 182 ALA A O 1
ATOM 1392 N N . ALA A 1 183 ? 9.109 9.648 8.164 1 94.88 183 ALA A N 1
ATOM 1393 C CA . ALA A 1 183 ? 10.109 8.641 7.844 1 94.88 183 ALA A CA 1
ATOM 1394 C C . ALA A 1 183 ? 10.367 8.586 6.34 1 94.88 183 ALA A C 1
ATOM 1396 O O . ALA A 1 183 ? 9.438 8.414 5.547 1 94.88 183 ALA A O 1
ATOM 1397 N N . PRO A 1 184 ? 11.672 8.703 5.961 1 93.25 184 PRO A N 1
ATOM 1398 C CA . PRO A 1 184 ? 11.984 8.648 4.531 1 93.25 184 PRO A CA 1
ATOM 1399 C C . PRO A 1 184 ? 11.641 7.301 3.9 1 93.25 184 PRO A C 1
ATOM 1401 O O . PRO A 1 184 ? 11.453 7.219 2.686 1 93.25 184 PRO A O 1
ATOM 1404 N N . SER A 1 185 ? 11.578 6.285 4.684 1 93.56 185 SER A N 1
ATOM 1405 C CA . SER A 1 185 ? 11.344 4.938 4.18 1 93.56 185 SER A CA 1
ATOM 1406 C C . SER A 1 185 ? 9.852 4.676 3.996 1 93.56 185 SER A C 1
ATOM 1408 O O . SER A 1 185 ? 9.461 3.604 3.529 1 93.56 185 SER A O 1
ATOM 1410 N N . LEU A 1 186 ? 9.016 5.621 4.336 1 95.94 186 LEU A N 1
ATOM 1411 C CA . LEU A 1 186 ? 7.574 5.465 4.152 1 95.94 186 LEU A CA 1
ATOM 1412 C C . LEU A 1 186 ? 7.238 5.211 2.688 1 95.94 186 LEU A C 1
ATOM 1414 O O . LEU A 1 186 ? 7.645 5.98 1.812 1 95.94 186 LEU A O 1
ATOM 1418 N N . LEU A 1 187 ? 6.539 4.125 2.41 1 96.56 187 LEU A N 1
ATOM 1419 C CA . LEU A 1 187 ? 6.105 3.84 1.048 1 96.56 187 LEU A CA 1
ATOM 1420 C C . LEU A 1 187 ? 4.895 4.691 0.673 1 96.56 187 LEU A C 1
ATOM 1422 O O . LEU A 1 187 ? 3.863 4.641 1.348 1 96.56 187 LEU A O 1
ATOM 1426 N N . LEU A 1 188 ? 5.039 5.516 -0.328 1 97.38 188 LEU A N 1
ATOM 1427 C CA . LEU A 1 188 ? 3.953 6.344 -0.842 1 97.38 188 LEU A CA 1
ATOM 1428 C C . LEU A 1 188 ? 3.752 6.113 -2.336 1 97.38 188 LEU A C 1
ATOM 1430 O O . LEU A 1 188 ? 4.691 6.254 -3.123 1 97.38 188 LEU A O 1
ATOM 1434 N N . VAL A 1 189 ? 2.496 5.73 -2.707 1 96.75 189 VAL A N 1
ATOM 1435 C CA . VAL A 1 189 ? 2.195 5.465 -4.109 1 96.75 189 VAL A CA 1
ATOM 1436 C C . VAL A 1 189 ? 0.854 6.094 -4.48 1 96.75 189 VAL A C 1
ATOM 1438 O O . VAL A 1 189 ? 0.055 6.43 -3.602 1 96.75 189 VAL A O 1
ATOM 1441 N N . ARG A 1 190 ? 0.716 6.332 -5.742 1 96.31 190 ARG A N 1
ATOM 1442 C CA . ARG A 1 190 ? -0.626 6.574 -6.258 1 96.31 190 ARG A CA 1
ATOM 1443 C C . ARG A 1 190 ? -1.361 5.262 -6.512 1 96.31 190 ARG A C 1
ATOM 1445 O O . ARG A 1 190 ? -0.83 4.363 -7.168 1 96.31 190 ARG A O 1
ATOM 1452 N N . ALA A 1 191 ? -2.496 5.164 -5.98 1 96.25 191 ALA A N 1
ATOM 1453 C CA . ALA A 1 191 ? -3.238 3.91 -6.035 1 96.25 191 ALA A CA 1
ATOM 1454 C C . ALA A 1 191 ? -4.57 4.094 -6.758 1 96.25 191 ALA A C 1
ATOM 1456 O O . ALA A 1 191 ? -5.254 5.102 -6.566 1 96.25 191 ALA A O 1
ATOM 1457 N N . THR A 1 192 ? -4.898 3.131 -7.633 1 94.81 192 THR A N 1
ATOM 1458 C CA . THR A 1 192 ? -6.207 3.008 -8.266 1 94.81 192 THR A CA 1
ATOM 1459 C C . THR A 1 192 ? -6.703 1.565 -8.211 1 94.81 192 THR A C 1
ATOM 1461 O O . THR A 1 192 ? -6.023 0.691 -7.672 1 94.81 192 THR A O 1
ATOM 1464 N N . ALA A 1 193 ? -7.949 1.326 -8.617 1 94 193 ALA A N 1
ATOM 1465 C CA . ALA A 1 193 ? -8.547 0.004 -8.781 1 94 193 ALA A CA 1
ATOM 1466 C C . ALA A 1 193 ? -8.758 -0.676 -7.43 1 94 193 ALA A C 1
ATOM 1468 O O . ALA A 1 193 ? -8.453 -1.861 -7.273 1 94 193 ALA A O 1
ATOM 1469 N N . LEU A 1 194 ? -9.109 0.098 -6.484 1 94.75 194 LEU A N 1
ATOM 1470 C CA . LEU A 1 194 ? -9.57 -0.477 -5.227 1 94.75 194 LEU A CA 1
ATOM 1471 C C . LEU A 1 194 ? -10.789 -1.364 -5.453 1 94.75 194 LEU A C 1
ATOM 1473 O O . LEU A 1 194 ? -11.547 -1.158 -6.406 1 94.75 194 LEU A O 1
ATOM 1477 N N . ASP A 1 195 ? -10.914 -2.412 -4.652 1 94.19 195 ASP A N 1
ATOM 1478 C CA . ASP A 1 195 ? -12.18 -3.139 -4.703 1 94.19 195 ASP A CA 1
ATOM 1479 C C . ASP A 1 195 ? -13.344 -2.254 -4.254 1 94.19 195 ASP A C 1
ATOM 1481 O O . ASP A 1 195 ? -13.141 -1.257 -3.559 1 94.19 195 ASP A O 1
ATOM 1485 N N . ASP A 1 196 ? -14.555 -2.627 -4.586 1 93.69 196 ASP A N 1
ATOM 1486 C CA . ASP A 1 196 ? -15.742 -1.794 -4.398 1 93.69 196 ASP A CA 1
ATOM 1487 C C . ASP A 1 196 ? -15.969 -1.488 -2.922 1 93.69 196 ASP A C 1
ATOM 1489 O O . ASP A 1 196 ? -16.344 -0.369 -2.564 1 93.69 196 ASP A O 1
ATOM 1493 N N . GLU A 1 197 ? -15.805 -2.43 -2.111 1 95.44 197 GLU A N 1
ATOM 1494 C CA . GLU A 1 197 ? -16.031 -2.252 -0.681 1 95.44 197 GLU A CA 1
ATOM 1495 C C . GLU A 1 197 ? -15.078 -1.223 -0.091 1 95.44 197 GLU A C 1
ATOM 1497 O O . GLU A 1 197 ? -15.492 -0.323 0.64 1 95.44 197 GLU A O 1
ATOM 1502 N N . ARG A 1 198 ? -13.828 -1.3 -0.408 1 95.88 198 ARG A N 1
ATOM 1503 C CA . ARG A 1 198 ? -12.836 -0.36 0.089 1 95.88 198 ARG A CA 1
ATOM 1504 C C . ARG A 1 198 ? -13.023 1.02 -0.533 1 95.88 198 ARG A C 1
ATOM 1506 O O . ARG A 1 198 ? -12.844 2.039 0.137 1 95.88 198 ARG A O 1
ATOM 1513 N N . GLU A 1 199 ? -13.336 1.032 -1.811 1 95.62 199 GLU A N 1
ATOM 1514 C CA . GLU A 1 199 ? -13.625 2.309 -2.459 1 95.62 199 GLU A CA 1
ATOM 1515 C C . GLU A 1 199 ? -14.727 3.066 -1.721 1 95.62 199 GLU A C 1
ATOM 1517 O O . GLU A 1 199 ? -14.586 4.262 -1.455 1 95.62 199 GLU A O 1
ATOM 1522 N N . ALA A 1 200 ? -15.812 2.371 -1.395 1 96.62 200 ALA A N 1
ATOM 1523 C CA . ALA A 1 200 ? -16.92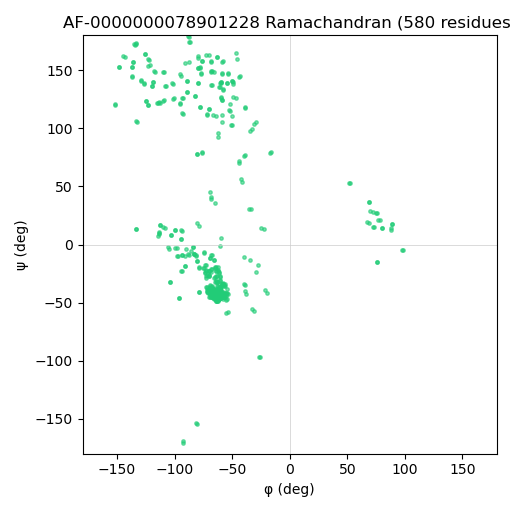2 2.975 -0.661 1 96.62 200 ALA A CA 1
ATOM 1524 C C . ALA A 1 200 ? -16.484 3.396 0.74 1 96.62 200 ALA A C 1
ATOM 1526 O O . ALA A 1 200 ? -16.812 4.5 1.189 1 96.62 200 ALA A O 1
ATOM 1527 N N . ARG A 1 201 ? -15.758 2.602 1.388 1 97.25 201 ARG A N 1
ATOM 1528 C CA . ARG A 1 201 ? -15.32 2.871 2.754 1 97.25 201 ARG A CA 1
ATOM 1529 C C . ARG A 1 201 ? -14.336 4.039 2.795 1 97.25 201 ARG A C 1
ATOM 1531 O O . ARG A 1 201 ? -14.438 4.906 3.664 1 97.25 201 ARG A O 1
ATOM 1538 N N . PHE A 1 202 ? -13.367 4.051 1.842 1 97.75 202 PHE A N 1
ATOM 1539 C CA . PHE A 1 202 ? -12.352 5.102 1.827 1 97.75 202 PHE A CA 1
ATOM 1540 C C . PHE A 1 202 ? -13 6.477 1.699 1 97.75 202 PHE A C 1
ATOM 1542 O O . PHE A 1 202 ? -12.531 7.449 2.291 1 97.75 202 PHE A O 1
ATOM 1549 N N . ARG A 1 203 ? -14.07 6.645 1.017 1 96.69 203 ARG A N 1
ATOM 1550 C CA . ARG A 1 203 ? -14.75 7.91 0.777 1 96.69 203 ARG A CA 1
ATOM 1551 C C . ARG A 1 203 ? -15.391 8.438 2.057 1 96.69 203 ARG A C 1
ATOM 1553 O O . ARG A 1 203 ? -15.766 9.609 2.131 1 96.69 203 ARG A O 1
ATOM 1560 N N . THR A 1 204 ? -15.469 7.613 3.104 1 96.81 204 THR A N 1
ATOM 1561 C CA . THR A 1 204 ? -16.172 7.992 4.324 1 96.81 204 THR A CA 1
ATOM 1562 C C . THR A 1 204 ? -15.188 8.133 5.488 1 96.81 204 THR A C 1
ATOM 1564 O O . THR A 1 204 ? -15.602 8.25 6.645 1 96.81 204 THR A O 1
ATOM 1567 N N . LEU A 1 205 ? -13.953 8.117 5.254 1 97.56 205 LEU A N 1
ATOM 1568 C CA . LEU A 1 205 ? -12.945 8.023 6.305 1 97.56 205 LEU A CA 1
ATOM 1569 C C . LEU A 1 205 ? -12.844 9.328 7.082 1 97.56 205 LEU A C 1
ATOM 1571 O O . LEU A 1 205 ? -12.383 9.344 8.227 1 97.56 205 LEU A O 1
ATOM 1575 N N . TRP A 1 206 ? -13.25 10.5 6.555 1 97.31 206 TRP A N 1
ATOM 1576 C CA . TRP A 1 206 ? -13.133 11.797 7.211 1 97.31 206 TRP A CA 1
ATOM 1577 C C . TRP A 1 206 ? -14.469 12.227 7.805 1 97.31 206 TRP A C 1
ATOM 1579 O O . TRP A 1 206 ? -15.523 12.023 7.199 1 97.31 206 TRP A O 1
ATOM 1589 N N . PRO A 1 207 ? -14.445 12.781 8.992 1 95.44 207 PRO A N 1
ATOM 1590 C CA . PRO A 1 207 ? -15.672 13.305 9.594 1 95.44 207 PRO A CA 1
ATOM 1591 C C . PRO A 1 207 ? -16.109 14.641 8.992 1 95.44 207 PRO A C 1
ATOM 1593 O O . PRO A 1 207 ? -15.992 15.68 9.641 1 95.44 207 PRO A O 1
ATOM 1596 N N . VAL A 1 208 ? -16.703 14.602 7.883 1 95.88 208 VAL A N 1
ATOM 1597 C CA . VAL A 1 208 ? -16.984 15.781 7.062 1 95.88 208 VAL A CA 1
ATOM 1598 C C . VAL A 1 208 ? -17.984 16.688 7.789 1 95.88 208 VAL A C 1
ATOM 1600 O O . VAL A 1 208 ? -17.797 17.906 7.836 1 95.88 208 VAL A O 1
ATOM 1603 N N . ALA A 1 209 ? -19.047 16.125 8.352 1 94.94 209 ALA A N 1
ATOM 1604 C CA . ALA A 1 209 ? -20.016 16.938 9.078 1 94.94 209 ALA A CA 1
ATOM 1605 C C . ALA A 1 209 ? -19.391 17.609 10.289 1 94.94 209 ALA A C 1
ATOM 1607 O O . ALA A 1 209 ? -19.656 18.781 10.562 1 94.94 209 ALA A O 1
ATOM 1608 N N . GLY A 1 210 ? -18.562 16.828 10.961 1 95.88 210 GLY A N 1
ATOM 1609 C CA . GLY A 1 210 ? -17.859 17.375 12.109 1 95.88 210 GLY A CA 1
ATOM 1610 C C . GLY A 1 210 ? -16.891 18.484 11.727 1 95.88 210 GLY A C 1
ATOM 1611 O O . GLY A 1 210 ? -16.781 19.5 12.438 1 95.88 210 GLY A O 1
ATOM 1612 N N . LEU A 1 211 ? -16.234 18.312 10.633 1 95.31 211 LEU A N 1
ATOM 1613 C CA . LEU A 1 211 ? -15.32 19.328 10.133 1 95.31 211 LEU A CA 1
ATOM 1614 C C . LEU A 1 211 ? -16.047 20.625 9.812 1 95.31 211 LEU A C 1
ATOM 1616 O O . LEU A 1 211 ? -15.641 21.703 10.25 1 95.31 211 LEU A O 1
ATOM 1620 N N . ALA A 1 212 ? -17.141 20.562 9.117 1 96 212 ALA A N 1
ATOM 1621 C CA . ALA A 1 212 ? -17.938 21.734 8.75 1 96 212 ALA A CA 1
ATOM 1622 C C . ALA A 1 212 ? -18.453 22.453 9.992 1 96 212 ALA A C 1
ATOM 1624 O O . ALA A 1 212 ? -18.406 23.688 10.07 1 96 212 ALA A O 1
ATOM 1625 N N . ALA A 1 213 ? -18.906 21.672 10.922 1 97 213 ALA A N 1
ATOM 1626 C CA . ALA A 1 213 ? -19.422 22.25 12.164 1 97 213 ALA A CA 1
ATOM 1627 C C . ALA A 1 213 ? -18.312 22.969 12.938 1 97 213 ALA A C 1
ATOM 1629 O O . ALA A 1 213 ? -18.531 24.047 13.492 1 97 213 ALA A O 1
ATOM 1630 N N . SER A 1 214 ? -17.203 22.281 13 1 96.88 214 SER A N 1
ATOM 1631 C CA . SER A 1 214 ? -16.047 22.891 13.68 1 96.88 214 SER A CA 1
ATOM 1632 C C . SER A 1 214 ? -15.648 24.203 13.031 1 96.88 214 SER A C 1
ATOM 1634 O O . SER A 1 214 ? -15.414 25.203 13.727 1 96.88 214 SER A O 1
ATOM 1636 N N . HIS A 1 215 ? -15.586 24.266 11.719 1 97.94 215 HIS A N 1
ATOM 1637 C CA . HIS A 1 215 ? -15.242 25.484 11 1 97.94 215 HIS A CA 1
ATOM 1638 C C . HIS A 1 215 ? -16.266 26.578 11.25 1 97.94 215 HIS A C 1
ATOM 1640 O O . HIS A 1 215 ? -15.898 27.734 11.516 1 97.94 215 HIS A O 1
ATOM 1646 N N . ALA A 1 216 ? -17.484 26.219 11.227 1 97.88 216 ALA A N 1
ATOM 1647 C CA . ALA A 1 216 ? -18.547 27.188 11.492 1 97.88 216 ALA A CA 1
ATOM 1648 C C . ALA A 1 216 ? -18.438 27.75 12.914 1 97.88 216 ALA A C 1
ATOM 1650 O O . ALA A 1 216 ? -18.656 28.938 13.133 1 97.88 216 ALA A O 1
ATOM 1651 N N . GLY A 1 217 ? -18.156 26.859 13.781 1 98.12 217 GLY A N 1
ATOM 1652 C CA . GLY A 1 217 ? -17.953 27.297 15.148 1 98.12 217 GLY A CA 1
ATOM 1653 C C . GLY A 1 217 ? -16.828 28.297 15.297 1 98.12 217 GLY A C 1
ATOM 1654 O O . GLY A 1 217 ? -16.938 29.266 16.031 1 98.12 217 GLY A O 1
ATOM 1655 N N . LEU A 1 218 ? -15.781 28.078 14.594 1 98.38 218 LEU A N 1
ATOM 1656 C CA . LEU A 1 218 ? -14.641 28.984 14.641 1 98.38 218 LEU A CA 1
ATOM 1657 C C . LEU A 1 218 ? -14.969 30.328 13.984 1 98.38 218 LEU A C 1
ATOM 1659 O O . LEU A 1 218 ? -14.508 31.375 14.438 1 98.38 218 LEU A O 1
ATOM 1663 N N . VAL A 1 219 ? -15.734 30.312 12.922 1 98.5 219 VAL A N 1
ATOM 1664 C CA . VAL A 1 219 ? -16.188 31.547 12.289 1 98.5 219 VAL A CA 1
ATOM 1665 C C . VAL A 1 219 ? -16.953 32.406 13.305 1 98.5 219 VAL A C 1
ATOM 1667 O O . VAL A 1 219 ? -16.719 33.594 13.422 1 98.5 219 VAL A O 1
ATOM 1670 N N . ARG A 1 220 ? -17.828 31.781 14.039 1 98.38 220 ARG A N 1
ATOM 1671 C CA . ARG A 1 220 ? -18.609 32.469 15.055 1 98.38 220 ARG A CA 1
ATOM 1672 C C . ARG A 1 220 ? -17.719 33.031 16.156 1 98.38 220 ARG A C 1
ATOM 1674 O O . ARG A 1 220 ? -17.875 34.188 16.578 1 98.38 220 ARG A O 1
ATOM 1681 N N . ARG A 1 221 ? -16.781 32.25 16.562 1 98 221 ARG A N 1
ATOM 1682 C CA . ARG A 1 221 ? -15.875 32.688 17.609 1 98 221 ARG A CA 1
ATOM 1683 C C . ARG A 1 221 ? -15.047 33.875 17.172 1 98 221 ARG A C 1
ATOM 1685 O O . ARG A 1 221 ? -14.812 34.812 17.953 1 98 221 ARG A O 1
ATOM 1692 N N . LEU A 1 222 ? -14.586 33.844 15.953 1 98.25 222 LEU A N 1
ATOM 1693 C CA . LEU A 1 222 ? -13.836 34.938 15.414 1 98.25 222 LEU A CA 1
ATOM 1694 C C . LEU A 1 222 ? -14.68 36.219 15.383 1 98.25 222 LEU A C 1
ATOM 1696 O O . LEU A 1 222 ? -14.211 37.281 15.758 1 98.25 222 LEU A O 1
ATOM 1700 N N . ALA A 1 223 ? -15.891 36.094 14.969 1 97.94 223 ALA A N 1
ATOM 1701 C CA . ALA A 1 223 ? -16.797 37.219 14.891 1 97.94 223 ALA A CA 1
ATOM 1702 C C . ALA A 1 223 ? -17.062 37.812 16.281 1 97.94 223 ALA A C 1
ATOM 1704 O O . ALA A 1 223 ? -17.047 39.031 16.469 1 97.94 223 ALA A O 1
ATOM 1705 N N . GLU A 1 224 ? -17.328 36.969 17.203 1 97.81 224 GLU A N 1
ATOM 1706 C CA . GLU A 1 224 ? -17.594 37.406 18.578 1 97.81 224 GLU A CA 1
ATOM 1707 C C . GLU A 1 224 ? -16.375 38.094 19.172 1 97.81 224 GLU A C 1
ATOM 1709 O O . GLU A 1 224 ? -16.5 39.125 19.828 1 97.81 224 GLU A O 1
ATOM 1714 N N . SER A 1 225 ? -15.242 37.5 18.922 1 97.69 225 SER A N 1
ATOM 1715 C CA . SER A 1 225 ? -14.008 38.094 19.406 1 97.69 225 SER A CA 1
ATOM 1716 C C . SER A 1 225 ? -13.773 39.469 18.75 1 97.69 225 SER A C 1
ATOM 1718 O O . SER A 1 225 ? -13.453 40.438 19.438 1 97.69 225 SER A O 1
ATOM 1720 N N . ALA A 1 226 ? -13.93 39.531 17.5 1 97.38 226 ALA A N 1
ATOM 1721 C CA . ALA A 1 226 ? -13.727 40.781 16.781 1 97.38 226 ALA A CA 1
ATOM 1722 C C . ALA A 1 226 ? -14.609 41.906 17.328 1 97.38 226 ALA A C 1
ATOM 1724 O O . ALA A 1 226 ? -14.195 43.062 17.391 1 97.38 226 ALA A O 1
ATOM 1725 N N . ALA A 1 227 ? -15.758 41.531 17.719 1 96.56 227 ALA A N 1
ATOM 1726 C CA . ALA A 1 227 ? -16.719 42.5 18.25 1 96.56 227 ALA A CA 1
ATOM 1727 C C . ALA A 1 227 ? -16.297 43.031 19.609 1 96.56 227 ALA A C 1
ATOM 1729 O O . ALA A 1 227 ? -16.594 44.156 19.984 1 96.56 227 ALA A O 1
ATOM 1730 N N . ARG A 1 228 ? -15.562 42.25 20.312 1 95.31 228 ARG A N 1
ATOM 1731 C CA . ARG A 1 228 ? -15.203 42.594 21.688 1 95.31 228 ARG A CA 1
ATOM 1732 C C . ARG A 1 228 ? -13.867 43.312 21.75 1 95.31 228 ARG A C 1
ATOM 1734 O O . ARG A 1 228 ? -13.609 44.062 22.688 1 95.31 228 ARG A O 1
ATOM 1741 N N . LEU A 1 229 ? -13.023 43.156 20.781 1 95.44 229 LEU A N 1
ATOM 1742 C CA . LEU A 1 229 ? -11.633 43.562 20.828 1 95.44 229 LEU A CA 1
ATOM 1743 C C . LEU A 1 229 ? -11.531 45.062 21.062 1 95.44 229 LEU A C 1
ATOM 1745 O O . LEU A 1 229 ? -10.734 45.531 21.891 1 95.44 229 LEU A O 1
ATOM 1749 N N . PRO A 1 230 ? -12.383 45.938 20.453 1 92.94 230 PRO A N 1
ATOM 1750 C CA . PRO A 1 230 ? -12.266 47.375 20.641 1 92.94 230 PRO A CA 1
ATOM 1751 C C . PRO A 1 230 ? -12.539 47.812 22.078 1 92.94 230 PRO A C 1
ATOM 1753 O O . PRO A 1 230 ? -12.078 48.875 22.5 1 92.94 230 PRO A O 1
ATOM 1756 N N . ASP A 1 231 ? -13.203 47 22.828 1 95.31 231 ASP A N 1
ATOM 1757 C CA . ASP A 1 231 ? -13.594 47.375 24.188 1 95.31 231 ASP A CA 1
ATOM 1758 C C . ASP A 1 231 ? -12.633 46.812 25.219 1 95.31 231 ASP A C 1
ATOM 1760 O O . ASP A 1 231 ? -12.75 47.094 26.406 1 95.31 231 ASP A O 1
ATOM 1764 N N . LEU A 1 232 ? -11.688 46.062 24.766 1 96.06 232 LEU A N 1
ATOM 1765 C CA . LEU A 1 232 ? -10.75 45.438 25.688 1 96.06 232 LEU A CA 1
ATOM 1766 C C . LEU A 1 232 ? -9.492 46.281 25.844 1 96.06 232 LEU A C 1
ATOM 1768 O O . LEU A 1 232 ? -9.086 47 24.906 1 96.06 232 LEU A O 1
ATOM 1772 N N . PRO A 1 233 ? -8.953 46.219 27.172 1 96.75 233 PRO A N 1
ATOM 1773 C CA . PRO A 1 233 ? -7.598 46.781 27.266 1 96.75 233 PRO A CA 1
ATOM 1774 C C . PRO A 1 233 ? -6.645 46.156 26.25 1 96.75 233 PRO A C 1
ATOM 1776 O O . PRO A 1 233 ? -6.758 44.969 25.922 1 96.75 233 PRO A O 1
ATOM 1779 N N . LEU A 1 234 ? -5.746 46.938 25.812 1 95.94 234 LEU A N 1
ATOM 1780 C CA . LEU A 1 234 ? -4.863 46.562 24.719 1 95.94 234 LEU A CA 1
ATOM 1781 C C . LEU A 1 234 ? -4.16 45.219 25 1 95.94 234 LEU A C 1
ATOM 1783 O O . LEU A 1 234 ? -4.047 44.375 24.109 1 95.94 234 LEU A O 1
ATOM 1787 N N . VAL A 1 235 ? -3.691 45 26.203 1 95.5 235 VAL A N 1
ATOM 1788 C CA . VAL A 1 235 ? -2.975 43.781 26.578 1 95.5 235 VAL A CA 1
ATOM 1789 C C . VAL A 1 235 ? -3.895 42.562 26.438 1 95.5 235 VAL A C 1
ATOM 1791 O O . VAL A 1 235 ? -3.488 41.531 25.906 1 95.5 235 VAL A O 1
ATOM 1794 N N . GLU A 1 236 ? -5.09 42.656 26.812 1 95.75 236 GLU A N 1
ATOM 1795 C CA . GLU A 1 236 ? -6.062 41.594 26.734 1 95.75 236 GLU A CA 1
ATOM 1796 C C . GLU A 1 236 ? -6.492 41.312 25.297 1 95.75 236 GLU A C 1
ATOM 1798 O O . GLU A 1 236 ? -6.699 40.188 24.891 1 95.75 236 GLU A O 1
ATOM 1803 N N . ALA A 1 237 ? -6.656 42.469 24.578 1 96.62 237 ALA A N 1
ATOM 1804 C CA . ALA A 1 237 ? -7.012 42.344 23.172 1 96.62 237 ALA A CA 1
ATOM 1805 C C . ALA A 1 237 ? -5.93 41.594 22.391 1 96.62 237 ALA A C 1
ATOM 1807 O O . ALA A 1 237 ? -6.238 40.75 21.562 1 96.62 237 ALA A O 1
ATOM 1808 N N . ALA A 1 238 ? -4.707 41.906 22.688 1 95 238 ALA A N 1
ATOM 1809 C CA . ALA A 1 238 ? -3.58 41.25 22.016 1 95 238 ALA A CA 1
ATOM 1810 C C . ALA A 1 238 ? -3.574 39.75 22.312 1 95 238 ALA A C 1
ATOM 1812 O O . ALA A 1 238 ? -3.449 38.938 21.391 1 95 238 ALA A O 1
ATOM 1813 N N . ALA A 1 239 ? -3.752 39.375 23.531 1 94.62 239 ALA A N 1
ATOM 1814 C CA . ALA A 1 239 ? -3.766 37.969 23.938 1 94.62 239 ALA A CA 1
ATOM 1815 C C . ALA A 1 239 ? -4.926 37.25 23.281 1 94.62 239 ALA A C 1
ATOM 1817 O O . ALA A 1 239 ? -4.738 36.156 22.734 1 94.62 239 ALA A O 1
ATOM 1818 N N . GLU A 1 240 ? -6.074 37.844 23.312 1 94.62 240 GLU A N 1
ATOM 1819 C CA . GLU A 1 240 ? -7.266 37.219 22.75 1 94.62 240 GLU A CA 1
ATOM 1820 C C . GLU A 1 240 ? -7.109 37 21.25 1 94.62 240 GLU A C 1
ATOM 1822 O O . GLU A 1 240 ? -7.477 35.938 20.719 1 94.62 240 GLU A O 1
ATOM 1827 N N . CYS A 1 241 ? -6.57 38 20.547 1 94.56 241 CYS A N 1
ATOM 1828 C CA . CYS A 1 241 ? -6.406 37.906 19.109 1 94.56 241 CYS A CA 1
ATOM 1829 C C . CYS A 1 241 ? -5.48 36.75 18.734 1 94.56 241 CYS A C 1
ATOM 1831 O O . CYS A 1 241 ? -5.754 36 17.797 1 94.56 241 CYS A O 1
ATOM 1833 N N . LEU A 1 242 ? -4.434 36.625 19.469 1 93.88 242 LEU A N 1
ATOM 1834 C CA . LEU A 1 242 ? -3.469 35.594 19.156 1 93.88 242 LEU A CA 1
ATOM 1835 C C . LEU A 1 242 ? -4.062 34.188 19.422 1 93.88 242 LEU A C 1
ATOM 1837 O O . LEU A 1 242 ? -3.938 33.312 18.594 1 93.88 242 LEU A O 1
ATOM 1841 N N . LEU A 1 243 ? -4.73 34.031 20.562 1 93.88 243 LEU A N 1
ATOM 1842 C CA . LEU A 1 243 ? -5.285 32.719 20.938 1 93.88 243 LEU A CA 1
ATOM 1843 C C . LEU A 1 243 ? -6.395 32.312 19.984 1 93.88 243 LEU A C 1
ATOM 1845 O O . LEU A 1 243 ? -6.43 31.172 19.531 1 93.88 243 LEU A O 1
ATOM 1849 N N . THR A 1 244 ? -7.285 33.25 19.656 1 95.25 244 THR A N 1
ATOM 1850 C CA . THR A 1 244 ? -8.406 32.969 18.766 1 95.25 244 THR A CA 1
ATOM 1851 C C . THR A 1 244 ? -7.91 32.75 17.344 1 95.25 244 THR A C 1
ATOM 1853 O O . THR A 1 244 ? -8.336 31.797 16.672 1 95.25 244 THR A O 1
ATOM 1856 N N . GLY A 1 245 ? -7.035 33.594 16.891 1 95 245 GLY A N 1
ATOM 1857 C CA . GLY A 1 245 ? -6.484 33.438 15.555 1 95 245 GLY A CA 1
ATOM 1858 C C . GLY A 1 245 ? -5.719 32.156 15.359 1 95 245 GLY A C 1
ATOM 1859 O O . GLY A 1 245 ? -5.848 31.5 14.32 1 95 245 GLY A O 1
ATOM 1860 N N . ARG A 1 246 ? -4.961 31.812 16.344 1 93.06 246 ARG A N 1
ATOM 1861 C CA . ARG A 1 246 ? -4.18 30.578 16.297 1 93.06 246 ARG A CA 1
ATOM 1862 C C . ARG A 1 246 ? -5.078 29.375 16.094 1 93.06 246 ARG A C 1
ATOM 1864 O O . ARG A 1 246 ? -4.762 28.469 15.312 1 93.06 246 ARG A O 1
ATOM 1871 N N . GLN A 1 247 ? -6.137 29.328 16.812 1 93.94 247 GLN A N 1
ATOM 1872 C CA . GLN A 1 247 ? -7.07 28.203 16.688 1 93.94 247 GLN A CA 1
ATOM 1873 C C . GLN A 1 247 ? -7.629 28.109 15.273 1 93.94 247 GLN A C 1
ATOM 1875 O O . GLN A 1 247 ? -7.73 27.016 14.719 1 93.94 247 GLN A O 1
ATOM 1880 N N . ALA A 1 248 ? -7.965 29.234 14.727 1 96.31 248 ALA A N 1
ATOM 1881 C CA . ALA A 1 248 ? -8.516 29.266 13.375 1 96.31 248 ALA A CA 1
ATOM 1882 C C . ALA A 1 248 ? -7.477 28.844 12.344 1 96.31 248 ALA A C 1
ATOM 1884 O O . ALA A 1 248 ? -7.758 28.016 11.477 1 96.31 248 ALA A O 1
ATOM 1885 N N . ILE A 1 249 ? -6.301 29.359 12.461 1 94.25 249 ILE A N 1
ATOM 1886 C CA . ILE A 1 249 ? -5.242 29.047 11.508 1 94.25 249 ILE A CA 1
ATOM 1887 C C . ILE A 1 249 ? -4.906 27.562 11.594 1 94.25 249 ILE A C 1
ATOM 1889 O O . ILE A 1 249 ? -4.734 26.906 10.562 1 94.25 249 ILE A O 1
ATOM 1893 N N . ARG A 1 250 ? -4.859 27.031 12.766 1 91.88 250 ARG A N 1
ATOM 1894 C CA . ARG A 1 250 ? -4.586 25.609 12.945 1 91.88 250 ARG A CA 1
ATOM 1895 C C . ARG A 1 250 ? -5.656 24.75 12.266 1 91.88 250 ARG A C 1
ATOM 1897 O O . ARG A 1 250 ? -5.344 23.75 11.625 1 91.88 250 ARG A O 1
ATOM 1904 N N . ALA A 1 251 ? -6.879 25.141 12.469 1 94.75 251 ALA A N 1
ATOM 1905 C CA . ALA A 1 251 ? -7.977 24.406 11.852 1 94.75 251 ALA A CA 1
ATOM 1906 C C . ALA A 1 251 ? -7.871 24.453 10.328 1 94.75 251 ALA A C 1
ATOM 1908 O O . ALA A 1 251 ? -8.117 23.453 9.656 1 94.75 251 ALA A O 1
ATOM 1909 N N . ILE A 1 252 ? -7.52 25.609 9.82 1 95.12 252 ILE A N 1
ATOM 1910 C CA . ILE A 1 252 ? -7.375 25.781 8.383 1 95.12 252 ILE A CA 1
ATOM 1911 C C . ILE A 1 252 ? -6.242 24.891 7.871 1 95.12 252 ILE A C 1
ATOM 1913 O O . ILE A 1 252 ? -6.406 24.172 6.879 1 95.12 252 ILE A O 1
ATOM 1917 N N . LEU A 1 253 ? -5.184 24.844 8.586 1 90.75 253 LEU A N 1
ATOM 1918 C CA . LEU A 1 253 ? -3.998 24.109 8.156 1 90.75 253 LEU A CA 1
ATOM 1919 C C . LEU A 1 253 ? -4.215 22.609 8.289 1 90.75 253 LEU A C 1
ATOM 1921 O O . LEU A 1 253 ? -3.639 21.828 7.527 1 90.75 253 LEU A O 1
ATOM 1925 N N . ARG A 1 254 ? -5.066 22.203 9.117 1 91.38 254 ARG A N 1
ATOM 1926 C CA . ARG A 1 254 ? -5.285 20.781 9.367 1 91.38 254 ARG A CA 1
ATOM 1927 C C . ARG A 1 254 ? -6.414 20.25 8.5 1 91.38 254 ARG A C 1
ATOM 1929 O O . ARG A 1 254 ? -6.676 19.031 8.492 1 91.38 254 ARG A O 1
ATOM 1936 N N . ASP A 1 255 ? -7.066 21.156 7.867 1 95.38 255 ASP A N 1
ATOM 1937 C CA . ASP A 1 255 ? -8.102 20.688 6.949 1 95.38 255 ASP A CA 1
ATOM 1938 C C . ASP A 1 255 ? -7.512 19.766 5.887 1 95.38 255 ASP A C 1
ATOM 1940 O O . ASP A 1 255 ? -6.488 20.078 5.277 1 95.38 255 ASP A O 1
ATOM 1944 N N . PRO A 1 256 ? -8.117 18.656 5.637 1 96.06 256 PRO A N 1
ATOM 1945 C CA . PRO A 1 256 ? -7.562 17.703 4.68 1 96.06 256 PRO A CA 1
ATOM 1946 C C . PRO A 1 256 ? -7.727 18.141 3.229 1 96.06 256 PRO A C 1
ATOM 1948 O O . PRO A 1 256 ? -7.141 17.547 2.324 1 96.06 256 PRO A O 1
ATOM 1951 N N . LEU A 1 257 ? -8.414 19.188 2.973 1 95.75 257 LEU A N 1
ATOM 1952 C CA . LEU A 1 257 ? -8.625 19.719 1.628 1 95.75 257 LEU A CA 1
ATOM 1953 C C . LEU A 1 257 ? -9.141 18.625 0.694 1 95.75 257 LEU A C 1
ATOM 1955 O O . LEU A 1 257 ? -8.586 18.422 -0.391 1 95.75 257 LEU A O 1
ATOM 1959 N N . LEU A 1 258 ? -10.211 17.969 1.104 1 97.19 258 LEU A N 1
ATOM 1960 C CA . LEU A 1 258 ? -10.828 16.891 0.336 1 97.19 258 LEU A CA 1
ATOM 1961 C C . LEU A 1 258 ? -11.469 17.422 -0.938 1 97.19 258 LEU A C 1
ATOM 1963 O O . LEU A 1 258 ? -11.852 18.594 -0.996 1 97.19 258 LEU A O 1
ATOM 1967 N N . PRO A 1 259 ? -11.477 16.594 -1.943 1 96.38 259 PRO A N 1
ATOM 1968 C CA . PRO A 1 259 ? -12.203 17.047 -3.137 1 96.38 259 PRO A CA 1
ATOM 1969 C C . PRO A 1 259 ? -13.672 17.344 -2.857 1 96.38 259 PRO A C 1
ATOM 1971 O O . PRO A 1 259 ? -14.242 16.812 -1.904 1 96.38 259 PRO A O 1
ATOM 1974 N N . GLU A 1 260 ? -14.273 18.172 -3.705 1 94.44 260 GLU A N 1
ATOM 1975 C CA . GLU A 1 260 ? -15.648 18.625 -3.529 1 94.44 260 GLU A CA 1
ATOM 1976 C C . GLU A 1 260 ? -16.625 17.453 -3.461 1 94.44 260 GLU A C 1
ATOM 1978 O O . GLU A 1 260 ? -17.625 17.516 -2.754 1 94.44 260 GLU A O 1
ATOM 1983 N N . ALA A 1 261 ? -16.328 16.375 -4.207 1 94.12 261 ALA A N 1
ATOM 1984 C CA . ALA A 1 261 ? -17.172 15.188 -4.234 1 94.12 261 ALA A CA 1
ATOM 1985 C C . ALA A 1 261 ? -17.266 14.547 -2.852 1 94.12 261 ALA A C 1
ATOM 1987 O O . ALA A 1 261 ? -18.234 13.859 -2.539 1 94.12 261 ALA A O 1
ATOM 1988 N N . LEU A 1 262 ? -16.281 14.766 -1.986 1 96 262 LEU A N 1
ATOM 1989 C CA . LEU A 1 262 ? -16.234 14.133 -0.671 1 96 262 LEU A CA 1
ATOM 1990 C C . LEU A 1 262 ? -16.625 15.125 0.42 1 96 262 LEU A C 1
ATOM 1992 O O . LEU A 1 262 ? -17.156 14.734 1.461 1 96 262 LEU A O 1
ATOM 1996 N N . CYS A 1 263 ? -16.312 16.438 0.236 1 95.12 263 CYS A N 1
ATOM 1997 C CA . CYS A 1 263 ? -16.547 17.453 1.245 1 95.12 263 CYS A CA 1
ATOM 1998 C C . CYS A 1 263 ? -16.766 18.812 0.598 1 95.12 263 CYS A C 1
ATOM 2000 O O . CYS A 1 263 ? -15.883 19.344 -0.067 1 95.12 263 CYS A O 1
ATOM 2002 N N . PRO A 1 264 ? -17.953 19.406 0.842 1 94.06 264 PRO A N 1
ATOM 2003 C CA . PRO A 1 264 ? -18.172 20.766 0.324 1 94.06 264 PRO A CA 1
ATOM 2004 C C . PRO A 1 264 ? -17.172 21.781 0.873 1 94.06 264 PRO A C 1
ATOM 2006 O O . PRO A 1 264 ? -16.844 21.75 2.062 1 94.06 264 PRO A O 1
ATOM 2009 N N . PRO A 1 265 ? -16.703 22.672 0.003 1 93.69 265 PRO A N 1
ATOM 2010 C CA . PRO A 1 265 ? -15.617 23.578 0.388 1 93.69 265 PRO A CA 1
ATOM 2011 C C . PRO A 1 265 ? -16.109 24.781 1.182 1 93.69 265 PRO A C 1
ATOM 2013 O O . PRO A 1 265 ? -15.312 25.531 1.754 1 93.69 265 PRO A O 1
ATOM 2016 N N . ASP A 1 266 ? -17.312 25.062 1.323 1 95.81 266 ASP A N 1
ATOM 2017 C CA . ASP A 1 266 ? -17.906 26.328 1.757 1 95.81 266 ASP A CA 1
ATOM 2018 C C . ASP A 1 266 ? -17.484 26.672 3.18 1 95.81 266 ASP A C 1
ATOM 2020 O O . ASP A 1 266 ? -17.094 27.812 3.459 1 95.81 266 ASP A O 1
ATOM 2024 N N . ALA A 1 267 ? -17.578 25.688 4.07 1 97 267 ALA A N 1
ATOM 2025 C CA . ALA A 1 267 ? -17.25 25.953 5.469 1 97 267 ALA A CA 1
ATOM 2026 C C . ALA A 1 267 ? -15.812 26.422 5.613 1 97 267 ALA A C 1
ATOM 2028 O O . ALA A 1 267 ? -15.523 27.344 6.371 1 97 267 ALA A O 1
ATOM 2029 N N . LEU A 1 268 ? -14.922 25.766 4.902 1 97.5 268 LEU A N 1
ATOM 2030 C CA . LEU A 1 268 ? -13.523 26.172 4.938 1 97.5 268 LEU A CA 1
ATOM 2031 C C . LEU A 1 268 ? -13.328 27.547 4.316 1 97.5 268 LEU A C 1
ATOM 2033 O O . LEU A 1 268 ? -12.602 28.391 4.859 1 97.5 268 LEU A O 1
ATOM 2037 N N . THR A 1 269 ? -13.961 27.797 3.199 1 97.56 269 THR A N 1
ATOM 2038 C CA . THR A 1 269 ? -13.891 29.094 2.535 1 97.56 269 THR A CA 1
ATOM 2039 C C . THR A 1 269 ? -14.328 30.219 3.479 1 97.56 269 THR A C 1
ATOM 2041 O O . THR A 1 269 ? -13.664 31.25 3.578 1 97.56 269 THR A O 1
ATOM 2044 N N . ASP A 1 270 ? -15.391 29.969 4.141 1 98.12 270 ASP A N 1
ATOM 2045 C CA . ASP A 1 270 ? -15.906 30.953 5.094 1 98.12 270 ASP A CA 1
ATOM 2046 C C . ASP A 1 270 ? -14.91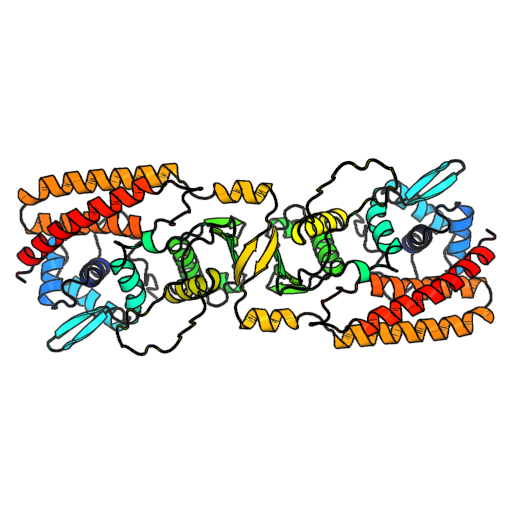4 31.188 6.227 1 98.12 270 ASP A C 1
ATOM 2048 O O . ASP A 1 270 ? -14.719 32.344 6.648 1 98.12 270 ASP A O 1
ATOM 2052 N N . LEU A 1 271 ? -14.328 30.125 6.695 1 98.44 271 LEU A N 1
ATOM 2053 C CA . LEU A 1 271 ? -13.375 30.25 7.789 1 98.44 271 LEU A CA 1
ATOM 2054 C C . LEU A 1 271 ? -12.148 31.047 7.348 1 98.44 271 LEU A C 1
ATOM 2056 O O . LEU A 1 271 ? -11.672 31.922 8.078 1 98.44 271 LEU A O 1
ATOM 2060 N N . ILE A 1 272 ? -11.672 30.734 6.188 1 97.94 272 ILE A N 1
ATOM 2061 C CA . ILE A 1 272 ? -10.516 31.453 5.656 1 97.94 272 ILE A CA 1
ATOM 2062 C C . ILE A 1 272 ? -10.836 32.938 5.531 1 97.94 272 ILE A C 1
ATOM 2064 O O . ILE A 1 272 ? -10.047 33.781 5.934 1 97.94 272 ILE A O 1
ATOM 2068 N N . ALA A 1 273 ? -11.984 33.281 5.059 1 97.69 273 ALA A N 1
ATOM 2069 C CA . ALA A 1 273 ? -12.406 34.656 4.906 1 97.69 273 ALA A CA 1
ATOM 2070 C C . ALA A 1 273 ? -12.516 35.344 6.266 1 97.69 273 ALA A C 1
ATOM 2072 O O . ALA A 1 273 ? -12.062 36.469 6.43 1 97.69 273 ALA A O 1
ATOM 2073 N N . ALA A 1 274 ? -13.125 34.656 7.184 1 98.25 274 ALA A N 1
ATOM 2074 C CA . ALA A 1 274 ? -13.281 35.219 8.523 1 98.25 274 ALA A CA 1
ATOM 2075 C C . ALA A 1 274 ? -11.93 35.469 9.188 1 98.25 274 ALA A C 1
ATOM 2077 O O . ALA A 1 274 ? -11.703 36.5 9.805 1 98.25 274 ALA A O 1
ATOM 2078 N N . MET A 1 275 ? -11.062 34.531 9.031 1 97.69 275 MET A N 1
ATOM 2079 C CA . MET A 1 275 ? -9.742 34.656 9.641 1 97.69 275 MET A CA 1
ATOM 2080 C C . MET A 1 275 ? -8.93 35.75 8.969 1 97.69 275 MET A C 1
ATOM 2082 O O . MET A 1 275 ? -8.141 36.438 9.633 1 97.69 275 MET A O 1
ATOM 2086 N N . ASP A 1 276 ? -9.07 35.875 7.66 1 96.44 276 ASP A N 1
ATOM 2087 C CA . ASP A 1 276 ? -8.367 36.938 6.949 1 96.44 276 ASP A CA 1
ATOM 2088 C C . ASP A 1 276 ? -8.75 38.312 7.5 1 96.44 276 ASP A C 1
ATOM 2090 O O . ASP A 1 276 ? -7.875 39.125 7.758 1 96.44 276 ASP A O 1
ATOM 2094 N N . ALA A 1 277 ? -9.992 38.531 7.703 1 96 277 ALA A N 1
ATOM 2095 C CA . ALA A 1 277 ? -10.469 39.781 8.289 1 96 277 ALA A CA 1
ATOM 2096 C C . ALA A 1 277 ? -9.969 39.969 9.727 1 96 277 ALA A C 1
ATOM 2098 O O . ALA A 1 277 ? -9.539 41.031 10.117 1 96 277 ALA A O 1
ATOM 2099 N N . TYR A 1 278 ? -9.977 38.906 10.445 1 96.94 278 TYR A N 1
ATOM 2100 C CA . TYR A 1 278 ? -9.547 38.906 11.844 1 96.94 278 TYR A CA 1
ATOM 2101 C C . TYR A 1 278 ? -8.055 39.188 11.945 1 96.94 278 TYR A C 1
ATOM 2103 O O . TYR A 1 278 ? -7.602 39.844 12.883 1 96.94 278 TYR A O 1
ATOM 2111 N N . ASP A 1 279 ? -7.352 38.594 10.992 1 93.88 279 ASP A N 1
ATOM 2112 C CA . ASP A 1 279 ? -5.898 38.75 10.984 1 93.88 279 ASP A CA 1
ATOM 2113 C C . ASP A 1 279 ? -5.5 40.219 10.836 1 93.88 279 ASP A C 1
ATOM 2115 O O . ASP A 1 279 ? -4.535 40.656 11.461 1 93.88 279 ASP A O 1
ATOM 2119 N N . ARG A 1 280 ? -6.168 40.969 10.078 1 91.25 280 ARG A N 1
ATOM 2120 C CA . ARG A 1 280 ? -5.898 42.406 9.914 1 91.25 280 ARG A CA 1
ATOM 2121 C C . ARG A 1 280 ? -6.09 43.156 11.227 1 91.25 280 ARG A C 1
ATOM 2123 O O . ARG A 1 280 ? -5.262 43.969 11.602 1 91.25 280 ARG A O 1
ATOM 2130 N N . LEU A 1 281 ? -7.117 42.781 11.883 1 92.81 281 LEU A N 1
ATOM 2131 C CA . LEU A 1 281 ? -7.398 43.375 13.188 1 92.81 281 LEU A CA 1
ATOM 2132 C C . LEU A 1 281 ? -6.312 43.031 14.195 1 92.81 281 LEU A C 1
ATOM 2134 O O . LEU A 1 281 ? -5.832 43.875 14.93 1 92.81 281 LEU A O 1
ATOM 2138 N N . GLY A 1 282 ? -5.996 41.781 14.203 1 92.69 282 GLY A N 1
ATOM 2139 C CA . GLY A 1 282 ? -5 41.312 15.148 1 92.69 282 GLY A CA 1
ATOM 2140 C C . GLY A 1 282 ? -3.635 41.938 14.953 1 92.69 282 GLY A C 1
ATOM 2141 O O . GLY A 1 282 ? -2.961 42.281 15.922 1 92.69 282 GLY A O 1
ATOM 2142 N N . LYS A 1 283 ? -3.203 42.062 13.711 1 91.12 283 LYS A N 1
ATOM 2143 C CA . LYS A 1 283 ? -1.907 42.688 13.414 1 91.12 283 LYS A CA 1
ATOM 2144 C C . LYS A 1 283 ? -1.853 44.125 13.898 1 91.12 283 LYS A C 1
ATOM 2146 O O . LYS A 1 283 ? -0.836 44.562 14.445 1 91.12 283 LYS A O 1
ATOM 2151 N N . ASP A 1 284 ? -2.902 44.844 13.742 1 93 284 ASP A N 1
ATOM 2152 C CA . ASP A 1 284 ? -2.971 46.219 14.211 1 93 284 ASP A CA 1
ATOM 2153 C C . ASP A 1 284 ? -2.875 46.281 15.734 1 93 284 ASP A C 1
ATOM 2155 O O . ASP A 1 284 ? -2.141 47.094 16.281 1 93 284 ASP A O 1
ATOM 2159 N N . ILE A 1 285 ? -3.543 45.438 16.359 1 94.75 285 ILE A N 1
ATOM 2160 C CA . ILE A 1 285 ? -3.564 45.406 17.828 1 94.75 285 ILE A CA 1
ATOM 2161 C C . ILE A 1 285 ? -2.174 45.031 18.344 1 94.75 285 ILE A C 1
ATOM 2163 O O . ILE A 1 285 ? -1.672 45.688 19.266 1 94.75 285 ILE A O 1
ATOM 2167 N N . TRP A 1 286 ? -1.549 44.062 17.766 1 93.25 286 TRP A N 1
ATOM 2168 C CA . TRP A 1 286 ? -0.239 43.625 18.234 1 93.25 286 TRP A CA 1
ATOM 2169 C C . TRP A 1 286 ? 0.825 44.688 17.938 1 93.25 286 TRP A C 1
ATOM 2171 O O . TRP A 1 286 ? 1.758 44.875 18.719 1 93.25 286 TRP A O 1
ATOM 2181 N N . ARG A 1 287 ? 0.726 45.406 16.828 1 91.5 287 ARG A N 1
ATOM 2182 C CA . ARG A 1 287 ? 1.621 46.5 16.547 1 91.5 287 ARG A CA 1
ATOM 2183 C C . ARG A 1 287 ? 1.508 47.594 17.609 1 91.5 287 ARG A C 1
ATOM 2185 O O . ARG A 1 287 ? 2.52 48.125 18.078 1 91.5 287 ARG A O 1
ATOM 2192 N N . ARG A 1 288 ? 0.324 47.906 18.016 1 93.88 288 ARG A N 1
ATOM 2193 C CA . ARG A 1 288 ? 0.093 48.938 19.047 1 93.88 288 ARG A CA 1
ATOM 2194 C C . ARG A 1 288 ? 0.614 48.438 20.406 1 93.88 288 ARG A C 1
ATOM 2196 O O . ARG A 1 288 ? 1.221 49.219 21.156 1 93.88 288 ARG A O 1
ATOM 2203 N N . TYR A 1 289 ? 0.425 47.219 20.641 1 94.44 289 TYR A N 1
ATOM 2204 C CA . TYR A 1 289 ? 0.833 46.688 21.938 1 94.44 289 TYR A CA 1
ATOM 2205 C C . TYR A 1 289 ? 2.352 46.625 22.062 1 94.44 289 TYR A C 1
ATOM 2207 O O . TYR A 1 289 ? 2.908 47 23.094 1 94.44 289 TYR A O 1
ATOM 2215 N N . LEU A 1 290 ? 3.004 46.219 21 1 92.75 290 LEU A N 1
ATOM 2216 C CA . LEU A 1 290 ? 4.457 46.094 21.031 1 92.75 290 LEU A CA 1
ATOM 2217 C C . LEU A 1 290 ? 5.129 47.406 20.719 1 92.75 290 LEU A C 1
ATOM 2219 O O . LEU A 1 290 ? 6.32 47.594 20.984 1 92.75 290 LEU A O 1
ATOM 2223 N N . GLY A 1 291 ? 4.398 48.406 20.359 1 87.62 291 GLY A N 1
ATOM 2224 C CA . GLY A 1 291 ? 4.938 49.719 20.047 1 87.62 291 GLY A CA 1
ATOM 2225 C C . GLY A 1 291 ? 5.742 49.75 18.766 1 87.62 291 GLY A C 1
ATOM 2226 O O . GLY A 1 291 ? 6.781 50.406 18.703 1 87.62 291 GLY A O 1
ATOM 2227 N N . THR A 1 292 ? 5.422 48.875 17.797 1 72.56 292 THR A N 1
ATOM 2228 C CA . THR A 1 292 ? 6.141 48.844 16.516 1 72.56 292 THR A CA 1
ATOM 2229 C C . THR A 1 292 ? 5.277 49.406 15.391 1 72.56 292 THR A C 1
ATOM 2231 O O . THR A 1 292 ? 4.047 49.375 15.477 1 72.56 292 THR A O 1
ATOM 2234 N N . MET B 1 1 ? -5.25 -30.797 12.422 1 22.19 1 MET B N 1
ATOM 2235 C CA . MET B 1 1 ? -5.848 -31.344 11.203 1 22.19 1 MET B CA 1
ATOM 2236 C C . MET B 1 1 ? -5.066 -30.906 9.969 1 22.19 1 MET B C 1
ATOM 2238 O O . MET B 1 1 ? -4.418 -29.859 9.977 1 22.19 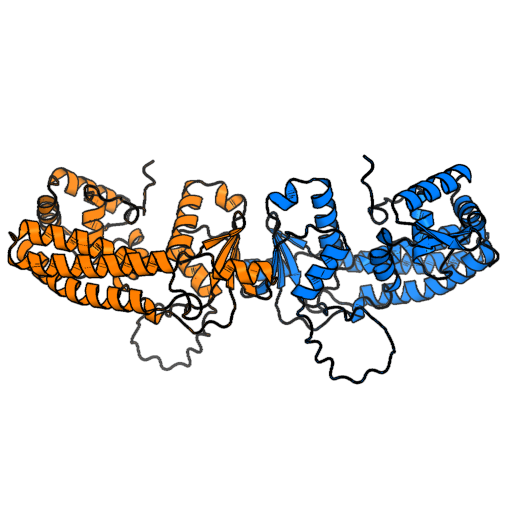1 MET B O 1
ATOM 2242 N N . ASP B 1 2 ? -4.918 -31.797 8.945 1 24.7 2 ASP B N 1
ATOM 2243 C CA . ASP B 1 2 ? -4.086 -32.156 7.801 1 24.7 2 ASP B CA 1
ATOM 2244 C C . ASP B 1 2 ? -4.191 -31.141 6.684 1 24.7 2 ASP B C 1
ATOM 2246 O O . ASP B 1 2 ? -5.07 -31.234 5.824 1 24.7 2 ASP B O 1
ATOM 2250 N N . ILE B 1 3 ? -4.129 -29.938 6.969 1 30.41 3 ILE B N 1
ATOM 2251 C CA . ILE B 1 3 ? -4.367 -28.688 6.27 1 30.41 3 ILE B CA 1
ATOM 2252 C C . ILE B 1 3 ? -3.43 -28.578 5.07 1 30.41 3 ILE B C 1
ATOM 2254 O O . ILE B 1 3 ? -3.26 -27.5 4.504 1 30.41 3 ILE B O 1
ATOM 2258 N 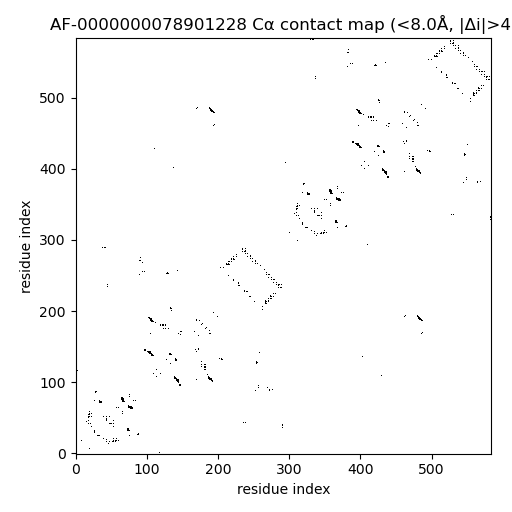N . ASP B 1 4 ? -2.549 -29.625 4.906 1 34.31 4 ASP B N 1
ATOM 2259 C CA . ASP B 1 4 ? -1.573 -29.453 3.832 1 34.31 4 ASP B CA 1
ATOM 2260 C C . ASP B 1 4 ? -2.252 -29.484 2.465 1 34.31 4 ASP B C 1
ATOM 2262 O O . ASP B 1 4 ? -2.219 -30.5 1.77 1 34.31 4 ASP B O 1
ATOM 2266 N N . ARG B 1 5 ? -3.457 -28.859 2.365 1 35.75 5 ARG B N 1
ATOM 2267 C CA . ARG B 1 5 ? -4.523 -29.047 1.392 1 35.75 5 ARG B CA 1
ATOM 2268 C C . ARG B 1 5 ? -4 -28.906 -0.033 1 35.75 5 ARG B C 1
ATOM 2270 O O . ARG B 1 5 ? -4.391 -29.672 -0.922 1 35.75 5 ARG B O 1
ATOM 2277 N N . ASN B 1 6 ? -3.436 -27.844 -0.41 1 36.59 6 ASN B N 1
ATOM 2278 C CA . ASN B 1 6 ? -3.195 -27.609 -1.83 1 36.59 6 ASN B CA 1
ATOM 2279 C C . ASN B 1 6 ? -1.709 -27.688 -2.166 1 36.59 6 ASN B C 1
ATOM 2281 O O . ASN B 1 6 ? -1.267 -27.109 -3.16 1 36.59 6 ASN B O 1
ATOM 2285 N N . ASP B 1 7 ? -0.89 -28.25 -1.258 1 42.56 7 ASP B N 1
ATOM 2286 C CA . ASP B 1 7 ? 0.559 -28.156 -1.406 1 42.56 7 ASP B CA 1
ATOM 2287 C C . ASP B 1 7 ? 1.072 -29.156 -2.434 1 42.56 7 ASP B C 1
ATOM 2289 O O . ASP B 1 7 ? 2.184 -29.672 -2.303 1 42.56 7 ASP B O 1
ATOM 2293 N N . HIS B 1 8 ? 0.17 -29.688 -3.242 1 43.12 8 HIS B N 1
ATOM 2294 C CA . HIS B 1 8 ? 0.743 -30.781 -4.008 1 43.12 8 HIS B CA 1
ATOM 2295 C C . HIS B 1 8 ? 1.78 -30.281 -5.008 1 43.12 8 HIS B C 1
ATOM 2297 O O . HIS B 1 8 ? 2.514 -31.078 -5.602 1 43.12 8 HIS B O 1
ATOM 2303 N N . LEU B 1 9 ? 1.923 -28.922 -5.227 1 44.5 9 LEU B N 1
ATOM 2304 C CA . LEU B 1 9 ? 2.941 -28.406 -6.137 1 44.5 9 LEU B CA 1
ATOM 2305 C C . LEU B 1 9 ? 4.258 -28.188 -5.406 1 44.5 9 LEU B C 1
ATOM 2307 O O . LEU B 1 9 ? 5.262 -27.812 -6.02 1 44.5 9 LEU B O 1
ATOM 2311 N N . SER B 1 10 ? 4.301 -28.297 -4.008 1 43.47 10 SER B N 1
ATOM 2312 C CA . SER B 1 10 ? 5.516 -28.016 -3.24 1 43.47 10 SER B CA 1
ATOM 2313 C C . SER B 1 10 ? 6.344 -29.281 -3.057 1 43.47 10 SER B C 1
ATOM 2315 O O . SER B 1 10 ? 7.422 -29.25 -2.457 1 43.47 10 SER B O 1
ATOM 2317 N N . ASP B 1 11 ? 5.906 -30.516 -3.381 1 43.12 11 ASP B N 1
ATOM 2318 C CA . ASP B 1 11 ? 6.578 -31.734 -2.975 1 43.12 11 ASP B CA 1
ATOM 2319 C C . ASP B 1 11 ? 7.973 -31.828 -3.596 1 43.12 11 ASP B C 1
ATOM 2321 O O . ASP B 1 11 ? 8.125 -31.672 -4.809 1 43.12 11 ASP B O 1
ATOM 2325 N N . GLU B 1 12 ? 9.078 -31.719 -2.922 1 41.78 12 GLU B N 1
ATOM 2326 C CA . GLU B 1 12 ? 10.484 -31.953 -3.246 1 41.78 12 GLU B CA 1
ATOM 2327 C C . GLU B 1 12 ? 10.656 -33.281 -3.965 1 41.78 12 GLU B C 1
ATOM 2329 O O . GLU B 1 12 ? 9.789 -34.156 -3.896 1 41.78 12 GLU B O 1
ATOM 2334 N N . ALA B 1 13 ? 11.945 -33.562 -4.688 1 46.66 13 ALA B N 1
ATOM 2335 C CA . ALA B 1 13 ? 12.539 -34.562 -5.566 1 46.66 13 ALA B CA 1
ATOM 2336 C C . ALA B 1 13 ? 12.141 -36 -5.152 1 46.66 13 ALA B C 1
ATOM 2338 O O . ALA B 1 13 ? 12.453 -36.969 -5.844 1 46.66 13 ALA B O 1
ATOM 2339 N N . GLY B 1 14 ? 11.555 -36.094 -4.023 1 51.53 14 GLY B N 1
ATOM 2340 C CA . GLY B 1 14 ? 11.391 -37.5 -3.627 1 51.53 14 GLY B CA 1
ATOM 2341 C C . GLY B 1 14 ? 10.195 -38.156 -4.289 1 51.53 14 GLY B C 1
ATOM 2342 O O . GLY B 1 14 ? 9.703 -37.688 -5.312 1 51.53 14 GLY B O 1
ATOM 2343 N N . ALA B 1 15 ? 9.586 -39.25 -3.592 1 71.06 15 ALA B N 1
ATOM 2344 C CA . ALA B 1 15 ? 8.562 -40.219 -3.982 1 71.06 15 ALA B CA 1
ATOM 2345 C C . ALA B 1 15 ? 7.191 -39.562 -4.059 1 71.06 15 ALA B C 1
ATOM 2347 O O . ALA B 1 15 ? 6.816 -38.781 -3.178 1 71.06 15 ALA B O 1
ATOM 2348 N N . ILE B 1 16 ? 6.594 -39.438 -5.289 1 87.75 16 ILE B N 1
ATOM 2349 C CA . ILE B 1 16 ? 5.254 -38.906 -5.523 1 87.75 16 ILE B CA 1
ATOM 2350 C C . ILE B 1 16 ? 4.262 -39.594 -4.586 1 87.75 16 ILE B C 1
ATOM 2352 O O . ILE B 1 16 ? 4.352 -40.812 -4.355 1 87.75 16 ILE B O 1
ATOM 2356 N N . SER B 1 17 ? 3.506 -38.875 -3.854 1 93.31 17 SER B N 1
ATOM 2357 C CA . SER B 1 17 ? 2.48 -39.438 -2.977 1 93.31 17 SER B CA 1
ATOM 2358 C C . SER B 1 17 ? 1.26 -39.875 -3.77 1 93.31 17 SER B C 1
ATOM 2360 O O . SER B 1 17 ? 1.07 -39.469 -4.918 1 93.31 17 SER B O 1
ATOM 2362 N N . ALA B 1 18 ? 0.455 -40.812 -3.16 1 95.5 18 ALA B N 1
ATOM 2363 C CA . ALA B 1 18 ? -0.789 -41.281 -3.775 1 95.5 18 ALA B CA 1
ATOM 2364 C C . ALA B 1 18 ? -1.704 -40.094 -4.094 1 95.5 18 ALA B C 1
ATOM 2366 O O . ALA B 1 18 ? -2.299 -40.031 -5.176 1 95.5 18 ALA B O 1
ATOM 2367 N N . ARG B 1 19 ? -1.764 -39.156 -3.152 1 94.62 19 ARG B N 1
ATOM 2368 C CA . ARG B 1 19 ? -2.604 -37.969 -3.33 1 94.62 19 ARG B CA 1
ATOM 2369 C C . ARG B 1 19 ? -2.156 -37.156 -4.539 1 94.62 19 ARG B C 1
ATOM 2371 O O . ARG B 1 19 ? -2.971 -36.812 -5.395 1 94.62 19 ARG B O 1
ATOM 2378 N N . THR B 1 20 ? -0.921 -36.969 -4.578 1 92.88 20 THR B N 1
ATOM 2379 C CA . THR B 1 20 ? -0.357 -36.156 -5.66 1 92.88 20 THR B CA 1
ATOM 2380 C C . THR B 1 20 ? -0.541 -36.875 -7.004 1 92.88 20 THR B C 1
ATOM 2382 O O . THR B 1 20 ? -0.902 -36.219 -7.996 1 92.88 20 THR B O 1
ATOM 2385 N N . LEU B 1 21 ? -0.313 -38.188 -7.047 1 94.38 21 LEU B N 1
ATOM 2386 C CA . LEU B 1 21 ? -0.448 -38.938 -8.281 1 94.38 21 LEU B CA 1
ATOM 2387 C C . LEU B 1 21 ? -1.873 -38.875 -8.82 1 94.38 21 LEU B C 1
ATOM 2389 O O . LEU B 1 21 ? -2.08 -38.594 -10.008 1 94.38 21 LEU B O 1
ATOM 2393 N N . ILE B 1 22 ? -2.807 -39.031 -7.953 1 95.19 22 ILE B N 1
ATOM 2394 C CA . ILE B 1 22 ? -4.215 -39 -8.336 1 95.19 22 ILE B CA 1
ATOM 2395 C C . ILE B 1 22 ? -4.578 -37.656 -8.945 1 95.19 22 ILE B C 1
ATOM 2397 O O . ILE B 1 22 ? -5.152 -37.594 -10.039 1 95.19 22 ILE B O 1
ATOM 2401 N N . LEU B 1 23 ? -4.145 -36.625 -8.305 1 93.25 23 LEU B N 1
ATOM 2402 C CA . LEU B 1 23 ? -4.48 -35.312 -8.773 1 93.25 23 LEU B CA 1
ATOM 2403 C C . LEU B 1 23 ? -3.725 -34.969 -10.055 1 93.25 23 LEU B C 1
ATOM 2405 O O . LEU B 1 23 ? -4.285 -34.375 -10.977 1 93.25 23 LEU B O 1
ATOM 2409 N N . ASP B 1 24 ? -2.484 -35.375 -10.141 1 91.44 24 ASP B N 1
ATOM 2410 C CA . ASP B 1 24 ? -1.691 -35.125 -11.344 1 91.44 24 ASP B CA 1
ATOM 2411 C C . ASP B 1 24 ? -2.334 -35.75 -12.57 1 91.44 24 ASP B C 1
ATOM 2413 O O . ASP B 1 24 ? -2.412 -35.156 -13.633 1 91.44 24 ASP B O 1
ATOM 2417 N N . LEU B 1 25 ? -2.82 -36.969 -12.414 1 92 25 LEU B N 1
ATOM 2418 C CA . LEU B 1 25 ? -3.438 -37.688 -13.523 1 92 25 LEU B CA 1
ATOM 2419 C C . LEU B 1 25 ? -4.73 -37 -13.953 1 92 25 LEU B C 1
ATOM 2421 O O . LEU B 1 25 ? -4.957 -36.812 -15.148 1 92 25 LEU B O 1
ATOM 2425 N N . MET B 1 26 ? -5.469 -36.625 -12.977 1 91.62 26 MET B N 1
ATOM 2426 C CA . MET B 1 26 ? -6.766 -36.031 -13.289 1 91.62 26 MET B CA 1
ATOM 2427 C C . MET B 1 26 ? -6.598 -34.625 -13.867 1 91.62 26 MET B C 1
ATOM 2429 O O . MET B 1 26 ? -7.422 -34.188 -14.672 1 91.62 26 MET B O 1
ATOM 2433 N N . ASP B 1 27 ? -5.539 -34 -13.5 1 87.88 27 ASP B N 1
ATOM 2434 C CA . ASP B 1 27 ? -5.289 -32.625 -13.922 1 87.88 27 ASP B CA 1
ATOM 2435 C C . ASP B 1 27 ? -4.875 -32.562 -15.391 1 87.88 27 ASP B C 1
ATOM 2437 O O . ASP B 1 27 ? -4.898 -31.484 -16.016 1 87.88 27 ASP B O 1
ATOM 2441 N N . THR B 1 28 ? -4.441 -33.688 -15.984 1 81.5 28 THR B N 1
ATOM 2442 C CA . THR B 1 28 ? -4.062 -33.719 -17.391 1 81.5 28 THR B CA 1
ATOM 2443 C C . THR B 1 28 ? -5.289 -33.531 -18.281 1 81.5 28 THR B C 1
ATOM 2445 O O . THR B 1 28 ? -5.168 -33.125 -19.438 1 81.5 28 THR B O 1
ATOM 2448 N N . GLY B 1 29 ? -6.449 -33.844 -17.766 1 75 29 GLY B N 1
ATOM 2449 C CA . GLY B 1 29 ? -7.719 -33.656 -18.453 1 75 29 GLY B CA 1
ATOM 2450 C C . GLY B 1 29 ? -7.969 -34.688 -19.531 1 75 29 GLY B C 1
ATOM 2451 O O . GLY B 1 29 ? -9.047 -34.719 -20.125 1 75 29 GLY B O 1
ATOM 2452 N N . SER B 1 30 ? -7.023 -35.406 -19.953 1 79.31 30 SER B N 1
ATOM 2453 C CA . SER B 1 30 ? -7.176 -36.438 -20.969 1 79.31 30 SER B CA 1
ATOM 2454 C C . SER B 1 30 ? -6.488 -37.719 -20.531 1 79.31 30 SER B C 1
ATOM 2456 O O . SER B 1 30 ? -5.262 -37.844 -20.609 1 79.31 30 SER B O 1
ATOM 2458 N N . PRO B 1 31 ? -7.383 -38.688 -20.125 1 80.12 31 PRO B N 1
ATOM 2459 C CA . PRO B 1 31 ? -8.844 -38.688 -20.031 1 80.12 31 PRO B CA 1
ATOM 2460 C C . PRO B 1 31 ? -9.352 -37.844 -18.875 1 80.12 31 PRO B C 1
ATOM 2462 O O . PRO B 1 31 ? -8.586 -37.469 -17.969 1 80.12 31 PRO B O 1
ATOM 2465 N N . PRO B 1 32 ? -10.711 -37.469 -18.891 1 84.25 32 PRO B N 1
ATOM 2466 C CA . PRO B 1 32 ? -11.273 -36.562 -17.875 1 84.25 32 PRO B CA 1
ATOM 2467 C C . PRO B 1 32 ? -11.555 -37.281 -16.547 1 84.25 32 PRO B C 1
ATOM 2469 O O . PRO B 1 32 ? -11.781 -36.625 -15.531 1 84.25 32 PRO B O 1
ATOM 2472 N N . ASP B 1 33 ? -11.648 -38.594 -16.625 1 92 33 ASP B N 1
ATOM 2473 C CA . ASP B 1 33 ? -11.945 -39.344 -15.422 1 92 33 ASP B CA 1
ATOM 2474 C C . ASP B 1 33 ? -11.203 -40.688 -15.438 1 92 33 ASP B C 1
ATOM 2476 O O . ASP B 1 33 ? -10.695 -41.125 -16.484 1 92 33 ASP B O 1
ATOM 2480 N N . PHE B 1 34 ? -11.086 -41.312 -14.25 1 94.62 34 PHE B N 1
ATOM 2481 C CA . PHE B 1 34 ? -10.359 -42.562 -14.062 1 94.62 34 PHE B CA 1
ATOM 2482 C C . PHE B 1 34 ? -11.141 -43.5 -13.164 1 94.62 34 PHE B C 1
ATOM 2484 O O . PHE B 1 34 ? -11.828 -43.094 -12.242 1 94.62 34 PHE B O 1
ATOM 2491 N N . SER B 1 35 ? -11.023 -44.844 -13.5 1 94.88 35 SER B N 1
ATOM 2492 C CA . SER B 1 35 ? -11.555 -45.812 -12.57 1 94.88 35 SER B CA 1
ATOM 2493 C C . SER B 1 35 ? -10.594 -46.062 -11.406 1 94.88 35 SER B C 1
ATOM 2495 O O . SER B 1 35 ? -9.422 -45.688 -11.484 1 94.88 35 SER B O 1
ATOM 2497 N N . THR B 1 36 ? -11.195 -46.656 -10.344 1 95.31 36 THR B N 1
ATOM 2498 C CA . THR B 1 36 ? -10.328 -47.031 -9.242 1 95.31 36 THR B CA 1
ATOM 2499 C C . THR B 1 36 ? -9.227 -47.969 -9.734 1 95.31 36 THR B C 1
ATOM 2501 O O . THR B 1 36 ? -8.078 -47.875 -9.305 1 95.31 36 THR B O 1
ATOM 2504 N N . ARG B 1 37 ? -9.539 -48.812 -10.656 1 94.94 37 ARG B N 1
ATOM 2505 C CA . ARG B 1 37 ? -8.57 -49.75 -11.234 1 94.94 37 ARG B CA 1
ATOM 2506 C C . ARG B 1 37 ? -7.445 -49 -11.93 1 94.94 37 ARG B C 1
ATOM 2508 O O . ARG B 1 37 ? -6.27 -49.312 -11.758 1 94.94 37 ARG B O 1
ATOM 2515 N N . ASP B 1 38 ? -7.805 -48.031 -12.711 1 95.38 38 ASP B N 1
ATOM 2516 C CA . ASP B 1 38 ? -6.816 -47.219 -13.398 1 95.38 38 ASP B CA 1
ATOM 2517 C C . ASP B 1 38 ? -5.852 -46.562 -12.406 1 95.38 38 ASP B C 1
ATOM 2519 O O . ASP B 1 38 ? -4.637 -46.562 -12.633 1 95.38 38 ASP B O 1
ATOM 2523 N N . LEU B 1 39 ? -6.406 -46 -11.336 1 96.44 39 LEU B N 1
ATOM 2524 C CA . LEU B 1 39 ? -5.609 -45.281 -10.352 1 96.44 39 LEU B CA 1
ATOM 2525 C C . LEU B 1 39 ? -4.676 -46.25 -9.602 1 96.44 39 LEU B C 1
ATOM 2527 O O . LEU B 1 39 ? -3.525 -45.875 -9.32 1 96.44 39 LEU B O 1
ATOM 2531 N N . VAL B 1 40 ? -5.164 -47.406 -9.367 1 96.94 40 VAL B N 1
ATOM 2532 C CA . VAL B 1 40 ? -4.348 -48.438 -8.695 1 96.94 40 VAL B CA 1
ATOM 2533 C C . VAL B 1 40 ? -3.209 -48.875 -9.617 1 96.94 40 VAL B C 1
ATOM 2535 O O . VAL B 1 40 ? -2.057 -48.969 -9.188 1 96.94 40 VAL B O 1
ATOM 2538 N N . LEU B 1 41 ? -3.545 -49.094 -10.875 1 96.44 41 LEU B N 1
ATOM 2539 C CA . LEU B 1 41 ? -2.529 -49.469 -11.852 1 96.44 41 LEU B CA 1
ATOM 2540 C C . LEU B 1 41 ? -1.486 -48.375 -12 1 96.44 41 LEU B C 1
ATOM 2542 O O . LEU B 1 41 ? -0.29 -48.656 -12.094 1 96.44 41 LEU B O 1
ATOM 2546 N N . ALA B 1 42 ? -1.945 -47.156 -12.031 1 95.88 42 ALA B N 1
ATOM 2547 C CA . ALA B 1 42 ? -1.032 -46.031 -12.125 1 95.88 42 ALA B CA 1
ATOM 2548 C C . ALA B 1 42 ? -0.101 -45.969 -10.922 1 95.88 42 ALA B C 1
ATOM 2550 O O . ALA B 1 42 ? 1.096 -45.688 -11.062 1 95.88 42 ALA B O 1
ATOM 2551 N N . GLY B 1 43 ? -0.659 -46.156 -9.742 1 96.75 43 GLY B N 1
ATOM 2552 C CA . GLY B 1 43 ? 0.14 -46.188 -8.523 1 96.75 43 GLY B CA 1
ATOM 2553 C C . GLY B 1 43 ? 1.241 -47.219 -8.539 1 96.75 43 GLY B C 1
ATOM 2554 O O . GLY B 1 43 ? 2.334 -46.969 -8.016 1 96.75 43 GLY B O 1
ATOM 2555 N N . ALA B 1 44 ? 0.975 -48.312 -9.188 1 95.5 44 ALA B N 1
ATOM 2556 C CA . ALA B 1 44 ? 1.942 -49.406 -9.25 1 95.5 44 ALA B CA 1
ATOM 2557 C C . ALA B 1 44 ? 3.207 -49 -9.984 1 95.5 44 ALA B C 1
ATOM 2559 O O . ALA B 1 44 ? 4.309 -49.438 -9.656 1 95.5 44 ALA B O 1
ATOM 2560 N N . ALA B 1 45 ? 3.053 -48.125 -10.891 1 94.94 45 ALA B N 1
ATOM 2561 C CA . ALA B 1 45 ? 4.203 -47.625 -11.641 1 94.94 45 ALA B CA 1
ATOM 2562 C C . ALA B 1 45 ? 5.168 -46.875 -10.734 1 94.94 45 ALA B C 1
ATOM 2564 O O . ALA B 1 45 ? 6.34 -46.688 -11.07 1 94.94 45 ALA B O 1
ATOM 2565 N N . PHE B 1 46 ? 4.672 -46.438 -9.57 1 95.69 46 PHE B N 1
ATOM 2566 C CA . PHE B 1 46 ? 5.484 -45.656 -8.633 1 95.69 46 PHE B CA 1
ATOM 2567 C C . PHE B 1 46 ? 5.719 -46.438 -7.352 1 95.69 46 PHE B C 1
ATOM 2569 O O . PHE B 1 46 ? 6.141 -45.875 -6.34 1 95.69 46 PHE B O 1
ATOM 2576 N N . GLY B 1 47 ? 5.332 -47.688 -7.375 1 93.56 47 GLY B N 1
ATOM 2577 C CA . GLY B 1 47 ? 5.535 -48.531 -6.219 1 93.56 47 GLY B CA 1
ATOM 2578 C C . GLY B 1 47 ? 4.543 -48.281 -5.102 1 93.56 47 GLY B C 1
ATOM 2579 O O . GLY B 1 47 ? 4.816 -48.594 -3.939 1 93.56 47 GLY B O 1
ATOM 2580 N N . LEU B 1 48 ? 3.4 -47.688 -5.406 1 96.19 48 LEU B N 1
ATOM 2581 C CA . LEU B 1 48 ? 2.363 -47.438 -4.414 1 96.19 48 LEU B CA 1
ATOM 2582 C C . LEU B 1 48 ? 1.403 -48.625 -4.309 1 96.19 48 LEU B C 1
ATOM 2584 O O . LEU B 1 48 ? 1.054 -49.219 -5.32 1 96.19 48 LEU B O 1
ATOM 2588 N N . GLU B 1 49 ? 1.014 -48.906 -3.107 1 96.94 49 GLU B N 1
ATOM 2589 C CA . GLU B 1 49 ? 0.093 -50 -2.852 1 96.94 49 GLU B CA 1
ATOM 2590 C C . GLU B 1 49 ? -1.344 -49.625 -3.184 1 96.94 49 GLU B C 1
ATOM 2592 O O . GLU B 1 49 ? -1.74 -48.469 -2.988 1 96.94 49 GLU B O 1
ATOM 2597 N N . ALA B 1 50 ? -2.094 -50.656 -3.535 1 97.44 50 ALA B N 1
ATOM 2598 C CA . ALA B 1 50 ? -3.5 -50.438 -3.869 1 97.44 50 ALA B CA 1
ATOM 2599 C C . ALA B 1 50 ? -4.258 -49.844 -2.697 1 97.44 50 ALA B C 1
ATOM 2601 O O . ALA B 1 50 ? -5.113 -48.969 -2.889 1 97.44 50 ALA B O 1
ATOM 2602 N N . THR B 1 51 ? -3.91 -50.25 -1.556 1 97.44 51 THR B N 1
ATOM 2603 C CA . THR B 1 51 ? -4.598 -49.75 -0.365 1 97.44 51 THR B CA 1
ATOM 2604 C C . THR B 1 51 ? -4.32 -48.281 -0.146 1 97.44 51 THR B C 1
ATOM 2606 O O . THR B 1 51 ? -5.215 -47.531 0.254 1 97.44 51 THR B O 1
ATOM 2609 N N . GLY B 1 52 ? -3.129 -47.906 -0.376 1 96.88 52 GLY B N 1
ATOM 2610 C CA . GLY B 1 52 ? -2.77 -46.5 -0.261 1 96.88 52 GLY B CA 1
ATOM 2611 C C . GLY B 1 52 ? -3.494 -45.625 -1.26 1 96.88 52 GLY B C 1
ATOM 2612 O O . GLY B 1 52 ? -3.941 -44.531 -0.916 1 96.88 52 GLY B O 1
ATOM 2613 N N . ILE B 1 53 ? -3.643 -46.125 -2.451 1 97.5 53 ILE B N 1
ATOM 2614 C CA . ILE B 1 53 ? -4.348 -45.375 -3.496 1 97.5 53 ILE B CA 1
ATOM 2615 C C . ILE B 1 53 ? -5.82 -45.219 -3.119 1 97.5 53 ILE B C 1
ATOM 2617 O O . ILE B 1 53 ? -6.391 -44.156 -3.227 1 97.5 53 ILE B O 1
ATOM 2621 N N . ARG B 1 54 ? -6.352 -46.312 -2.627 1 97.12 54 ARG B N 1
ATOM 2622 C CA . ARG B 1 54 ? -7.766 -46.281 -2.264 1 97.12 54 ARG B CA 1
ATOM 2623 C C . ARG B 1 54 ? -8.016 -45.344 -1.086 1 97.12 54 ARG B C 1
ATOM 2625 O O . ARG B 1 54 ? -9.023 -44.625 -1.058 1 97.12 54 ARG B O 1
ATOM 2632 N N . THR B 1 55 ? -7.125 -45.344 -0.175 1 97.75 55 THR B N 1
ATOM 2633 C CA . THR B 1 55 ? -7.234 -44.469 0.982 1 97.75 55 THR B CA 1
ATOM 2634 C C . THR B 1 55 ? -7.125 -43 0.561 1 97.75 55 THR B C 1
ATOM 2636 O O . THR B 1 55 ? -7.918 -42.156 0.999 1 97.75 55 THR B O 1
ATOM 2639 N N . ALA B 1 56 ? -6.152 -42.719 -0.308 1 97.31 56 ALA B N 1
ATOM 2640 C CA . ALA B 1 56 ? -5.977 -41.344 -0.806 1 97.31 56 ALA B CA 1
ATOM 2641 C C . ALA B 1 56 ? -7.207 -40.875 -1.584 1 97.31 56 ALA B C 1
ATOM 2643 O O . ALA B 1 56 ? -7.637 -39.75 -1.448 1 97.31 56 ALA B O 1
ATOM 2644 N N . LEU B 1 57 ? -7.742 -41.781 -2.334 1 96.81 57 LEU B N 1
ATOM 2645 C CA . LEU B 1 57 ? -8.93 -41.469 -3.119 1 96.81 57 LEU B CA 1
ATOM 2646 C C . LEU B 1 57 ? -10.109 -41.125 -2.209 1 96.81 57 LEU B C 1
ATOM 2648 O O . LEU B 1 57 ? -10.82 -40.156 -2.455 1 96.81 57 LEU B O 1
ATOM 2652 N N . THR B 1 58 ? -10.281 -41.875 -1.146 1 96.75 58 THR B N 1
ATOM 2653 C CA . THR B 1 58 ? -11.352 -41.656 -0.184 1 96.75 58 THR B CA 1
ATOM 2654 C C . THR B 1 58 ? -11.188 -40.281 0.502 1 96.75 58 THR B C 1
ATOM 2656 O O . THR B 1 58 ? -12.156 -39.531 0.644 1 96.75 58 THR B O 1
ATOM 2659 N N . ARG B 1 59 ? -10.023 -40 0.877 1 96.62 59 ARG B N 1
ATOM 2660 C CA . ARG B 1 59 ? -9.75 -38.719 1.541 1 96.62 59 ARG B CA 1
ATOM 2661 C C . ARG B 1 59 ? -9.992 -37.531 0.599 1 96.62 59 ARG B C 1
ATOM 2663 O O . ARG B 1 59 ? -10.578 -36.531 0.996 1 96.62 59 ARG B O 1
ATOM 2670 N N . LEU B 1 60 ? -9.516 -37.625 -0.65 1 96.62 60 LEU B N 1
ATOM 2671 C CA . LEU B 1 60 ? -9.688 -36.562 -1.637 1 96.62 60 LEU B CA 1
ATOM 2672 C C . LEU B 1 60 ? -11.164 -36.344 -1.927 1 96.62 60 LEU B C 1
ATOM 2674 O O . LEU B 1 60 ? -11.57 -35.188 -2.141 1 96.62 60 LEU B O 1
ATOM 2678 N N . ARG B 1 61 ? -11.922 -37.375 -1.854 1 95.94 61 ARG B N 1
ATOM 2679 C CA . ARG B 1 61 ? -13.367 -37.25 -2.029 1 95.94 61 ARG B CA 1
ATOM 2680 C C . ARG B 1 61 ? -13.992 -36.5 -0.852 1 95.94 61 ARG B C 1
ATOM 2682 O O . ARG B 1 61 ? -14.836 -35.625 -1.042 1 95.94 61 ARG B O 1
ATOM 2689 N N . GLN B 1 62 ? -13.562 -36.812 0.292 1 96.44 62 GLN B N 1
ATOM 2690 C CA . GLN B 1 62 ? -14.07 -36.188 1.494 1 96.44 62 GLN B CA 1
ATOM 2691 C C . GLN B 1 62 ? -13.727 -34.688 1.504 1 96.44 62 GLN B C 1
ATOM 2693 O O . GLN B 1 62 ? -14.516 -33.875 1.979 1 96.44 62 GLN B O 1
ATOM 2698 N N . GLU B 1 63 ? -12.594 -34.438 0.905 1 93.75 63 GLU B N 1
ATOM 2699 C CA . GLU B 1 63 ? -12.109 -33.062 0.863 1 93.75 63 GLU B CA 1
ATOM 2700 C C . GLU B 1 63 ? -12.75 -32.281 -0.286 1 93.75 63 GLU B C 1
ATOM 2702 O O . GLU B 1 63 ? -12.539 -31.078 -0.425 1 93.75 63 GLU B O 1
ATOM 2707 N N . GLY B 1 64 ? -13.445 -32.969 -1.102 1 94.94 64 GLY B N 1
ATOM 2708 C CA . GLY B 1 64 ? -14.109 -32.344 -2.23 1 94.94 64 GLY B CA 1
ATOM 2709 C C . GLY B 1 64 ? -13.18 -32.094 -3.402 1 94.94 64 GLY B C 1
ATOM 2710 O O . GLY B 1 64 ? -13.516 -31.328 -4.312 1 94.94 64 GLY B O 1
ATOM 2711 N N . ARG B 1 65 ? -12.023 -32.688 -3.393 1 94.56 65 ARG B N 1
ATOM 2712 C CA . ARG B 1 65 ? -11.031 -32.469 -4.445 1 94.56 65 ARG B CA 1
ATOM 2713 C C . ARG B 1 65 ? -11.203 -33.5 -5.566 1 94.56 65 ARG B C 1
ATOM 2715 O O . ARG B 1 65 ? -10.664 -33.312 -6.66 1 94.56 65 ARG B O 1
ATOM 2722 N N . VAL B 1 66 ? -11.914 -34.594 -5.227 1 96.12 66 VAL B N 1
ATOM 2723 C CA . VAL B 1 66 ? -12.297 -35.625 -6.191 1 96.12 66 VAL B CA 1
ATOM 2724 C C . VAL B 1 66 ? -13.789 -35.906 -6.078 1 96.12 66 VAL B C 1
ATOM 2726 O O . VAL B 1 66 ? -14.352 -35.875 -4.98 1 96.12 66 VAL B O 1
ATOM 2729 N N . ARG B 1 67 ? -14.336 -36.094 -7.117 1 96 67 ARG B N 1
ATOM 2730 C CA . ARG B 1 67 ? -15.742 -36.469 -7.109 1 96 67 ARG B CA 1
ATOM 2731 C C . ARG B 1 67 ? -15.945 -37.812 -7.84 1 96 67 ARG B C 1
ATOM 2733 O O . ARG B 1 67 ? -15.172 -38.156 -8.734 1 96 67 ARG B O 1
ATOM 2740 N N . THR B 1 68 ? -16.984 -38.5 -7.465 1 94.31 68 THR B N 1
ATOM 2741 C CA . THR B 1 68 ? -17.328 -39.75 -8.094 1 94.31 68 THR B CA 1
ATOM 2742 C C . THR B 1 68 ? -18.453 -39.562 -9.117 1 94.31 68 THR B C 1
ATOM 2744 O O . THR B 1 68 ? -19.453 -38.906 -8.828 1 94.31 68 THR B O 1
ATOM 2747 N N . LEU B 1 69 ? -18.078 -40.031 -10.219 1 92.88 69 LEU B N 1
ATOM 2748 C CA . LEU B 1 69 ? -19.078 -40.031 -11.289 1 92.88 69 LEU B CA 1
ATOM 2749 C C . LEU B 1 69 ? -19.844 -41.344 -11.336 1 92.88 69 LEU B C 1
ATOM 2751 O O . LEU B 1 69 ? -19.766 -42.156 -10.422 1 92.88 69 LEU B O 1
ATOM 2755 N N . ASP B 1 70 ? -20.641 -41.438 -12.453 1 86 70 ASP B N 1
ATOM 2756 C CA . ASP B 1 70 ? -21.375 -42.688 -12.68 1 86 70 ASP B CA 1
ATOM 2757 C C . ASP B 1 70 ? -20.422 -43.844 -12.945 1 86 70 ASP B C 1
ATOM 2759 O O . ASP B 1 70 ? -19.328 -43.656 -13.484 1 86 70 ASP B O 1
ATOM 2763 N N . ARG B 1 71 ? -20.812 -45.062 -12.531 1 86.38 71 ARG B N 1
ATOM 2764 C CA . ARG B 1 71 ? -20.141 -46.312 -12.797 1 86.38 71 ARG B CA 1
ATOM 2765 C C . ARG B 1 71 ? -18.797 -46.406 -12.07 1 86.38 71 ARG B C 1
ATOM 2767 O O . ARG B 1 71 ? -17.844 -46.969 -12.57 1 86.38 71 ARG B O 1
ATOM 2774 N N . GLY B 1 72 ? -18.625 -45.625 -11.109 1 87.75 72 GLY B N 1
ATOM 2775 C CA . GLY B 1 72 ? -17.469 -45.781 -10.25 1 87.75 72 GLY B CA 1
ATOM 2776 C C . GLY B 1 72 ? -16.25 -45.031 -10.758 1 87.75 72 GLY B C 1
ATOM 2777 O O . GLY B 1 72 ? -15.117 -45.312 -10.359 1 87.75 72 GLY B O 1
ATOM 2778 N N . ARG B 1 73 ? -16.406 -44.156 -11.68 1 93.81 73 ARG B N 1
ATOM 2779 C CA . ARG B 1 73 ? -15.289 -43.375 -12.18 1 93.81 73 ARG B CA 1
ATOM 2780 C C . ARG B 1 73 ? -15.141 -42.062 -11.375 1 93.81 73 ARG B C 1
ATOM 2782 O O . ARG B 1 73 ? -16.094 -41.625 -10.719 1 93.81 73 ARG B O 1
ATOM 2789 N N . HIS B 1 74 ? -13.914 -41.531 -11.406 1 96 74 HIS B N 1
ATOM 2790 C CA . HIS B 1 74 ? -13.586 -40.406 -10.562 1 96 74 HIS B CA 1
ATOM 2791 C C . HIS B 1 74 ? -13 -39.25 -11.383 1 96 74 HIS B C 1
ATOM 2793 O O . HIS B 1 74 ? -12.234 -39.5 -12.32 1 96 74 HIS B O 1
ATOM 2799 N N . ALA B 1 75 ? -13.438 -38.094 -11.031 1 94.94 75 ALA B N 1
ATOM 2800 C CA . ALA B 1 75 ? -12.938 -36.875 -11.672 1 94.94 75 ALA B CA 1
ATOM 2801 C C . ALA B 1 75 ? -12.609 -35.781 -10.641 1 94.94 75 ALA B C 1
ATOM 2803 O O . ALA B 1 75 ? -12.836 -36 -9.445 1 94.94 75 ALA B O 1
ATOM 2804 N N . ILE B 1 76 ? -11.992 -34.719 -11.148 1 93.69 76 ILE B N 1
ATOM 2805 C CA . ILE B 1 76 ? -11.617 -33.625 -10.273 1 93.69 76 ILE B CA 1
ATOM 2806 C C . ILE B 1 76 ? -12.867 -33.031 -9.617 1 93.69 76 ILE B C 1
ATOM 2808 O O . ILE B 1 76 ? -13.898 -32.875 -10.273 1 93.69 76 ILE B O 1
ATOM 2812 N N . GLY B 1 77 ? -12.766 -32.781 -8.328 1 93 77 GLY B N 1
ATOM 2813 C CA . GLY B 1 77 ? -13.852 -32.156 -7.582 1 93 77 GLY B CA 1
ATOM 2814 C C . GLY B 1 77 ? -13.836 -30.641 -7.617 1 93 77 GLY B C 1
ATOM 2815 O O . GLY B 1 77 ? -12.891 -30.047 -8.125 1 93 77 GLY B O 1
ATOM 2816 N N . ALA B 1 78 ? -14.852 -30.047 -7.055 1 90.56 78 ALA B N 1
ATOM 2817 C CA . ALA B 1 78 ? -15.078 -28.609 -7.125 1 90.56 78 ALA B CA 1
ATOM 2818 C C . ALA B 1 78 ? -13.945 -27.844 -6.449 1 90.56 78 ALA B C 1
ATOM 2820 O O . ALA B 1 78 ? -13.523 -26.797 -6.934 1 90.56 78 ALA B O 1
ATOM 2821 N N . LYS B 1 79 ? -13.422 -28.359 -5.414 1 87.94 79 LYS B N 1
ATOM 2822 C CA . LYS B 1 79 ? -12.422 -27.656 -4.621 1 87.94 79 LYS B CA 1
ATOM 2823 C C . LYS B 1 79 ? -11.07 -27.641 -5.328 1 87.94 79 LYS B C 1
ATOM 2825 O O . LYS B 1 79 ? -10.211 -26.797 -5.027 1 87.94 79 LYS B O 1
ATOM 2830 N N . ALA B 1 80 ? -10.867 -28.562 -6.277 1 88.12 80 ALA B N 1
ATOM 2831 C CA . ALA B 1 80 ? -9.586 -28.641 -6.98 1 88.12 80 ALA B CA 1
ATOM 2832 C C . ALA B 1 80 ? -9.711 -28.094 -8.398 1 88.12 80 ALA B C 1
ATOM 2834 O O . ALA B 1 80 ? -8.703 -27.969 -9.109 1 88.12 80 ALA B O 1
ATOM 2835 N N . GLU B 1 81 ? -10.867 -27.703 -8.797 1 87.5 81 GLU B N 1
ATOM 2836 C CA . GLU B 1 81 ? -11.164 -27.297 -10.172 1 87.5 81 GLU B CA 1
ATOM 2837 C C . GLU B 1 81 ? -10.398 -26.031 -10.555 1 87.5 81 GLU B C 1
ATOM 2839 O O . GLU B 1 81 ? -9.852 -25.938 -11.656 1 87.5 81 GLU B O 1
ATOM 2844 N N . PRO B 1 82 ? -10.297 -25.047 -9.664 1 81.69 82 PRO B N 1
ATOM 2845 C CA . PRO B 1 82 ? -9.578 -23.828 -10.062 1 81.69 82 PRO B CA 1
ATOM 2846 C C . PRO B 1 82 ? -8.117 -24.094 -10.414 1 81.69 82 PRO B C 1
ATOM 2848 O O . PRO B 1 82 ? -7.613 -23.547 -11.406 1 81.69 82 PRO B O 1
ATOM 2851 N N . LEU B 1 83 ? -7.52 -24.922 -9.688 1 81.44 83 LEU B N 1
ATOM 2852 C CA . LEU B 1 83 ? -6.133 -25.25 -9.984 1 81.44 83 LEU B CA 1
ATOM 2853 C C . LEU B 1 83 ? -6.031 -26.078 -11.258 1 81.44 83 LEU B C 1
ATOM 2855 O O . LEU B 1 83 ? -5.109 -25.891 -12.055 1 81.44 83 LEU B O 1
ATOM 2859 N N . GLN B 1 84 ? -6.957 -27 -11.438 1 86.81 84 GLN B N 1
ATOM 2860 C CA . GLN B 1 84 ? -6.969 -27.797 -12.664 1 86.81 84 GLN B CA 1
ATOM 2861 C C . GLN B 1 84 ? -7.051 -26.906 -13.898 1 86.81 84 GLN B C 1
ATOM 2863 O O . GLN B 1 84 ? -6.348 -27.141 -14.883 1 86.81 84 GLN B O 1
ATOM 2868 N N . HIS B 1 85 ? -7.883 -25.922 -13.758 1 83.94 85 HIS B N 1
ATOM 2869 C CA . HIS B 1 85 ? -8.031 -25.016 -14.883 1 83.94 85 HIS B CA 1
ATOM 2870 C C . HIS B 1 85 ? -6.723 -24.297 -15.195 1 83.94 85 HIS B C 1
ATOM 2872 O O . HIS B 1 85 ? -6.375 -24.109 -16.359 1 83.94 85 HIS B O 1
ATOM 2878 N N . ARG B 1 86 ? -6.059 -23.922 -14.164 1 83.5 86 ARG B N 1
ATOM 2879 C CA . ARG B 1 86 ? -4.758 -23.297 -14.344 1 83.5 86 ARG B CA 1
ATOM 2880 C C . ARG B 1 86 ? -3.762 -24.25 -14.992 1 83.5 86 ARG B C 1
ATOM 2882 O O . ARG B 1 86 ? -3.033 -23.859 -15.906 1 83.5 86 ARG B O 1
ATOM 2889 N N . ILE B 1 87 ? -3.793 -25.469 -14.602 1 87.69 87 ILE B N 1
ATOM 2890 C CA . ILE B 1 87 ? -2.855 -26.469 -15.094 1 87.69 87 ILE B CA 1
ATOM 2891 C C . ILE B 1 87 ? -3.152 -26.766 -16.562 1 87.69 87 ILE B C 1
ATOM 2893 O O . ILE B 1 87 ? -2.234 -26.844 -17.391 1 87.69 87 ILE B O 1
ATOM 2897 N N . LEU B 1 88 ? -4.398 -26.828 -16.891 1 86.62 88 LEU B N 1
ATOM 2898 C CA . LEU B 1 88 ? -4.805 -27.141 -18.266 1 86.62 88 LEU B CA 1
ATOM 2899 C C . LEU B 1 88 ? -4.414 -26.016 -19.219 1 86.62 88 LEU B C 1
ATOM 2901 O O . LEU B 1 88 ? -4.219 -26.234 -20.406 1 86.62 88 LEU B O 1
ATOM 2905 N N . GLY B 1 89 ? -4.203 -24.844 -18.656 1 88.56 89 GLY B N 1
ATOM 2906 C CA . GLY B 1 89 ? -3.887 -23.672 -19.469 1 88.56 89 GLY B CA 1
ATOM 2907 C C . GLY B 1 89 ? -2.396 -23.422 -19.609 1 88.56 89 GLY B C 1
ATOM 2908 O O . GLY B 1 89 ? -1.978 -22.375 -20.094 1 88.56 89 GLY B O 1
ATOM 2909 N N . TRP B 1 90 ? -1.565 -24.406 -19.219 1 91.25 90 TRP B N 1
ATOM 2910 C CA . TRP B 1 90 ? -0.124 -24.188 -19.172 1 91.25 90 TRP B CA 1
ATOM 2911 C C . TRP B 1 90 ? 0.429 -23.844 -20.547 1 91.25 90 TRP B C 1
ATOM 2913 O O . TRP B 1 90 ? 1.418 -23.109 -20.656 1 91.25 90 TRP B O 1
ATOM 2923 N N . ARG B 1 91 ? -0.217 -24.297 -21.656 1 93.06 91 ARG B N 1
ATOM 2924 C CA . ARG B 1 91 ? 0.251 -24.047 -23.016 1 93.06 91 ARG B CA 1
ATOM 2925 C C . ARG B 1 91 ? 0.086 -22.578 -23.406 1 93.06 91 ARG B C 1
ATOM 2927 O O . ARG B 1 91 ? 0.832 -22.062 -24.234 1 93.06 91 ARG B O 1
ATOM 2934 N N . GLU B 1 92 ? -0.904 -21.953 -22.75 1 91.5 92 GLU B N 1
ATOM 2935 C CA . GLU B 1 92 ? -1.307 -20.625 -23.203 1 91.5 92 GLU B CA 1
ATOM 2936 C C . GLU B 1 92 ? -0.963 -19.547 -22.188 1 91.5 92 GLU B C 1
ATOM 2938 O O . GLU B 1 92 ? -1.472 -18.438 -22.25 1 91.5 92 GLU B O 1
ATOM 2943 N N . VAL B 1 93 ? -0.093 -19.844 -21.25 1 91.31 93 VAL B N 1
ATOM 2944 C CA . VAL B 1 93 ? 0.172 -18.938 -20.141 1 91.31 93 VAL B CA 1
ATOM 2945 C C . VAL B 1 93 ? 0.705 -17.609 -20.688 1 91.31 93 VAL B C 1
ATOM 2947 O O . VAL B 1 93 ? 0.394 -16.547 -20.156 1 91.31 93 VAL B O 1
ATOM 2950 N N . GLN B 1 94 ? 1.492 -17.625 -21.703 1 91.5 94 GLN B N 1
ATOM 2951 C CA . GLN B 1 94 ? 2.096 -16.406 -22.234 1 91.5 94 GLN B CA 1
ATOM 2952 C C . GLN B 1 94 ? 1.049 -15.523 -22.906 1 91.5 94 GLN B C 1
ATOM 2954 O O . GLN B 1 94 ? 1.255 -14.32 -23.062 1 91.5 94 GLN B O 1
ATOM 2959 N N . GLY B 1 95 ? -0.081 -16.141 -23.328 1 89.31 95 GLY B N 1
ATOM 2960 C CA . GLY B 1 95 ? -1.172 -15.391 -23.938 1 89.31 95 GLY B CA 1
ATOM 2961 C C . GLY B 1 95 ? -1.835 -14.422 -22.969 1 89.31 95 GLY B C 1
ATOM 2962 O O . GLY B 1 95 ? -2.541 -13.5 -23.391 1 89.31 95 GLY B O 1
ATOM 2963 N N . ARG B 1 96 ? -1.557 -14.57 -21.719 1 87.88 96 ARG B N 1
ATOM 2964 C CA . ARG B 1 96 ? -2.143 -13.719 -20.688 1 87.88 96 ARG B CA 1
ATOM 2965 C C . ARG B 1 96 ? -1.412 -12.383 -20.594 1 87.88 96 ARG B C 1
ATOM 2967 O O . ARG B 1 96 ? -1.901 -11.445 -19.953 1 87.88 96 ARG B O 1
ATOM 2974 N N . GLN B 1 97 ? -0.288 -12.258 -21.156 1 91.12 97 GLN B N 1
ATOM 2975 C CA . GLN B 1 97 ? 0.548 -11.07 -20.984 1 91.12 97 GLN B CA 1
ATOM 2976 C C . GLN B 1 97 ? 0.066 -9.93 -21.875 1 91.12 97 GLN B C 1
ATOM 2978 O O . GLN B 1 97 ? -0.351 -10.156 -23.016 1 91.12 97 GLN B O 1
ATOM 2983 N N . ARG B 1 98 ? 0.068 -8.773 -21.375 1 89.75 98 ARG B N 1
ATOM 2984 C CA . ARG B 1 98 ? -0.161 -7.539 -22.109 1 89.75 98 ARG B CA 1
ATOM 2985 C C . ARG B 1 98 ? 1.016 -6.582 -21.938 1 89.75 98 ARG B C 1
ATOM 2987 O O . ARG B 1 98 ? 1.838 -6.746 -21.047 1 89.75 98 ARG B O 1
ATOM 2994 N N . PRO B 1 99 ? 1.104 -5.633 -22.891 1 91 99 PRO B N 1
ATOM 2995 C CA . PRO B 1 99 ? 2.17 -4.645 -22.734 1 91 99 PRO B CA 1
ATOM 2996 C C . PRO B 1 99 ? 2.121 -3.941 -21.375 1 91 99 PRO B C 1
ATOM 2998 O O . PRO B 1 99 ? 1.035 -3.635 -20.875 1 91 99 PRO B O 1
ATOM 3001 N N . TRP B 1 100 ? 3.271 -3.801 -20.891 1 93.69 100 TRP B N 1
ATOM 3002 C CA . TRP B 1 100 ? 3.389 -3.18 -19.578 1 93.69 100 TRP B CA 1
ATOM 3003 C C . TRP B 1 100 ? 3.525 -1.665 -19.688 1 93.69 100 TRP B C 1
ATOM 3005 O O . TRP B 1 100 ? 4.355 -1.171 -20.453 1 93.69 100 TRP B O 1
ATOM 3015 N N . ASP B 1 101 ? 2.754 -0.886 -18.938 1 91.56 101 ASP B N 1
ATOM 3016 C CA . ASP B 1 101 ? 2.773 0.572 -19.016 1 91.56 101 ASP B CA 1
ATOM 3017 C C . ASP B 1 101 ? 3.539 1.175 -17.844 1 91.56 101 ASP B C 1
ATOM 3019 O O . ASP B 1 101 ? 3.482 2.385 -17.609 1 91.56 101 ASP B O 1
ATOM 3023 N N . GLY B 1 102 ? 4.18 0.346 -17.078 1 93.31 102 GLY B N 1
ATOM 3024 C CA . GLY B 1 102 ? 4.961 0.838 -15.945 1 93.31 102 GLY B CA 1
ATOM 3025 C C . GLY B 1 102 ? 4.215 0.762 -14.625 1 93.31 102 GLY B C 1
ATOM 3026 O O . GLY B 1 102 ? 4.797 1.003 -13.57 1 93.31 102 GLY B O 1
ATOM 3027 N N . GLY B 1 103 ? 2.957 0.364 -14.703 1 94.5 103 GLY B N 1
ATOM 3028 C CA . GLY B 1 103 ? 2.168 0.223 -13.492 1 94.5 103 GLY B CA 1
ATOM 3029 C C . GLY B 1 103 ? 2.443 -1.069 -12.75 1 94.5 103 GLY B C 1
ATOM 3030 O O . GLY B 1 103 ? 2.852 -2.064 -13.352 1 94.5 103 GLY B O 1
ATOM 3031 N N . TRP B 1 104 ? 2.238 -0.98 -11.469 1 96.81 104 TRP B N 1
ATOM 3032 C CA . TRP B 1 104 ? 2.461 -2.139 -10.602 1 96.81 104 TRP B CA 1
ATOM 3033 C C . TRP B 1 104 ? 1.165 -2.572 -9.93 1 96.81 104 TRP B C 1
ATOM 3035 O O . TRP B 1 104 ? 0.251 -1.765 -9.75 1 96.81 104 TRP B O 1
ATOM 3045 N N . LEU B 1 105 ? 1.038 -3.814 -9.688 1 97.56 105 LEU B N 1
ATOM 3046 C CA . LEU B 1 105 ? 0.07 -4.285 -8.703 1 97.56 105 LEU B CA 1
ATOM 3047 C C . LEU B 1 105 ? 0.72 -4.438 -7.328 1 97.56 105 LEU B C 1
ATOM 3049 O O . LEU B 1 105 ? 1.795 -5.027 -7.211 1 97.56 105 LEU B O 1
ATOM 3053 N N . LEU B 1 106 ? 0.14 -3.82 -6.359 1 97.81 106 LEU B N 1
ATOM 3054 C CA . LEU B 1 106 ? 0.624 -3.85 -4.98 1 97.81 106 LEU B CA 1
ATOM 3055 C C . LEU B 1 106 ? -0.359 -4.586 -4.078 1 97.81 106 LEU B C 1
ATOM 3057 O O . LEU B 1 106 ? -1.554 -4.281 -4.074 1 97.81 106 LEU B O 1
ATOM 3061 N N . ALA B 1 107 ? 0.109 -5.641 -3.406 1 97.81 107 ALA B N 1
ATOM 3062 C CA . ALA B 1 107 ? -0.661 -6.367 -2.4 1 97.81 107 ALA B CA 1
ATOM 3063 C C . ALA B 1 107 ? -0.103 -6.125 -1.001 1 97.81 107 ALA B C 1
ATOM 3065 O O . ALA B 1 107 ? 1.086 -6.34 -0.754 1 97.81 107 ALA B O 1
ATOM 3066 N N . VAL B 1 108 ? -0.925 -5.645 -0.091 1 96.75 108 VAL B N 1
ATOM 3067 C CA . VAL B 1 108 ? -0.51 -5.336 1.274 1 96.75 108 VAL B CA 1
ATOM 3068 C C . VAL B 1 108 ? -1.226 -6.266 2.252 1 96.75 108 VAL B C 1
ATOM 3070 O O . VAL B 1 108 ? -2.457 -6.32 2.281 1 96.75 108 VAL B O 1
ATOM 3073 N N . ALA B 1 109 ? -0.45 -6.996 3.018 1 94.44 109 ALA B N 1
ATOM 3074 C CA . ALA B 1 109 ? -1.011 -7.891 4.027 1 94.44 109 ALA B CA 1
ATOM 3075 C C . ALA B 1 109 ? -1.057 -7.211 5.395 1 94.44 109 ALA B C 1
ATOM 3077 O O . ALA B 1 109 ? -0.038 -6.715 5.883 1 94.44 109 ALA B O 1
ATOM 3078 N N . GLY B 1 110 ? -2.242 -7.105 5.965 1 89.75 110 GLY B N 1
ATOM 3079 C CA . GLY B 1 110 ? -2.396 -6.59 7.312 1 89.75 110 GLY B CA 1
ATOM 3080 C C . GLY B 1 110 ? -2.277 -7.66 8.383 1 89.75 110 GLY B C 1
ATOM 3081 O O . GLY B 1 110 ? -2.037 -8.828 8.07 1 89.75 110 GLY B O 1
ATOM 3082 N N . PRO B 1 111 ? -2.395 -7.195 9.641 1 85.31 111 PRO B N 1
ATOM 3083 C CA . PRO B 1 111 ? -2.305 -8.141 10.75 1 85.31 111 PRO B CA 1
ATOM 3084 C C . PRO B 1 111 ? -3.381 -9.219 10.703 1 85.31 111 PRO B C 1
ATOM 3086 O O . PRO B 1 111 ? -3.143 -10.359 11.117 1 85.31 111 PRO B O 1
ATOM 3089 N N . GLN B 1 112 ? -4.453 -8.977 10.219 1 81.44 112 GLN B N 1
ATOM 3090 C CA . GLN B 1 112 ? -5.551 -9.938 10.172 1 81.44 112 GLN B CA 1
ATOM 3091 C C . GLN B 1 112 ? -5.223 -11.102 9.25 1 81.44 112 GLN B C 1
ATOM 3093 O O . GLN B 1 112 ? -5.551 -12.258 9.547 1 81.44 112 GLN B O 1
ATOM 3098 N N . GLU B 1 113 ? -4.609 -10.812 8.141 1 80.62 113 GLU B N 1
ATOM 3099 C CA . GLU B 1 113 ? -4.223 -11.852 7.191 1 80.62 113 GLU B CA 1
ATOM 3100 C C . GLU B 1 113 ? -3.201 -12.805 7.805 1 80.62 113 GLU B C 1
ATOM 3102 O O . GLU B 1 113 ? -3.197 -14 7.496 1 80.62 113 GLU B O 1
ATOM 3107 N N . ARG B 1 114 ? -2.465 -12.273 8.742 1 82.19 114 ARG B N 1
ATOM 3108 C CA . ARG B 1 114 ? -1.321 -13.023 9.258 1 82.19 114 ARG B CA 1
ATOM 3109 C C . ARG B 1 114 ? -1.68 -13.75 10.547 1 82.19 114 ARG B C 1
ATOM 3111 O O . ARG B 1 114 ? -0.924 -14.609 11.016 1 82.19 114 ARG B O 1
ATOM 3118 N N . ALA B 1 115 ? -2.82 -13.43 11.062 1 85 115 ALA B N 1
ATOM 3119 C CA . ALA B 1 115 ? -3.23 -14.008 12.344 1 85 115 ALA B CA 1
ATOM 3120 C C . ALA B 1 115 ? -3.59 -15.484 12.195 1 85 115 ALA B C 1
ATOM 3122 O O . ALA B 1 115 ? -3.299 -16.297 13.078 1 85 115 ALA B O 1
ATOM 3123 N N . ASN B 1 116 ? -4.203 -15.828 11.062 1 89.38 116 ASN B N 1
ATOM 3124 C CA . ASN B 1 116 ? -4.539 -17.219 10.742 1 89.38 116 ASN B CA 1
ATOM 3125 C C . ASN B 1 116 ? -3.443 -17.875 9.922 1 89.38 116 ASN B C 1
ATOM 3127 O O . ASN B 1 116 ? -3.283 -17.578 8.734 1 89.38 116 ASN B O 1
ATOM 3131 N N . ARG B 1 117 ? -2.801 -18.812 10.5 1 91.06 117 ARG B N 1
ATOM 3132 C CA . ARG B 1 117 ? -1.619 -19.422 9.898 1 91.06 117 ARG B CA 1
ATOM 3133 C C . ARG B 1 117 ? -1.965 -20.109 8.578 1 91.06 117 ARG B C 1
ATOM 3135 O O . ARG B 1 117 ? -1.231 -19.969 7.598 1 91.06 117 ARG B O 1
ATOM 3142 N N . THR B 1 118 ? -3.016 -20.828 8.547 1 90.06 118 THR B N 1
ATOM 3143 C CA . THR B 1 118 ? -3.424 -21.547 7.348 1 90.06 118 THR B CA 1
ATOM 3144 C C . THR B 1 118 ? -3.766 -20.578 6.223 1 90.06 118 THR B C 1
ATOM 3146 O O . THR B 1 118 ? -3.285 -20.719 5.098 1 90.06 118 THR B O 1
ATOM 3149 N N . LEU B 1 119 ? -4.555 -19.609 6.543 1 90.69 119 LEU B N 1
ATOM 3150 C CA . LEU B 1 119 ? -4.941 -18.594 5.562 1 90.69 119 LEU B CA 1
ATOM 3151 C C . LEU B 1 119 ? -3.725 -17.828 5.059 1 90.69 119 LEU B C 1
ATOM 3153 O O . LEU B 1 119 ? -3.631 -17.516 3.867 1 90.69 119 LEU B O 1
ATOM 3157 N N . TRP B 1 120 ? -2.836 -17.609 5.938 1 93.06 120 TRP B N 1
ATOM 3158 C CA . TRP B 1 120 ? -1.608 -16.906 5.582 1 93.06 120 TRP B CA 1
ATOM 3159 C C . TRP B 1 120 ? -0.773 -17.719 4.602 1 93.06 120 TRP B C 1
ATOM 3161 O O . TRP B 1 120 ? -0.302 -17.203 3.59 1 93.06 120 TRP B O 1
ATOM 3171 N N . ARG B 1 121 ? -0.634 -18.938 4.836 1 92.5 121 ARG B N 1
ATOM 3172 C CA . ARG B 1 121 ? 0.107 -19.828 3.947 1 92.5 121 ARG B CA 1
ATOM 3173 C C . ARG B 1 121 ? -0.518 -19.859 2.557 1 92.5 121 ARG B C 1
ATOM 3175 O O . ARG B 1 121 ? 0.193 -19.812 1.551 1 92.5 121 ARG B O 1
ATOM 3182 N N . HIS B 1 122 ? -1.812 -19.938 2.516 1 90.75 122 HIS B N 1
ATOM 3183 C CA . HIS B 1 122 ? -2.52 -19.922 1.239 1 90.75 122 HIS B CA 1
ATOM 3184 C C . HIS B 1 122 ? -2.307 -18.609 0.5 1 90.75 122 HIS B C 1
ATOM 3186 O O . HIS B 1 122 ? -2.115 -18.609 -0.718 1 90.75 122 HIS B O 1
ATOM 3192 N N . THR B 1 123 ? -2.328 -17.578 1.28 1 95.38 123 THR B N 1
ATOM 3193 C CA . THR B 1 123 ? -2.168 -16.25 0.692 1 95.38 123 THR B CA 1
ATOM 3194 C C . THR B 1 123 ? -0.783 -16.094 0.071 1 95.38 123 THR B C 1
ATOM 3196 O O . THR B 1 123 ? -0.656 -15.672 -1.081 1 95.38 123 THR B O 1
ATOM 3199 N N . VAL B 1 124 ? 0.196 -16.516 0.806 1 94.81 124 VAL B N 1
ATOM 3200 C CA . VAL B 1 124 ? 1.568 -16.391 0.323 1 94.81 124 VAL B CA 1
ATOM 3201 C C . VAL B 1 124 ? 1.765 -17.297 -0.894 1 94.81 124 VAL B C 1
ATOM 3203 O O . VAL B 1 124 ? 2.391 -16.891 -1.877 1 94.81 124 VAL B O 1
ATOM 3206 N N . ARG B 1 125 ? 1.216 -18.422 -0.924 1 90.19 125 ARG B N 1
ATOM 3207 C CA . ARG B 1 125 ? 1.291 -19.344 -2.057 1 90.19 125 ARG B CA 1
ATOM 3208 C C . ARG B 1 125 ? 0.604 -18.766 -3.283 1 90.19 125 ARG B C 1
ATOM 3210 O O . ARG B 1 125 ? 1.128 -18.844 -4.395 1 90.19 125 ARG B O 1
ATOM 3217 N N . ALA B 1 126 ? -0.559 -18.219 -3.023 1 92.25 126 ALA B N 1
ATOM 3218 C CA . ALA B 1 126 ? -1.302 -17.594 -4.121 1 92.25 126 ALA B CA 1
ATOM 3219 C C . ALA B 1 126 ? -0.505 -16.469 -4.754 1 92.25 126 ALA B C 1
ATOM 3221 O O . ALA B 1 126 ? -0.438 -16.344 -5.98 1 92.25 126 ALA B O 1
ATOM 3222 N N . LEU B 1 127 ? 0.108 -15.656 -3.9 1 95.75 127 LEU B N 1
ATOM 3223 C CA . LEU B 1 127 ? 0.926 -14.555 -4.391 1 95.75 127 LEU B CA 1
ATOM 3224 C C . LEU B 1 127 ? 2.113 -15.07 -5.195 1 95.75 127 LEU B C 1
ATOM 3226 O O . LEU B 1 127 ? 2.426 -14.539 -6.262 1 95.75 127 LEU B O 1
ATOM 3230 N N . ASP B 1 128 ? 2.67 -16.109 -4.75 1 92.75 128 ASP B N 1
ATOM 3231 C CA . ASP B 1 128 ? 3.789 -16.734 -5.453 1 92.75 128 ASP B CA 1
ATOM 3232 C C . ASP B 1 128 ? 3.355 -17.266 -6.816 1 92.75 128 ASP B C 1
ATOM 3234 O O . ASP B 1 128 ? 4.008 -17 -7.828 1 92.75 128 ASP B O 1
ATOM 3238 N N . LEU B 1 129 ? 2.254 -17.938 -6.867 1 89.88 129 LEU B N 1
ATOM 3239 C CA . LEU B 1 129 ? 1.739 -18.547 -8.094 1 89.88 129 LEU B CA 1
ATOM 3240 C C . LEU B 1 129 ? 1.365 -17.469 -9.109 1 89.88 129 LEU B C 1
ATOM 3242 O O . LEU B 1 129 ? 1.503 -17.688 -10.32 1 89.88 129 LEU B O 1
ATOM 3246 N N . GLU B 1 130 ? 0.985 -16.281 -8.57 1 93.44 130 GLU B N 1
ATOM 3247 C CA . GLU B 1 130 ? 0.593 -15.211 -9.469 1 93.44 130 GLU B CA 1
ATOM 3248 C C . GLU B 1 130 ? 1.771 -14.289 -9.781 1 93.44 130 GLU B C 1
ATOM 3250 O O . GLU B 1 130 ? 1.604 -13.25 -10.422 1 93.44 130 GLU B O 1
ATOM 3255 N N . GLY B 1 131 ? 2.893 -14.648 -9.289 1 95.56 131 GLY B N 1
ATOM 3256 C CA . GLY B 1 131 ? 4.117 -14 -9.734 1 95.56 131 GLY B CA 1
ATOM 3257 C C . GLY B 1 131 ? 4.469 -12.766 -8.922 1 95.56 131 GLY B C 1
ATOM 3258 O O . GLY B 1 131 ? 5.242 -11.922 -9.375 1 95.56 131 GLY B O 1
ATOM 3259 N N . PHE B 1 132 ? 3.898 -12.633 -7.777 1 97.81 132 PHE B N 1
ATOM 3260 C CA . PHE B 1 132 ? 4.258 -11.516 -6.914 1 97.81 132 PHE B CA 1
ATOM 3261 C C . PHE B 1 132 ? 5.59 -11.773 -6.219 1 97.81 132 PHE B C 1
ATOM 3263 O O . PHE B 1 132 ? 5.941 -12.922 -5.953 1 97.81 132 PHE B O 1
ATOM 3270 N N . ALA B 1 133 ? 6.332 -10.742 -5.984 1 98 133 ALA B N 1
ATOM 3271 C CA . ALA B 1 133 ? 7.531 -10.773 -5.152 1 98 133 ALA B CA 1
ATOM 3272 C C . ALA B 1 133 ? 7.391 -9.852 -3.945 1 98 133 ALA B C 1
ATOM 3274 O O . ALA B 1 133 ? 6.824 -8.766 -4.051 1 98 133 ALA B O 1
ATOM 3275 N N . GLU B 1 134 ? 7.867 -10.297 -2.824 1 97.25 134 GLU B N 1
ATOM 3276 C CA . GLU B 1 134 ? 7.836 -9.438 -1.649 1 97.25 134 GLU B CA 1
ATOM 3277 C C . GLU B 1 134 ? 8.82 -8.273 -1.793 1 97.25 134 GLU B C 1
ATOM 3279 O O . GLU B 1 134 ? 10.023 -8.484 -1.924 1 97.25 134 GLU B O 1
ATOM 3284 N N . ALA B 1 135 ? 8.312 -7.047 -1.828 1 96.81 135 ALA B N 1
ATOM 3285 C CA . ALA B 1 135 ? 9.125 -5.848 -2.039 1 96.81 135 ALA B CA 1
ATOM 3286 C C . ALA B 1 135 ? 9.492 -5.195 -0.711 1 96.81 135 ALA B C 1
ATOM 3288 O O . ALA B 1 135 ? 10.586 -4.637 -0.568 1 96.81 135 ALA B O 1
ATOM 3289 N N . GLU B 1 136 ? 8.547 -5.035 0.181 1 94.62 136 GLU B N 1
ATOM 3290 C CA . GLU B 1 136 ? 8.688 -4.605 1.569 1 94.62 136 GLU B CA 1
ATOM 3291 C C . GLU B 1 136 ? 8.047 -5.605 2.525 1 94.62 136 GLU B C 1
ATOM 3293 O O . GLU B 1 136 ? 7.32 -6.508 2.096 1 94.62 136 GLU B O 1
ATOM 3298 N N . THR B 1 137 ? 8.406 -5.473 3.793 1 92.5 137 THR B N 1
ATOM 3299 C CA . THR B 1 137 ? 7.777 -6.363 4.762 1 92.5 137 THR B CA 1
ATOM 3300 C C . THR B 1 137 ? 6.258 -6.316 4.625 1 92.5 137 THR B C 1
ATOM 3302 O O . THR B 1 137 ? 5.645 -5.262 4.805 1 92.5 137 THR B O 1
ATOM 3305 N N . ASN B 1 138 ? 5.602 -7.445 4.227 1 93.31 138 ASN B N 1
ATOM 3306 C CA . ASN B 1 138 ? 4.16 -7.633 4.113 1 93.31 138 ASN B CA 1
ATOM 3307 C C . ASN B 1 138 ? 3.59 -6.887 2.914 1 93.31 138 ASN B C 1
ATOM 3309 O O . ASN B 1 138 ? 2.391 -6.605 2.863 1 93.31 138 ASN B O 1
ATOM 3313 N N . VAL B 1 139 ? 4.496 -6.469 2.025 1 96.81 139 VAL B N 1
ATOM 3314 C CA . VAL B 1 139 ? 4.07 -5.824 0.787 1 96.81 139 VAL B CA 1
ATOM 3315 C C . VAL B 1 139 ? 4.637 -6.582 -0.411 1 96.81 139 VAL B C 1
ATOM 3317 O O . VAL B 1 139 ? 5.855 -6.73 -0.542 1 96.81 139 VAL B O 1
ATOM 3320 N N . TRP B 1 140 ? 3.771 -7.078 -1.264 1 98.06 140 TRP B N 1
ATOM 3321 C CA . TRP B 1 140 ? 4.16 -7.785 -2.48 1 98.06 140 TRP B CA 1
ATOM 3322 C C . TRP B 1 140 ? 3.838 -6.953 -3.719 1 98.06 140 TRP B C 1
ATOM 3324 O O . TRP B 1 140 ? 2.869 -6.191 -3.727 1 98.06 140 TRP B O 1
ATOM 3334 N N . VAL B 1 141 ? 4.648 -7.109 -4.742 1 98.38 141 VAL B N 1
ATOM 3335 C CA . VAL B 1 141 ? 4.418 -6.344 -5.965 1 98.38 141 VAL B CA 1
ATOM 3336 C C . VAL B 1 141 ? 4.613 -7.242 -7.184 1 98.38 141 VAL B C 1
ATOM 3338 O O . VAL B 1 141 ? 5.301 -8.266 -7.105 1 98.38 141 VAL B O 1
ATOM 3341 N N . ARG B 1 142 ? 3.975 -6.934 -8.211 1 97.88 142 ARG B N 1
ATOM 3342 C CA . ARG B 1 142 ? 4.246 -7.441 -9.547 1 97.88 142 ARG B CA 1
ATOM 3343 C C . ARG B 1 142 ? 3.896 -6.398 -10.609 1 97.88 142 ARG B C 1
ATOM 3345 O O . ARG B 1 142 ? 3.066 -5.52 -10.367 1 97.88 142 ARG B O 1
ATOM 3352 N N . PRO B 1 143 ? 4.57 -6.449 -11.797 1 97.12 143 PRO B N 1
ATOM 3353 C CA . PRO B 1 143 ? 4.133 -5.566 -12.875 1 97.12 143 PRO B CA 1
ATOM 3354 C C . PRO B 1 143 ? 2.68 -5.809 -13.289 1 97.12 143 PRO B C 1
ATOM 3356 O O . PRO B 1 143 ? 2.223 -6.957 -13.305 1 97.12 143 PRO B O 1
ATOM 3359 N N . ASP B 1 144 ? 1.935 -4.746 -13.562 1 96.06 144 ASP B N 1
ATOM 3360 C CA . ASP B 1 144 ? 0.563 -4.852 -14.047 1 96.06 144 ASP B CA 1
ATOM 3361 C C . ASP B 1 144 ? 0.536 -5.133 -15.555 1 96.06 144 ASP B C 1
ATOM 3363 O O . ASP B 1 144 ? 0.216 -4.25 -16.344 1 96.06 144 ASP B O 1
ATOM 3367 N N . ASN B 1 145 ? 0.79 -6.398 -15.914 1 95.06 145 ASN B N 1
ATOM 3368 C CA . ASN B 1 145 ? 0.943 -6.707 -17.328 1 95.06 145 ASN B CA 1
ATOM 3369 C C . ASN B 1 145 ? 0.15 -7.953 -17.719 1 95.06 145 ASN B C 1
ATOM 3371 O O . ASN B 1 145 ? 0.416 -8.562 -18.75 1 95.06 145 ASN B O 1
ATOM 3375 N N . LEU B 1 146 ? -0.727 -8.383 -16.844 1 92.44 146 LEU B N 1
ATOM 3376 C CA . LEU B 1 146 ? -1.515 -9.57 -17.156 1 92.44 146 LEU B CA 1
ATOM 3377 C C . LEU B 1 146 ? -2.961 -9.203 -17.469 1 92.44 146 LEU B C 1
ATOM 3379 O O . LEU B 1 146 ? -3.523 -8.305 -16.844 1 92.44 146 LEU B O 1
ATOM 3383 N N . GLU B 1 147 ? -3.508 -9.773 -18.469 1 80.5 147 GLU B N 1
ATOM 3384 C CA . GLU B 1 147 ? -4.895 -9.531 -18.859 1 80.5 147 GLU B CA 1
ATOM 3385 C C . GLU B 1 147 ? -5.863 -10.094 -17.828 1 80.5 147 GLU B C 1
ATOM 3387 O O . GLU B 1 147 ? -5.566 -11.086 -17.156 1 80.5 147 GLU B O 1
ATOM 3392 N N . GLY B 1 148 ? -6.898 -9.305 -17.531 1 65.56 148 GLY B N 1
ATOM 3393 C CA . GLY B 1 148 ? -7.98 -9.82 -16.719 1 65.56 148 GLY B CA 1
ATOM 3394 C C . GLY B 1 148 ? -8.703 -10.992 -17.359 1 65.56 148 GLY B C 1
ATOM 3395 O O . GLY B 1 148 ? -8.734 -11.117 -18.578 1 65.56 148 GLY B O 1
ATOM 3396 N N . GLY B 1 149 ? -8.539 -12.234 -17.188 1 50.91 149 GLY B N 1
ATOM 3397 C CA . GLY B 1 149 ? -9.094 -13.461 -17.75 1 50.91 149 GLY B CA 1
ATOM 3398 C C . GLY B 1 149 ? -10.555 -13.336 -18.125 1 50.91 149 GLY B C 1
ATOM 3399 O O . GLY B 1 149 ? -11.336 -12.688 -17.438 1 50.91 149 GLY B O 1
ATOM 3400 N N . LEU B 1 150 ? -10.922 -13.078 -19.438 1 43.22 150 LEU B N 1
ATOM 3401 C CA . LEU B 1 150 ? -12.227 -13.562 -19.859 1 43.22 150 LEU B CA 1
ATOM 3402 C C . LEU B 1 150 ? -12.469 -14.984 -19.375 1 43.22 150 LEU B C 1
ATOM 3404 O O . LEU B 1 150 ? -11.727 -15.906 -19.719 1 43.22 150 LEU B O 1
ATOM 3408 N N . GLU B 1 151 ? -12.664 -15.289 -18.172 1 41.56 151 GLU B N 1
ATOM 3409 C CA . GLU B 1 151 ? -12.945 -16.719 -18.031 1 41.56 151 GLU B CA 1
ATOM 3410 C C . GLU B 1 151 ? -13.555 -17.297 -19.297 1 41.56 151 GLU B C 1
ATOM 3412 O O . GLU B 1 151 ? -13.078 -18.297 -19.828 1 41.56 151 GLU B O 1
ATOM 3417 N N . GLY B 1 152 ? -15.148 -17.406 -19.281 1 36.22 152 GLY B N 1
ATOM 3418 C CA . GLY B 1 152 ? -15.914 -18.391 -20.031 1 36.22 152 GLY B CA 1
ATOM 3419 C C . GLY B 1 152 ? -15.672 -18.328 -21.531 1 36.22 152 GLY B C 1
ATOM 3420 O O . GLY B 1 152 ? -15.578 -17.234 -22.094 1 36.22 152 GLY B O 1
ATOM 3421 N N . GLY B 1 153 ? -15.031 -19.328 -22.078 1 34.62 153 GLY B N 1
ATOM 3422 C CA . GLY B 1 153 ? -15.258 -19.938 -23.375 1 34.62 153 GLY B CA 1
ATOM 3423 C C . GLY B 1 153 ? -16.688 -19.812 -23.844 1 34.62 153 GLY B C 1
ATOM 3424 O O . GLY B 1 153 ? -17.141 -20.578 -24.703 1 34.62 153 GLY B O 1
ATOM 3425 N N . LEU B 1 154 ? -17.844 -19.516 -23.141 1 32.28 154 LEU B N 1
ATOM 3426 C CA . LEU B 1 154 ? -19.094 -19.797 -23.828 1 32.28 154 LEU B CA 1
ATOM 3427 C C . LEU B 1 154 ? -19.094 -19.188 -25.219 1 32.28 154 LEU B C 1
ATOM 3429 O O . LEU B 1 154 ? -18.812 -18 -25.391 1 32.28 154 LEU B O 1
ATOM 3433 N N . GLU B 1 155 ? -19.047 -20.031 -26.344 1 32.78 155 GLU B N 1
ATOM 3434 C CA . GLU B 1 155 ? -19.531 -20 -27.719 1 32.78 155 GLU B CA 1
ATOM 3435 C C . GLU B 1 155 ? -20.828 -19.203 -27.828 1 32.78 155 GLU B C 1
ATOM 3437 O O . GLU B 1 155 ? -21.359 -19.016 -28.938 1 32.78 155 GLU B O 1
ATOM 3442 N N . GLY B 1 156 ? -22.031 -19.547 -27.031 1 33.41 156 GLY B N 1
ATOM 3443 C CA . GLY B 1 156 ? -23.281 -19.031 -27.562 1 33.41 156 GLY B CA 1
ATOM 3444 C C . GLY B 1 156 ? -23.172 -17.594 -28.047 1 33.41 156 GLY B C 1
ATOM 3445 O O . GLY B 1 156 ? -22.25 -16.875 -27.688 1 33.41 156 GLY B O 1
ATOM 3446 N N . GLY B 1 157 ? -24.031 -17.297 -29.266 1 31.86 157 GLY B N 1
ATOM 3447 C CA . GLY B 1 157 ? -24.391 -16.25 -30.203 1 31.86 157 GLY B CA 1
ATOM 3448 C C . GLY B 1 157 ? -24.531 -14.883 -29.562 1 31.86 157 GLY B C 1
ATOM 3449 O O . GLY B 1 157 ? -25.094 -13.961 -30.141 1 31.86 157 GLY B O 1
ATOM 3450 N N . LEU B 1 158 ? -25.172 -14.898 -28.266 1 30.28 158 LEU B N 1
ATOM 3451 C CA . LEU B 1 158 ? -25.781 -13.578 -28.141 1 30.28 158 LEU B CA 1
ATOM 3452 C C . LEU B 1 158 ? -24.781 -12.484 -28.453 1 30.28 158 LEU B C 1
ATOM 3454 O O . LEU B 1 158 ? -23.656 -12.492 -27.938 1 30.28 158 LEU B O 1
ATOM 3458 N N . GLU B 1 159 ? -24.781 -11.844 -29.609 1 32.78 159 GLU B N 1
ATOM 3459 C CA . GLU B 1 159 ? -24.422 -10.578 -30.234 1 32.78 159 GLU B CA 1
ATOM 3460 C C . GLU B 1 159 ? -24.297 -9.461 -29.203 1 32.78 159 GLU B C 1
ATOM 3462 O O . GLU B 1 159 ? -24 -8.312 -29.562 1 32.78 159 GLU B O 1
ATOM 3467 N N . GLY B 1 160 ? -25.297 -9.5 -28.234 1 33.06 160 GLY B N 1
ATOM 3468 C CA . GLY B 1 160 ? -25.391 -8.195 -27.609 1 33.06 160 GLY B CA 1
ATOM 3469 C C . GLY B 1 160 ? -24.047 -7.656 -27.156 1 33.06 160 GLY B C 1
ATOM 3470 O O . GLY B 1 160 ? -23.078 -8.414 -27.031 1 33.06 160 GLY B O 1
ATOM 3471 N N . GLY B 1 161 ? -23.797 -6.328 -27.344 1 31.94 161 GLY B N 1
ATOM 3472 C CA . GLY B 1 161 ? -22.734 -5.371 -27.062 1 31.94 161 GLY B CA 1
ATOM 3473 C C . GLY B 1 161 ? -22.016 -5.645 -25.75 1 31.94 161 GLY B C 1
ATOM 3474 O O . GLY B 1 161 ? -22.359 -5.074 -24.719 1 31.94 161 GLY B O 1
ATOM 3475 N N . LEU B 1 162 ? -21.953 -6.871 -25.391 1 31.42 162 LEU B N 1
ATOM 3476 C CA . LEU B 1 162 ? -21.297 -7.07 -24.094 1 31.42 162 LEU B CA 1
ATOM 3477 C C . LEU B 1 162 ? -20.062 -6.184 -23.969 1 31.42 162 LEU B C 1
ATOM 3479 O O . LEU B 1 162 ? -19.031 -6.457 -24.578 1 31.42 162 LEU B O 1
ATOM 3483 N N . GLU B 1 163 ? -20.062 -4.98 -24.094 1 34.69 163 GLU B N 1
ATOM 3484 C CA . GLU B 1 163 ? -19.156 -4.004 -23.5 1 34.69 163 GLU B CA 1
ATOM 3485 C C . GLU B 1 163 ? -18.531 -4.535 -22.219 1 34.69 163 GLU B C 1
ATOM 3487 O O . GLU B 1 163 ? -19 -4.219 -21.125 1 34.69 163 GLU B O 1
ATOM 3492 N N . GLY B 1 164 ? -18.594 -5.746 -21.938 1 36.12 164 GLY B N 1
ATOM 3493 C CA . GLY B 1 164 ? -17.906 -6.172 -20.719 1 36.12 164 GLY B CA 1
ATOM 3494 C C . GLY B 1 164 ? -16.578 -5.473 -20.516 1 36.12 164 GLY B C 1
ATOM 3495 O O . GLY B 1 164 ? -15.664 -5.602 -21.328 1 36.12 164 GLY B O 1
ATOM 3496 N N . GLY B 1 165 ? -16.5 -4.32 -20.109 1 39.53 165 GLY B N 1
ATOM 3497 C CA . GLY B 1 165 ? -15.391 -3.451 -19.781 1 39.53 165 GLY B CA 1
ATOM 3498 C C . GLY B 1 165 ? -14.18 -4.207 -19.25 1 39.53 165 GLY B C 1
ATOM 3499 O O . GLY B 1 165 ? -14.32 -5.266 -18.641 1 39.53 165 GLY B O 1
ATOM 3500 N N . LEU B 1 166 ? -13.008 -4.406 -20.156 1 45.75 166 LEU B N 1
ATOM 3501 C CA . LEU B 1 166 ? -11.672 -4.848 -19.75 1 45.75 166 LEU B CA 1
ATOM 3502 C C . LEU B 1 166 ? -11.477 -4.707 -18.25 1 45.75 166 LEU B C 1
ATOM 3504 O O . LEU B 1 166 ? -11.523 -3.596 -17.719 1 45.75 166 LEU B O 1
ATOM 3508 N N . GLU B 1 167 ? -12.086 -5.773 -17.641 1 57.19 167 GLU B N 1
ATOM 3509 C CA . GLU B 1 167 ? -11.773 -5.727 -16.219 1 57.19 167 GLU B CA 1
ATOM 3510 C C . GLU B 1 167 ? -10.336 -5.297 -15.977 1 57.19 167 GLU B C 1
ATOM 3512 O O . GLU B 1 167 ? -9.422 -5.75 -16.672 1 57.19 167 GLU B O 1
ATOM 3517 N N . GLY B 1 168 ? -10.062 -4.25 -15.352 1 65.56 168 GLY B N 1
ATOM 3518 C CA . GLY B 1 168 ? -8.734 -3.75 -15.031 1 65.56 168 GLY B CA 1
ATOM 3519 C C . GLY B 1 168 ? -7.844 -4.797 -14.391 1 65.56 168 GLY B C 1
ATOM 3520 O O . GLY B 1 168 ? -8.336 -5.758 -13.797 1 65.56 168 GLY B O 1
ATOM 3521 N N . GLY B 1 169 ? -6.613 -4.895 -14.68 1 81.12 169 GLY B N 1
ATOM 3522 C CA . GLY B 1 169 ? -5.598 -5.824 -14.211 1 81.12 169 GLY B CA 1
ATOM 3523 C C . GLY B 1 169 ? -5.727 -6.156 -12.734 1 81.12 169 GLY B C 1
ATOM 3524 O O . GLY B 1 169 ? -5.707 -7.328 -12.359 1 81.12 169 GLY B O 1
ATOM 3525 N N . ALA B 1 170 ? -6.148 -5.211 -11.906 1 90.31 170 ALA B N 1
ATOM 3526 C CA . ALA B 1 170 ? -6.207 -5.426 -10.461 1 90.31 170 ALA B CA 1
ATOM 3527 C C . ALA B 1 170 ? -7.438 -6.238 -10.078 1 90.31 170 ALA B C 1
ATOM 3529 O O . ALA B 1 170 ? -7.367 -7.109 -9.203 1 90.31 170 ALA B O 1
ATOM 3530 N N . THR B 1 171 ? -8.602 -5.961 -10.695 1 90.5 171 THR B N 1
ATOM 3531 C CA . THR B 1 171 ? -9.844 -6.672 -10.398 1 90.5 171 THR B CA 1
ATOM 3532 C C . THR B 1 171 ? -9.711 -8.148 -10.758 1 90.5 171 THR B C 1
ATOM 3534 O O . THR B 1 171 ? -10.062 -9.023 -9.961 1 90.5 171 THR B O 1
ATOM 3537 N N . ALA B 1 172 ? -9.234 -8.391 -11.922 1 90.25 172 ALA B N 1
ATOM 3538 C CA . ALA B 1 172 ? -9.008 -9.773 -12.352 1 90.25 172 ALA B CA 1
ATOM 3539 C C . ALA B 1 172 ? -8.039 -10.484 -11.422 1 90.25 172 ALA B C 1
ATOM 3541 O O . ALA B 1 172 ? -8.234 -11.656 -11.086 1 90.25 172 ALA B O 1
ATOM 3542 N N . MET B 1 173 ? -7.02 -9.812 -11.047 1 93.88 173 MET B N 1
ATOM 3543 C CA . MET B 1 173 ? -6.02 -10.391 -10.164 1 93.88 173 MET B CA 1
ATOM 3544 C C . MET B 1 173 ? -6.633 -10.742 -8.812 1 93.88 173 MET B C 1
ATOM 3546 O O . MET B 1 173 ? -6.336 -11.797 -8.242 1 93.88 173 MET B O 1
ATOM 3550 N N . ARG B 1 174 ? -7.5 -9.898 -8.258 1 94.31 174 ARG B N 1
ATOM 3551 C CA . ARG B 1 174 ? -8.172 -10.195 -7 1 94.31 174 ARG B CA 1
ATOM 3552 C C . ARG B 1 174 ? -8.969 -11.492 -7.102 1 94.31 174 ARG B C 1
ATOM 3554 O O . ARG B 1 174 ? -8.938 -12.32 -6.191 1 94.31 174 ARG B O 1
ATOM 3561 N N . ARG B 1 175 ? -9.633 -11.664 -8.172 1 90.94 175 ARG B N 1
ATOM 3562 C CA . ARG B 1 175 ? -10.43 -12.867 -8.391 1 90.94 175 ARG B CA 1
ATOM 3563 C C . ARG B 1 175 ? -9.539 -14.109 -8.445 1 90.94 175 ARG B C 1
ATOM 3565 O O . ARG B 1 175 ? -9.867 -15.141 -7.859 1 90.94 175 ARG B O 1
ATOM 3572 N N . ARG B 1 176 ? -8.438 -14 -9.109 1 89.56 176 ARG B N 1
ATOM 3573 C CA . ARG B 1 176 ? -7.512 -15.117 -9.234 1 89.56 176 ARG B CA 1
ATOM 3574 C C . ARG B 1 176 ? -6.914 -15.492 -7.883 1 89.56 176 ARG B C 1
ATOM 3576 O O . ARG B 1 176 ? -6.805 -16.672 -7.551 1 89.56 176 ARG B O 1
ATOM 3583 N N . LEU B 1 177 ? -6.539 -14.492 -7.117 1 92.94 177 LEU B N 1
ATOM 3584 C CA . LEU B 1 177 ? -6 -14.75 -5.789 1 92.94 177 LEU B CA 1
ATOM 3585 C C . LEU B 1 177 ? -7.039 -15.422 -4.898 1 92.94 177 LEU B C 1
ATOM 3587 O O . LEU B 1 177 ? -6.727 -16.359 -4.168 1 92.94 177 LEU B O 1
ATOM 3591 N N . LEU B 1 178 ? -8.25 -14.969 -5.016 1 9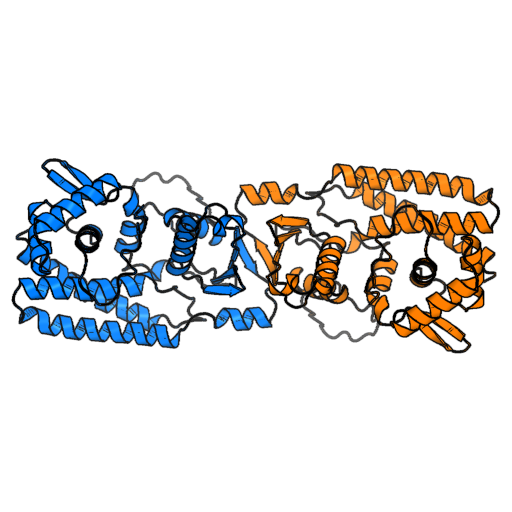1.44 178 LEU B N 1
ATOM 3592 C CA . LEU B 1 178 ? -9.328 -15.555 -4.23 1 91.44 178 LEU B CA 1
ATOM 3593 C C . LEU B 1 178 ? -9.562 -17.016 -4.625 1 91.44 178 LEU B C 1
ATOM 3595 O O . LEU B 1 178 ? -9.781 -17.859 -3.766 1 91.44 178 LEU B O 1
ATOM 3599 N N . ALA B 1 179 ? -9.5 -17.25 -5.934 1 86.69 179 ALA B N 1
ATOM 3600 C CA . ALA B 1 179 ? -9.68 -18.609 -6.441 1 86.69 179 ALA B CA 1
ATOM 3601 C C . ALA B 1 179 ? -8.594 -19.547 -5.922 1 86.69 179 ALA B C 1
ATOM 3603 O O . ALA B 1 179 ? -8.789 -20.766 -5.844 1 86.69 179 ALA B O 1
ATOM 3604 N N . LEU B 1 180 ? -7.477 -18.969 -5.52 1 87.12 180 LEU B N 1
ATOM 3605 C CA . LEU B 1 180 ? -6.355 -19.75 -4.984 1 87.12 180 LEU B CA 1
ATOM 3606 C C . LEU B 1 180 ? -6.352 -19.703 -3.461 1 87.12 180 LEU B C 1
ATOM 3608 O O . LEU B 1 180 ? -5.324 -19.969 -2.834 1 87.12 180 LEU B O 1
ATOM 3612 N N . ASP B 1 181 ? -7.449 -19.219 -2.83 1 87.56 181 ASP B N 1
ATOM 3613 C CA . ASP B 1 181 ? -7.727 -19.266 -1.397 1 87.56 181 ASP B CA 1
ATOM 3614 C C . ASP B 1 181 ? -6.887 -18.234 -0.646 1 87.56 181 ASP B C 1
ATOM 3616 O O . ASP B 1 181 ? -6.496 -18.469 0.5 1 87.56 181 ASP B O 1
ATOM 3620 N N . ALA B 1 182 ? -6.527 -17.188 -1.316 1 93.56 182 ALA B N 1
ATOM 3621 C CA . ALA B 1 182 ? -5.902 -16.062 -0.614 1 93.56 182 ALA B CA 1
ATOM 3622 C C . ALA B 1 182 ? -6.902 -15.367 0.297 1 93.56 182 ALA B C 1
ATOM 3624 O O . ALA B 1 182 ? -8.117 -15.469 0.095 1 93.56 182 ALA B O 1
ATOM 3625 N N . ALA B 1 183 ? -6.383 -14.688 1.278 1 94.81 183 ALA B N 1
ATOM 3626 C CA . ALA B 1 183 ? -7.234 -13.938 2.195 1 94.81 183 ALA B CA 1
ATOM 3627 C C . ALA B 1 183 ? -8.055 -12.891 1.448 1 94.81 183 ALA B C 1
ATOM 3629 O O . ALA B 1 183 ? -7.5 -12.047 0.734 1 94.81 183 ALA B O 1
ATOM 3630 N N . PRO B 1 184 ? -9.398 -12.93 1.65 1 93.19 184 PRO B N 1
ATOM 3631 C CA . PRO B 1 184 ? -10.234 -11.945 0.966 1 93.19 184 PRO B CA 1
ATOM 3632 C C . PRO B 1 184 ? -9.945 -10.516 1.406 1 93.19 184 PRO B C 1
ATOM 3634 O O . PRO B 1 184 ? -10.234 -9.562 0.671 1 93.19 184 PRO B O 1
ATOM 3637 N N . SER B 1 185 ? -9.391 -10.352 2.568 1 93.5 185 SER B N 1
ATOM 3638 C CA . SER B 1 185 ? -9.141 -9.031 3.123 1 93.5 185 SER B CA 1
ATOM 3639 C C . SER B 1 185 ? -7.828 -8.453 2.605 1 93.5 185 SER B C 1
ATOM 3641 O O . SER B 1 185 ? -7.477 -7.316 2.92 1 93.5 185 SER B O 1
ATOM 3643 N N . LEU B 1 186 ? -7.105 -9.195 1.802 1 95.94 186 LEU B N 1
ATOM 3644 C CA . LEU B 1 186 ? -5.855 -8.703 1.232 1 95.94 186 LEU B CA 1
ATOM 3645 C C . LEU B 1 186 ? -6.09 -7.441 0.413 1 95.94 186 LEU B C 1
ATOM 3647 O O . LEU B 1 186 ? -6.938 -7.426 -0.483 1 95.94 186 LEU B O 1
ATOM 3651 N N . LEU B 1 187 ? -5.379 -6.375 0.737 1 96.5 187 LEU B N 1
ATOM 3652 C CA . LEU B 1 187 ? -5.477 -5.145 -0.039 1 96.5 187 LEU B CA 1
ATOM 3653 C C . LEU B 1 187 ? -4.684 -5.254 -1.337 1 96.5 187 LEU B C 1
ATOM 3655 O O . LEU B 1 187 ? -3.479 -5.508 -1.312 1 96.5 187 LEU B O 1
ATOM 3659 N N . LEU B 1 188 ? -5.355 -5.148 -2.457 1 97.38 188 LEU B N 1
ATOM 3660 C CA . LEU B 1 188 ? -4.727 -5.168 -3.773 1 97.38 188 LEU B CA 1
ATOM 3661 C C . LEU B 1 188 ? -5.098 -3.926 -4.574 1 97.38 188 LEU B C 1
ATOM 3663 O O . LEU B 1 188 ? -6.281 -3.641 -4.773 1 97.38 188 LEU B O 1
ATOM 3667 N N . VAL B 1 189 ? -4.047 -3.174 -5.02 1 96.75 189 VAL B N 1
ATOM 3668 C CA . VAL B 1 189 ? -4.285 -1.953 -5.781 1 96.75 189 VAL B CA 1
ATOM 3669 C C . VAL B 1 189 ? -3.334 -1.893 -6.973 1 96.75 189 VAL B C 1
ATOM 3671 O O . VAL B 1 189 ? -2.328 -2.604 -7.008 1 96.75 189 VAL B O 1
ATOM 3674 N N . ARG B 1 190 ? -3.75 -1.142 -7.934 1 96.31 190 ARG B N 1
ATOM 3675 C CA . ARG B 1 190 ? -2.785 -0.71 -8.945 1 96.31 190 ARG B CA 1
ATOM 3676 C C . ARG B 1 190 ? -1.994 0.501 -8.461 1 96.31 190 ARG B C 1
ATOM 3678 O O . ARG B 1 190 ? -2.576 1.491 -8.016 1 96.31 190 ARG B O 1
ATOM 3685 N N . ALA B 1 191 ? -0.745 0.394 -8.531 1 96.31 191 ALA B N 1
ATOM 3686 C CA . ALA B 1 191 ? 0.122 1.43 -7.973 1 96.31 191 ALA B CA 1
ATOM 3687 C C . ALA B 1 191 ? 1.005 2.045 -9.055 1 96.31 191 ALA B C 1
ATOM 3689 O O . ALA B 1 191 ? 1.519 1.335 -9.922 1 96.31 191 ALA B O 1
ATOM 3690 N N . THR B 1 192 ? 1.126 3.379 -9.031 1 94.75 192 THR B N 1
ATOM 3691 C CA . THR B 1 192 ? 2.076 4.137 -9.836 1 94.75 192 THR B CA 1
ATOM 3692 C C . THR B 1 192 ? 2.797 5.18 -8.984 1 94.75 192 THR B C 1
ATOM 3694 O O . THR B 1 192 ? 2.555 5.281 -7.777 1 94.75 192 THR B O 1
ATOM 3697 N N . ALA B 1 193 ? 3.803 5.855 -9.555 1 94.06 193 ALA B N 1
ATOM 3698 C CA . ALA B 1 193 ? 4.508 6.988 -8.953 1 94.06 193 ALA B CA 1
ATOM 3699 C C . ALA B 1 193 ? 5.352 6.539 -7.766 1 94.06 193 ALA B C 1
ATOM 3701 O O . ALA B 1 193 ? 5.355 7.191 -6.719 1 94.06 193 ALA B O 1
ATOM 3702 N N . LEU B 1 194 ? 5.91 5.398 -7.887 1 94.81 194 LEU B N 1
ATOM 3703 C CA . LEU B 1 194 ? 6.93 4.988 -6.926 1 94.81 194 LEU B CA 1
ATOM 3704 C C . LEU B 1 194 ? 8.094 5.973 -6.918 1 94.81 194 LEU B C 1
ATOM 3706 O O . LEU B 1 194 ? 8.359 6.637 -7.922 1 94.81 194 LEU B O 1
ATOM 3710 N N . ASP B 1 195 ? 8.695 6.152 -5.762 1 94.19 195 ASP B N 1
ATOM 3711 C CA . ASP B 1 195 ? 9.945 6.91 -5.781 1 94.19 195 ASP B CA 1
ATOM 3712 C C . ASP B 1 195 ? 11.016 6.191 -6.598 1 94.19 195 ASP B C 1
ATOM 3714 O O . ASP B 1 195 ? 10.93 4.98 -6.809 1 94.19 195 ASP B O 1
ATOM 3718 N N . ASP B 1 196 ? 12.047 6.891 -7.012 1 93.81 196 ASP B N 1
ATOM 3719 C CA . ASP B 1 196 ? 13.039 6.395 -7.957 1 93.81 196 ASP B CA 1
ATOM 3720 C C . ASP B 1 196 ? 13.781 5.18 -7.395 1 93.81 196 ASP B C 1
ATOM 3722 O O . ASP B 1 196 ? 14.055 4.223 -8.117 1 93.81 196 ASP B O 1
ATOM 3726 N N . GLU B 1 197 ? 14.117 5.227 -6.184 1 95.44 197 GLU B N 1
ATOM 3727 C CA . GLU B 1 197 ? 14.859 4.137 -5.559 1 95.44 197 GLU B CA 1
ATOM 3728 C C . GLU B 1 197 ? 14.047 2.844 -5.555 1 95.44 197 GLU B C 1
ATOM 3730 O O . GLU B 1 197 ? 14.555 1.783 -5.926 1 95.44 197 GLU B O 1
ATOM 3735 N N . ARG B 1 198 ? 12.812 2.904 -5.195 1 95.88 198 ARG B N 1
ATOM 3736 C CA . ARG B 1 198 ? 11.945 1.732 -5.168 1 95.88 198 ARG B CA 1
ATOM 3737 C C . ARG B 1 198 ? 11.625 1.255 -6.582 1 95.88 198 ARG B C 1
ATOM 3739 O O . ARG B 1 198 ? 11.547 0.05 -6.832 1 95.88 198 ARG B O 1
ATOM 3746 N N . GLU B 1 199 ? 11.398 2.205 -7.465 1 95.56 199 GLU B N 1
ATOM 3747 C CA . GLU B 1 199 ? 11.172 1.832 -8.859 1 95.56 199 GLU B CA 1
ATOM 3748 C C . GLU B 1 199 ? 12.328 0.984 -9.391 1 95.56 199 GLU B C 1
ATOM 3750 O O . GLU B 1 199 ? 12.102 -0.049 -10.023 1 95.56 199 GLU B O 1
ATOM 3755 N N . ALA B 1 200 ? 13.562 1.423 -9.148 1 96.62 200 ALA B N 1
ATOM 3756 C CA . ALA B 1 200 ? 14.742 0.684 -9.586 1 96.62 200 ALA B CA 1
ATOM 3757 C C . ALA B 1 200 ? 14.836 -0.667 -8.883 1 96.62 200 ALA B C 1
ATOM 3759 O O . ALA B 1 200 ? 15.102 -1.688 -9.516 1 96.62 200 ALA B O 1
ATOM 3760 N N . ARG B 1 201 ? 14.57 -0.703 -7.648 1 97.25 201 ARG B N 1
ATOM 3761 C CA . ARG B 1 201 ? 14.672 -1.926 -6.859 1 97.25 201 ARG B CA 1
ATOM 3762 C C . ARG B 1 201 ? 13.602 -2.93 -7.266 1 97.25 201 ARG B C 1
ATOM 3764 O O . ARG B 1 201 ? 13.875 -4.125 -7.398 1 97.25 201 ARG B O 1
ATOM 3771 N N . PHE B 1 202 ? 12.344 -2.447 -7.457 1 97.75 202 PHE B N 1
ATOM 3772 C CA . PHE B 1 202 ? 11.242 -3.338 -7.805 1 97.75 202 PHE B CA 1
ATOM 3773 C C . PHE B 1 202 ? 11.539 -4.082 -9.102 1 97.75 202 PHE B C 1
ATOM 3775 O O . PHE B 1 202 ? 11.18 -5.254 -9.25 1 97.75 202 PHE B O 1
ATOM 3782 N N . ARG B 1 203 ? 12.203 -3.518 -10.039 1 96.62 203 ARG B N 1
ATOM 3783 C CA . ARG B 1 203 ? 12.5 -4.105 -11.344 1 96.62 203 ARG B CA 1
ATOM 3784 C C . ARG B 1 203 ? 13.492 -5.258 -11.211 1 96.62 203 ARG B C 1
ATOM 3786 O O . ARG B 1 203 ? 13.648 -6.055 -12.141 1 96.62 203 ARG B O 1
ATOM 3793 N N . THR B 1 204 ? 14.117 -5.41 -10.047 1 96.81 204 THR B N 1
ATOM 3794 C CA . THR B 1 204 ? 15.164 -6.41 -9.867 1 96.81 204 THR B CA 1
ATOM 3795 C C . THR B 1 204 ? 14.719 -7.492 -8.883 1 96.81 204 THR B C 1
ATOM 3797 O O . THR B 1 204 ? 15.523 -8.312 -8.453 1 96.81 204 THR B O 1
ATOM 3800 N N . LEU B 1 205 ? 13.508 -7.527 -8.523 1 97.56 205 LEU B N 1
ATOM 3801 C CA . LEU B 1 205 ? 13.031 -8.375 -7.438 1 97.56 205 LEU B CA 1
ATOM 3802 C C . LEU B 1 205 ? 13.016 -9.844 -7.855 1 97.56 205 LEU B C 1
ATOM 3804 O O . LEU B 1 205 ? 13.047 -10.734 -7.004 1 97.56 205 LEU B O 1
ATOM 3808 N N . TRP B 1 206 ? 12.977 -10.211 -9.148 1 97.31 206 TRP B N 1
ATOM 3809 C CA . TRP B 1 206 ? 12.906 -11.594 -9.625 1 97.31 206 TRP B CA 1
ATOM 3810 C C . TRP B 1 206 ? 14.273 -12.07 -10.109 1 97.31 206 TRP B C 1
ATOM 3812 O O . TRP B 1 206 ? 15.016 -11.312 -10.742 1 97.31 206 TRP B O 1
ATOM 3822 N N . PRO B 1 207 ? 14.625 -13.289 -9.797 1 95.44 207 PRO B N 1
ATOM 3823 C CA . PRO B 1 207 ? 15.875 -13.852 -10.297 1 95.44 207 PRO B CA 1
ATOM 3824 C C . PRO B 1 207 ? 15.797 -14.273 -11.766 1 95.44 207 PRO B C 1
ATOM 3826 O O . PRO B 1 207 ? 15.758 -15.461 -12.07 1 95.44 207 PRO B O 1
ATOM 3829 N N . VAL B 1 208 ? 15.906 -13.367 -12.625 1 95.88 208 VAL B N 1
ATOM 3830 C CA . VAL B 1 208 ? 15.633 -13.547 -14.047 1 95.88 208 VAL B CA 1
ATOM 3831 C C . VAL B 1 208 ? 16.641 -14.516 -14.656 1 95.88 208 VAL B C 1
ATOM 3833 O O . VAL B 1 208 ? 16.281 -15.414 -15.414 1 95.88 208 VAL B O 1
ATOM 3836 N N . ALA B 1 209 ? 17.922 -14.328 -14.359 1 95 209 ALA B N 1
ATOM 3837 C CA . ALA B 1 209 ? 18.953 -15.219 -14.883 1 95 209 ALA B CA 1
ATOM 3838 C C . ALA B 1 209 ? 18.75 -16.656 -14.391 1 95 209 ALA B C 1
ATOM 3840 O O . ALA B 1 209 ? 18.891 -17.609 -15.156 1 95 209 ALA B O 1
ATOM 3841 N N . GLY B 1 210 ? 18.406 -16.734 -13.109 1 95.94 210 GLY B N 1
ATOM 3842 C CA . GLY B 1 210 ? 18.125 -18.047 -12.539 1 95.94 210 GLY B CA 1
ATOM 3843 C C . GLY B 1 210 ? 16.922 -18.719 -13.156 1 95.94 210 GLY B C 1
ATOM 3844 O O . GLY B 1 210 ? 16.922 -19.922 -13.398 1 95.94 210 GLY B O 1
ATOM 3845 N N . LEU B 1 211 ? 15.922 -17.938 -13.422 1 95.38 211 LEU B N 1
ATOM 3846 C CA . LEU B 1 211 ? 14.711 -18.453 -14.062 1 95.38 211 LEU B CA 1
ATOM 3847 C C . LEU B 1 211 ? 15.023 -18.984 -15.461 1 95.38 211 LEU B C 1
ATOM 3849 O O . LEU B 1 211 ? 14.625 -20.109 -15.797 1 95.38 211 LEU B O 1
ATOM 3853 N N . ALA B 1 212 ? 15.734 -18.25 -16.266 1 96.06 212 ALA B N 1
ATOM 3854 C CA . ALA B 1 212 ? 16.109 -18.672 -17.609 1 96.06 212 ALA B CA 1
ATOM 3855 C C . ALA B 1 212 ? 16.938 -19.953 -17.594 1 96.06 212 ALA B C 1
ATOM 3857 O O . ALA B 1 212 ? 16.688 -20.859 -18.391 1 96.06 212 ALA B O 1
ATOM 3858 N N . ALA B 1 213 ? 17.859 -19.984 -16.672 1 97 213 ALA B N 1
ATOM 3859 C CA . ALA B 1 213 ? 18.703 -21.172 -16.547 1 97 213 ALA B CA 1
ATOM 3860 C C . ALA B 1 213 ? 17.891 -22.391 -16.156 1 97 213 ALA B C 1
ATOM 3862 O O . ALA B 1 213 ? 18.109 -23.484 -16.672 1 97 213 ALA B O 1
ATOM 3863 N N . SER B 1 214 ? 17.016 -22.156 -15.195 1 96.81 214 SER B N 1
ATOM 3864 C CA . SER B 1 214 ? 16.156 -23.25 -14.758 1 96.81 214 SER B CA 1
ATOM 3865 C C . SER B 1 214 ? 15.305 -23.781 -15.914 1 96.81 214 SER B C 1
ATOM 3867 O O . SER B 1 214 ? 15.195 -25 -16.109 1 96.81 214 SER B O 1
ATOM 3869 N N . HIS B 1 215 ? 14.711 -22.906 -16.703 1 97.94 215 HIS B N 1
ATOM 3870 C CA . HIS B 1 215 ? 13.898 -23.312 -17.844 1 97.94 215 HIS B CA 1
ATOM 3871 C C . HIS B 1 215 ? 14.734 -24.062 -18.875 1 97.94 215 HIS B C 1
ATOM 3873 O O . HIS B 1 215 ? 14.312 -25.109 -19.375 1 97.94 215 HIS B O 1
ATOM 3879 N N . ALA B 1 216 ? 15.891 -23.578 -19.125 1 97.88 216 ALA B N 1
ATOM 3880 C CA . ALA B 1 216 ? 16.781 -24.234 -20.062 1 97.88 216 ALA B CA 1
ATOM 3881 C C . ALA B 1 216 ? 17.141 -25.641 -19.578 1 97.88 216 ALA B C 1
ATOM 3883 O O . ALA B 1 216 ? 17.234 -26.578 -20.375 1 97.88 216 ALA B O 1
ATOM 3884 N N . GLY B 1 217 ? 17.406 -25.688 -18.344 1 98.19 217 GLY B N 1
ATOM 3885 C CA . GLY B 1 217 ? 17.688 -27 -17.75 1 98.19 217 GLY B CA 1
ATOM 3886 C C . GLY B 1 217 ? 16.547 -27.984 -17.922 1 98.19 217 GLY B C 1
ATOM 3887 O O . GLY B 1 217 ? 16.781 -29.156 -18.219 1 98.19 217 GLY B O 1
ATOM 3888 N N . LEU B 1 218 ? 15.367 -27.531 -17.766 1 98.38 218 LEU B N 1
ATOM 3889 C CA . LEU B 1 218 ? 14.195 -28.391 -17.922 1 98.38 218 LEU B CA 1
ATOM 3890 C C . LEU B 1 218 ? 14 -28.797 -19.375 1 98.38 218 LEU B C 1
ATOM 3892 O O . LEU B 1 218 ? 13.57 -29.922 -19.656 1 98.38 218 LEU B O 1
ATOM 3896 N N . VAL B 1 219 ? 14.273 -27.906 -20.297 1 98.5 219 VAL B N 1
ATOM 3897 C CA . VAL B 1 219 ? 14.219 -28.234 -21.719 1 98.5 219 VAL B CA 1
ATOM 3898 C C . VAL B 1 219 ? 15.164 -29.391 -22.031 1 98.5 219 VAL B C 1
ATOM 3900 O O . VAL B 1 219 ? 14.781 -30.344 -22.703 1 98.5 219 VAL B O 1
ATOM 3903 N N . ARG B 1 220 ? 16.359 -29.312 -21.5 1 98.38 220 ARG B N 1
ATOM 3904 C CA . ARG B 1 220 ? 17.344 -30.375 -21.703 1 98.38 220 ARG B CA 1
ATOM 3905 C C . ARG B 1 220 ? 16.859 -31.688 -21.094 1 98.38 220 ARG B C 1
ATOM 3907 O O . ARG B 1 220 ? 16.984 -32.75 -21.703 1 98.38 220 ARG B O 1
ATOM 3914 N N . ARG B 1 221 ? 16.312 -31.609 -19.938 1 98 221 ARG B N 1
ATOM 3915 C CA . ARG B 1 221 ? 15.836 -32.812 -19.25 1 98 221 ARG B CA 1
ATOM 3916 C C . ARG B 1 221 ? 14.711 -33.469 -20.031 1 98 221 ARG B C 1
ATOM 3918 O O . ARG B 1 221 ? 14.648 -34.688 -20.125 1 98 221 ARG B O 1
ATOM 3925 N N . LEU B 1 222 ? 13.82 -32.656 -20.531 1 98.25 222 LEU B N 1
ATOM 3926 C CA . LEU B 1 222 ? 12.727 -33.188 -21.344 1 98.25 222 LEU B CA 1
ATOM 3927 C C . LEU B 1 222 ? 13.258 -33.906 -22.578 1 98.25 222 LEU B C 1
ATOM 3929 O O . LEU B 1 222 ? 12.797 -34.969 -22.938 1 98.25 222 LEU B O 1
ATOM 3933 N N . ALA B 1 223 ? 14.211 -33.281 -23.219 1 97.94 223 ALA B N 1
ATOM 3934 C CA . ALA B 1 223 ? 14.797 -33.875 -24.422 1 97.94 223 ALA B CA 1
ATOM 3935 C C . ALA B 1 223 ? 15.492 -35.188 -24.125 1 97.94 223 ALA B C 1
ATOM 3937 O O . ALA B 1 223 ? 15.328 -36.156 -24.859 1 97.94 223 ALA B O 1
ATOM 3938 N N . GLU B 1 224 ? 16.234 -35.219 -23.094 1 97.81 224 GLU B N 1
ATOM 3939 C CA . GLU B 1 224 ? 16.938 -36.438 -22.688 1 97.81 224 GLU B CA 1
ATOM 3940 C C . GLU B 1 224 ? 15.961 -37.531 -22.344 1 97.81 224 GLU B C 1
ATOM 3942 O O . GLU B 1 224 ? 16.156 -38.688 -22.734 1 97.81 224 GLU B O 1
ATOM 3947 N N . SER B 1 225 ? 14.953 -37.156 -21.594 1 97.69 225 SER B N 1
ATOM 3948 C CA . SER B 1 225 ? 13.922 -38.125 -21.25 1 97.69 225 SER B CA 1
ATOM 3949 C C . SER B 1 225 ? 13.219 -38.656 -22.5 1 97.69 225 SER B C 1
ATOM 3951 O O . SER B 1 225 ? 13.047 -39.875 -22.656 1 97.69 225 SER B O 1
ATOM 3953 N N . ALA B 1 226 ? 12.844 -37.812 -23.375 1 97.38 226 ALA B N 1
ATOM 3954 C CA . ALA B 1 226 ? 12.148 -38.188 -24.594 1 97.38 226 ALA B CA 1
ATOM 3955 C C . ALA B 1 226 ? 12.977 -39.188 -25.406 1 97.38 226 ALA B C 1
ATOM 3957 O O . ALA B 1 226 ? 12.43 -40.125 -26.016 1 97.38 226 ALA B O 1
ATOM 3958 N N . ALA B 1 227 ? 14.234 -39.031 -25.375 1 96.62 227 ALA B N 1
ATOM 3959 C CA . ALA B 1 227 ? 15.141 -39.875 -26.125 1 96.62 227 ALA B CA 1
ATOM 3960 C C . ALA B 1 227 ? 15.211 -41.281 -25.5 1 96.62 227 ALA B C 1
ATOM 3962 O O . ALA B 1 227 ? 15.422 -42.25 -26.203 1 96.62 227 ALA B O 1
ATOM 3963 N N . ARG B 1 228 ? 14.961 -41.375 -24.266 1 95.38 228 ARG B N 1
ATOM 3964 C CA . ARG B 1 228 ? 15.141 -42.625 -23.547 1 95.38 228 ARG B CA 1
ATOM 3965 C C . ARG B 1 228 ? 13.828 -43.406 -23.484 1 95.38 228 ARG B C 1
ATOM 3967 O O . ARG B 1 228 ? 13.836 -44.625 -23.375 1 95.38 228 ARG B O 1
ATOM 3974 N N . LEU B 1 229 ? 12.719 -42.781 -23.609 1 95.5 229 LEU B N 1
ATOM 3975 C CA . LEU B 1 229 ? 11.406 -43.344 -23.328 1 95.5 229 LEU B CA 1
ATOM 3976 C C . LEU B 1 229 ? 11.141 -44.562 -24.203 1 95.5 229 LEU B C 1
ATOM 3978 O O . LEU B 1 229 ? 10.68 -45.594 -23.719 1 95.5 229 LEU B O 1
ATOM 3982 N N . PRO B 1 230 ? 11.516 -44.562 -25.516 1 93.06 230 PRO B N 1
ATOM 3983 C CA . PRO B 1 230 ? 11.227 -45.719 -26.375 1 93.06 230 PRO B CA 1
ATOM 3984 C C . PRO B 1 230 ? 11.969 -46.969 -25.938 1 93.06 230 PRO B C 1
ATOM 3986 O O . PRO B 1 230 ? 11.531 -48.094 -26.266 1 93.06 230 PRO B O 1
ATOM 3989 N N . ASP B 1 231 ? 13 -46.844 -25.188 1 95.38 231 ASP B N 1
ATOM 3990 C CA . ASP B 1 231 ? 13.828 -47.969 -24.812 1 95.38 231 ASP B CA 1
ATOM 3991 C C . ASP B 1 231 ? 13.477 -48.469 -23.406 1 95.38 231 ASP B C 1
ATOM 3993 O O . ASP B 1 231 ? 14 -49.5 -22.953 1 95.38 231 ASP B O 1
ATOM 3997 N N . LEU B 1 232 ? 12.578 -47.812 -22.766 1 96.12 232 LEU B N 1
ATOM 3998 C CA . LEU B 1 232 ? 12.203 -48.219 -21.422 1 96.12 232 LEU B CA 1
ATOM 3999 C C . LEU B 1 232 ? 10.984 -49.125 -21.422 1 96.12 232 LEU B C 1
ATOM 4001 O O . LEU B 1 232 ? 10.125 -49 -22.297 1 96.12 232 LEU B O 1
ATOM 4005 N N . PRO B 1 233 ? 11.031 -50.094 -20.375 1 96.81 233 PRO B N 1
ATOM 4006 C CA . PRO B 1 233 ? 9.75 -50.781 -20.172 1 96.81 233 PRO B CA 1
ATOM 4007 C C . PRO B 1 233 ? 8.594 -49.812 -19.953 1 96.81 233 PRO B C 1
ATOM 4009 O O . PRO B 1 233 ? 8.781 -48.75 -19.359 1 96.81 233 PRO B O 1
ATOM 4012 N N . LEU B 1 234 ? 7.473 -50.188 -20.406 1 96 234 LEU B N 1
ATOM 4013 C CA . LEU B 1 234 ? 6.305 -49.312 -20.438 1 96 234 LEU B CA 1
ATOM 4014 C C . LEU B 1 234 ? 6.02 -48.75 -19.062 1 96 234 LEU B C 1
ATOM 4016 O O . LEU B 1 234 ? 5.715 -47.531 -18.953 1 96 234 LEU B O 1
ATOM 4020 N N . VAL B 1 235 ? 6.102 -49.5 -18 1 95.5 235 VAL B N 1
ATOM 4021 C CA . VAL B 1 235 ? 5.816 -49.031 -16.641 1 95.5 235 VAL B CA 1
ATOM 4022 C C . VAL B 1 235 ? 6.801 -47.938 -16.25 1 95.5 235 VAL B C 1
ATOM 4024 O O . VAL B 1 235 ? 6.406 -46.938 -15.664 1 95.5 235 VAL B O 1
ATOM 4027 N N . GLU B 1 236 ? 8.023 -48.062 -16.562 1 95.75 236 GLU B N 1
ATOM 4028 C CA . GLU B 1 236 ? 9.062 -47.094 -16.234 1 95.75 236 GLU B CA 1
ATOM 4029 C C . GLU B 1 236 ? 8.922 -45.844 -17.078 1 95.75 236 GLU B C 1
ATOM 4031 O O . GLU B 1 236 ? 9.148 -44.719 -16.594 1 95.75 236 GLU B O 1
ATOM 4036 N N . ALA B 1 237 ? 8.586 -46.094 -18.359 1 96.62 237 ALA B N 1
ATOM 4037 C CA . ALA B 1 237 ? 8.359 -44.938 -19.25 1 96.62 237 ALA B CA 1
ATOM 4038 C C . ALA B 1 237 ? 7.207 -44.094 -18.766 1 96.62 237 ALA B C 1
ATOM 4040 O O . ALA B 1 237 ? 7.305 -42.844 -18.766 1 96.62 237 ALA B O 1
ATOM 4041 N N . ALA B 1 238 ? 6.164 -44.719 -18.312 1 95.06 238 ALA B N 1
ATOM 4042 C CA . ALA B 1 238 ? 5 -44 -17.797 1 95.06 238 ALA B CA 1
ATOM 4043 C C . ALA B 1 238 ? 5.371 -43.156 -16.562 1 95.06 238 ALA B C 1
ATOM 4045 O O . ALA B 1 238 ? 5.035 -41.969 -16.484 1 95.06 238 ALA B O 1
ATOM 4046 N N . ALA B 1 239 ? 6.086 -43.75 -15.664 1 94.69 239 ALA B N 1
ATOM 4047 C CA . ALA B 1 239 ? 6.5 -43.062 -14.445 1 94.69 239 ALA B CA 1
ATOM 4048 C C . ALA B 1 239 ? 7.414 -41.875 -14.766 1 94.69 239 ALA B C 1
ATOM 4050 O O . ALA B 1 239 ? 7.223 -40.781 -14.25 1 94.69 239 ALA B O 1
ATOM 4051 N N . GLU B 1 240 ? 8.359 -42.094 -15.625 1 94.56 240 GLU B N 1
ATOM 4052 C CA . GLU B 1 240 ? 9.32 -41.062 -15.992 1 94.56 240 GLU B CA 1
ATOM 4053 C C . GLU B 1 240 ? 8.625 -39.875 -16.672 1 94.56 240 GLU B C 1
ATOM 4055 O O . GLU B 1 240 ? 8.93 -38.719 -16.375 1 94.56 240 GLU B O 1
ATOM 4060 N N . CYS B 1 241 ? 7.676 -40.188 -17.562 1 94.62 241 CYS B N 1
ATOM 4061 C CA . CYS B 1 241 ? 6.969 -39.125 -18.281 1 94.62 241 CYS B CA 1
ATOM 4062 C C . CYS B 1 241 ? 6.191 -38.25 -17.312 1 94.62 241 CYS B C 1
ATOM 4064 O O . CYS B 1 241 ? 6.199 -37 -17.469 1 94.62 241 CYS B O 1
ATOM 4066 N N . LEU B 1 242 ? 5.566 -38.875 -16.391 1 94 242 LEU B N 1
ATOM 4067 C CA . LEU B 1 242 ? 4.758 -38.094 -15.453 1 94 242 LEU B CA 1
ATOM 4068 C C . LEU B 1 242 ? 5.641 -37.219 -14.562 1 94 242 LEU B C 1
ATOM 4070 O O . LEU B 1 242 ? 5.359 -36.031 -14.367 1 94 242 LEU B O 1
ATOM 4074 N N . LEU B 1 243 ? 6.723 -37.781 -14.039 1 93.88 243 LEU B N 1
ATOM 4075 C CA . LEU B 1 243 ? 7.602 -37.062 -13.125 1 93.88 243 LEU B CA 1
ATOM 4076 C C . LEU B 1 243 ? 8.297 -35.906 -13.836 1 93.88 243 LEU B C 1
ATOM 4078 O O . LEU B 1 243 ? 8.344 -34.781 -13.32 1 93.88 243 LEU B O 1
ATOM 4082 N N . THR B 1 244 ? 8.805 -36.156 -15.055 1 95.31 244 THR B N 1
ATOM 4083 C CA . THR B 1 244 ? 9.508 -35.156 -15.828 1 95.31 244 THR B CA 1
ATOM 4084 C C . THR B 1 244 ? 8.539 -34.062 -16.312 1 95.31 244 THR B C 1
ATOM 4086 O O . THR B 1 244 ? 8.82 -32.875 -16.203 1 95.31 244 THR B O 1
ATOM 4089 N N . GLY B 1 245 ? 7.414 -34.5 -16.812 1 95.06 245 GLY B N 1
ATOM 4090 C CA . GLY B 1 245 ? 6.414 -33.562 -17.281 1 95.06 245 GLY B CA 1
ATOM 4091 C C . GLY B 1 245 ? 5.871 -32.656 -16.188 1 95.06 245 GLY B C 1
ATOM 4092 O O . GLY B 1 245 ? 5.691 -31.453 -16.391 1 95.06 245 GLY B O 1
ATOM 4093 N N . ARG B 1 246 ? 5.641 -33.25 -15.07 1 93.06 246 ARG B N 1
ATOM 4094 C CA . ARG B 1 246 ? 5.133 -32.5 -13.922 1 93.06 246 ARG B CA 1
ATOM 4095 C C . ARG B 1 246 ? 6.078 -31.375 -13.539 1 93.06 246 ARG B C 1
ATOM 4097 O O . ARG B 1 246 ? 5.637 -30.25 -13.25 1 93.06 246 ARG B O 1
ATOM 4104 N N . GLN B 1 247 ? 7.336 -31.641 -13.5 1 94 247 GLN B N 1
ATOM 4105 C CA . GLN B 1 247 ? 8.328 -30.625 -13.156 1 94 247 GLN B CA 1
ATOM 4106 C C . GLN B 1 247 ? 8.281 -29.469 -14.148 1 94 247 GLN B C 1
ATOM 4108 O O . GLN B 1 247 ? 8.352 -28.297 -13.75 1 94 247 GLN B O 1
ATOM 4113 N N . ALA B 1 248 ? 8.156 -29.797 -15.398 1 96.38 248 ALA B N 1
ATOM 4114 C CA . ALA B 1 248 ? 8.117 -28.766 -16.438 1 96.38 248 ALA B CA 1
ATOM 4115 C C . ALA B 1 248 ? 6.844 -27.938 -16.328 1 96.38 248 ALA B C 1
ATOM 4117 O O . ALA B 1 248 ? 6.895 -26.703 -16.375 1 96.38 248 ALA B O 1
ATOM 4118 N N . ILE B 1 249 ? 5.742 -28.594 -16.156 1 94.31 249 ILE B N 1
ATOM 4119 C CA . ILE B 1 249 ? 4.465 -27.891 -16.078 1 94.31 249 ILE B CA 1
ATOM 4120 C C . ILE B 1 249 ? 4.453 -26.984 -14.852 1 94.31 249 ILE B C 1
ATOM 4122 O O . ILE B 1 249 ? 4.004 -25.828 -14.93 1 94.31 249 ILE B O 1
ATOM 4126 N N . ARG B 1 250 ? 4.973 -27.438 -13.758 1 91.94 250 ARG B N 1
ATOM 4127 C CA . ARG B 1 250 ? 5.047 -26.625 -12.547 1 91.94 250 ARG B CA 1
ATOM 4128 C C . ARG B 1 250 ? 5.895 -25.391 -12.773 1 91.94 250 ARG B C 1
ATOM 4130 O O . ARG B 1 250 ? 5.535 -24.297 -12.328 1 91.94 250 ARG B O 1
ATOM 4137 N N . ALA B 1 251 ? 7.012 -25.578 -13.422 1 94.69 251 ALA B N 1
ATOM 4138 C CA . ALA B 1 251 ? 7.887 -24.438 -13.711 1 94.69 251 ALA B CA 1
ATOM 4139 C C . ALA B 1 251 ? 7.18 -23.422 -14.602 1 94.69 251 ALA B C 1
ATOM 4141 O O . ALA B 1 251 ? 7.312 -22.219 -14.391 1 94.69 251 ALA B O 1
ATOM 4142 N N . ILE B 1 252 ? 6.453 -23.922 -15.562 1 95.19 252 ILE B N 1
ATOM 4143 C CA . ILE B 1 252 ? 5.719 -23.047 -16.469 1 95.19 252 ILE B CA 1
ATOM 4144 C C . ILE B 1 252 ? 4.656 -22.281 -15.703 1 95.19 252 ILE B C 1
ATOM 4146 O O . ILE B 1 252 ? 4.535 -21.062 -15.852 1 95.19 252 ILE B O 1
ATOM 4150 N N . LEU B 1 253 ? 3.992 -22.953 -14.836 1 90.62 253 LEU B N 1
ATOM 4151 C CA . LEU B 1 253 ? 2.883 -22.344 -14.102 1 90.62 253 LEU B CA 1
ATOM 4152 C C . LEU B 1 253 ? 3.393 -21.375 -13.047 1 90.62 253 LEU B C 1
ATOM 4154 O O . LEU B 1 253 ? 2.705 -20.406 -12.711 1 90.62 253 LEU B O 1
ATOM 4158 N N . ARG B 1 254 ? 4.566 -21.531 -12.617 1 91.31 254 ARG B N 1
ATOM 4159 C CA . ARG B 1 254 ? 5.113 -20.688 -11.555 1 91.31 254 ARG B CA 1
ATOM 4160 C C . ARG B 1 254 ? 5.883 -19.5 -12.133 1 91.31 254 ARG B C 1
ATOM 4162 O O . ARG B 1 254 ? 6.332 -18.625 -11.398 1 91.31 254 ARG B O 1
ATOM 4169 N N . ASP B 1 255 ? 6.051 -19.578 -13.406 1 95.38 255 ASP B N 1
ATOM 4170 C CA . ASP B 1 255 ? 6.703 -18.422 -14.031 1 95.38 255 ASP B CA 1
ATOM 4171 C C . ASP B 1 255 ? 5.918 -17.141 -13.773 1 95.38 255 ASP B C 1
ATOM 4173 O O . ASP B 1 255 ? 4.695 -17.109 -13.945 1 95.38 255 ASP B O 1
ATOM 4177 N N . PRO B 1 256 ? 6.559 -16.094 -13.398 1 96.06 256 PRO B N 1
ATOM 4178 C CA . PRO B 1 256 ? 5.848 -14.859 -13.07 1 96.06 256 PRO B CA 1
ATOM 4179 C C . PRO B 1 256 ? 5.336 -14.125 -14.305 1 96.06 256 PRO B C 1
ATOM 4181 O O . PRO B 1 256 ? 4.559 -13.172 -14.188 1 96.06 256 PRO B O 1
ATOM 4184 N N . LEU B 1 257 ? 5.672 -14.539 -15.453 1 95.75 257 LEU B N 1
ATOM 4185 C CA . LEU B 1 257 ? 5.238 -13.922 -16.703 1 95.75 257 LEU B CA 1
ATOM 4186 C C . LEU B 1 257 ? 5.523 -12.422 -16.688 1 95.75 257 LEU B C 1
ATOM 4188 O O . LEU B 1 257 ? 4.633 -11.617 -16.969 1 95.75 257 LEU B O 1
ATOM 4192 N N . LEU B 1 258 ? 6.773 -12.07 -16.406 1 97.12 258 LEU B N 1
ATOM 4193 C CA . LEU B 1 258 ? 7.211 -10.68 -16.344 1 97.12 258 LEU B CA 1
ATOM 4194 C C . LEU B 1 258 ? 7.191 -10.039 -17.734 1 97.12 258 LEU B C 1
ATOM 4196 O O . LEU B 1 258 ? 7.312 -10.742 -18.75 1 97.12 258 LEU B O 1
ATOM 4200 N N . PRO B 1 259 ? 6.934 -8.766 -17.766 1 96.38 259 PRO B N 1
ATOM 4201 C CA . PRO B 1 259 ? 7.035 -8.102 -19.062 1 96.38 259 PRO B CA 1
ATOM 4202 C C . PRO B 1 259 ? 8.414 -8.25 -19.688 1 96.38 259 PRO B C 1
ATOM 4204 O O . PRO B 1 259 ? 9.406 -8.453 -18.984 1 96.38 259 PRO B O 1
ATOM 4207 N N . GLU B 1 260 ? 8.484 -8.102 -21 1 94.44 260 GLU B N 1
ATOM 4208 C CA . GLU B 1 260 ? 9.711 -8.305 -21.766 1 94.44 260 GLU B CA 1
ATOM 4209 C C . GLU B 1 260 ? 10.82 -7.367 -21.281 1 94.44 260 GLU B C 1
ATOM 4211 O O . GLU B 1 260 ? 12 -7.73 -21.312 1 94.44 260 GLU B O 1
ATOM 4216 N N . ALA B 1 261 ? 10.453 -6.152 -20.859 1 94.25 261 ALA B N 1
ATOM 4217 C CA . ALA B 1 261 ? 11.414 -5.168 -20.375 1 94.25 261 ALA B CA 1
ATOM 4218 C C . ALA B 1 261 ? 12.148 -5.68 -19.141 1 94.25 261 ALA B C 1
ATOM 4220 O O . ALA B 1 261 ? 13.273 -5.25 -18.859 1 94.25 261 ALA B O 1
ATOM 4221 N N . LEU B 1 262 ? 11.57 -6.613 -18.391 1 96 262 LEU B N 1
ATOM 4222 C CA . LEU B 1 262 ? 12.164 -7.113 -17.156 1 96 262 LEU B CA 1
ATOM 4223 C C . LEU B 1 262 ? 12.766 -8.492 -17.375 1 96 262 LEU B C 1
ATOM 4225 O O . LEU B 1 262 ? 13.734 -8.859 -16.688 1 96 262 LEU B O 1
ATOM 4229 N N . CYS B 1 263 ? 12.188 -9.305 -18.266 1 95.06 263 CYS B N 1
ATOM 4230 C CA . CYS B 1 263 ? 12.617 -10.688 -18.484 1 95.06 263 CYS B CA 1
ATOM 4231 C C . CYS B 1 263 ? 12.32 -11.125 -19.906 1 95.06 263 CYS B C 1
ATOM 4233 O O . CYS B 1 263 ? 11.164 -11.18 -20.328 1 95.06 263 CYS B O 1
ATOM 4235 N N . PRO B 1 264 ? 13.383 -11.516 -20.641 1 94 264 PRO B N 1
ATOM 4236 C CA . PRO B 1 264 ? 13.141 -12.047 -21.984 1 94 264 PRO B CA 1
ATOM 4237 C C . PRO B 1 264 ? 12.273 -13.305 -21.984 1 94 264 PRO B C 1
ATOM 4239 O O . PRO B 1 264 ? 12.461 -14.18 -21.125 1 94 264 PRO B O 1
ATOM 4242 N N . PRO B 1 265 ? 11.344 -13.391 -22.938 1 93.62 265 PRO B N 1
ATOM 4243 C CA . PRO B 1 265 ? 10.367 -14.477 -22.922 1 93.62 265 PRO B CA 1
ATOM 4244 C C . PRO B 1 265 ? 10.922 -15.781 -23.5 1 93.62 265 PRO B C 1
ATOM 4246 O O . PRO B 1 265 ? 10.289 -16.828 -23.375 1 93.62 265 PRO B O 1
ATOM 4249 N N . ASP B 1 266 ? 12.008 -15.852 -24.078 1 95.81 266 ASP B N 1
ATOM 4250 C CA . ASP B 1 266 ? 12.5 -16.922 -24.953 1 95.81 266 ASP B CA 1
ATOM 4251 C C . ASP B 1 266 ? 12.609 -18.234 -24.188 1 95.81 266 ASP B C 1
ATOM 4253 O O . ASP B 1 266 ? 12.188 -19.281 -24.672 1 95.81 266 ASP B O 1
ATOM 4257 N N . ALA B 1 267 ? 13.234 -18.172 -23.016 1 96.94 267 ALA B N 1
ATOM 4258 C CA . ALA B 1 267 ? 13.445 -19.391 -22.25 1 96.94 267 ALA B CA 1
ATOM 4259 C C . ALA B 1 267 ? 12.117 -20.062 -21.922 1 96.94 267 ALA B C 1
ATOM 4261 O O . ALA B 1 267 ? 11.992 -21.297 -22 1 96.94 267 ALA B O 1
ATOM 4262 N N . LEU B 1 268 ? 11.148 -19.281 -21.531 1 97.44 268 LEU B N 1
ATOM 4263 C CA . LEU B 1 268 ? 9.836 -19.828 -21.234 1 97.44 268 LEU B CA 1
ATOM 4264 C C . LEU B 1 268 ? 9.18 -20.375 -22.5 1 97.44 268 LEU B C 1
ATOM 4266 O O . LEU B 1 268 ? 8.586 -21.453 -22.469 1 97.44 268 LEU B O 1
ATOM 4270 N N . THR B 1 269 ? 9.25 -19.656 -23.578 1 97.56 269 THR B N 1
ATOM 4271 C CA . THR B 1 269 ? 8.695 -20.094 -24.859 1 97.56 269 THR B CA 1
ATOM 4272 C C . THR B 1 269 ? 9.273 -21.453 -25.266 1 97.56 269 THR B C 1
ATOM 4274 O O . THR B 1 269 ? 8.531 -22.344 -25.656 1 97.56 269 THR B O 1
ATOM 4277 N N . ASP B 1 270 ? 10.539 -21.562 -25.109 1 98.12 270 ASP B N 1
ATOM 4278 C CA . ASP B 1 270 ? 11.219 -22.812 -25.438 1 98.12 270 ASP B CA 1
ATOM 4279 C C . ASP B 1 270 ? 10.727 -23.953 -24.547 1 98.12 270 ASP B C 1
ATOM 4281 O O . ASP B 1 270 ? 10.523 -25.062 -25.031 1 98.12 270 ASP B O 1
ATOM 4285 N N . LEU B 1 271 ? 10.562 -23.641 -23.297 1 98.44 271 LEU B N 1
ATOM 4286 C CA . LEU B 1 271 ? 10.117 -24.672 -22.359 1 98.44 271 LEU B CA 1
ATOM 4287 C C . LEU B 1 271 ? 8.695 -25.125 -22.688 1 98.44 271 LEU B C 1
ATOM 4289 O O . LEU B 1 271 ? 8.406 -26.312 -22.672 1 98.44 271 LEU B O 1
ATOM 4293 N N . ILE B 1 272 ? 7.859 -24.172 -22.969 1 97.88 272 ILE B N 1
ATOM 4294 C CA . ILE B 1 272 ? 6.48 -24.5 -23.328 1 97.88 272 ILE B CA 1
ATOM 4295 C C . ILE B 1 272 ? 6.465 -25.375 -24.578 1 97.88 272 ILE B C 1
ATOM 4297 O O . ILE B 1 272 ? 5.758 -26.391 -24.625 1 97.88 272 ILE B O 1
ATOM 4301 N N . ALA B 1 273 ? 7.254 -25.062 -25.562 1 97.69 273 ALA B N 1
ATOM 4302 C CA . ALA B 1 273 ? 7.332 -25.844 -26.781 1 97.69 273 ALA B CA 1
ATOM 4303 C C . ALA B 1 273 ? 7.848 -27.25 -26.516 1 97.69 273 ALA B C 1
ATOM 4305 O O . ALA B 1 273 ? 7.301 -28.234 -27.031 1 97.69 273 ALA B O 1
ATOM 4306 N N . ALA B 1 274 ? 8.875 -27.328 -25.719 1 98.25 274 ALA B N 1
ATOM 4307 C CA . ALA B 1 274 ? 9.453 -28.625 -25.391 1 98.25 274 ALA B CA 1
ATOM 4308 C C . ALA B 1 274 ? 8.445 -29.484 -24.625 1 98.25 274 ALA B C 1
ATOM 4310 O O . ALA B 1 274 ? 8.312 -30.688 -24.906 1 98.25 274 ALA B O 1
ATOM 4311 N N . MET B 1 275 ? 7.773 -28.891 -23.703 1 97.75 275 MET B N 1
ATOM 4312 C CA . MET B 1 275 ? 6.805 -29.641 -22.906 1 97.75 275 MET B CA 1
ATOM 4313 C C . MET B 1 275 ? 5.613 -30.078 -23.75 1 97.75 275 MET B C 1
ATOM 4315 O O . MET B 1 275 ? 5.051 -31.141 -23.547 1 97.75 275 MET B O 1
ATOM 4319 N N . ASP B 1 276 ? 5.199 -29.219 -24.672 1 96.44 276 ASP B N 1
ATOM 4320 C CA . ASP B 1 276 ? 4.098 -29.578 -25.562 1 96.44 276 ASP B CA 1
ATOM 4321 C C . ASP B 1 276 ? 4.418 -30.844 -26.344 1 96.44 276 ASP B C 1
ATOM 4323 O O . ASP B 1 276 ? 3.592 -31.75 -26.438 1 96.44 276 ASP B O 1
ATOM 4327 N N . ALA B 1 277 ? 5.582 -30.922 -26.906 1 96.06 277 ALA B N 1
ATOM 4328 C CA . ALA B 1 277 ? 6.027 -32.125 -27.625 1 96.06 277 ALA B CA 1
ATOM 4329 C C . ALA B 1 277 ? 6.117 -33.312 -26.688 1 96.06 277 ALA B C 1
ATOM 4331 O O . ALA B 1 277 ? 5.699 -34.406 -27.047 1 96.06 277 ALA B O 1
ATOM 4332 N N . TYR B 1 278 ? 6.598 -33.094 -25.531 1 97 278 TYR B N 1
ATOM 4333 C CA . TYR B 1 278 ? 6.766 -34.156 -24.547 1 97 278 TYR B CA 1
ATOM 4334 C C . TYR B 1 278 ? 5.414 -34.688 -24.078 1 97 278 TYR B C 1
ATOM 4336 O O . TYR B 1 278 ? 5.266 -35.875 -23.812 1 97 278 TYR B O 1
ATOM 4344 N N . ASP B 1 279 ? 4.508 -33.75 -23.953 1 93.94 279 ASP B N 1
ATOM 4345 C CA . ASP B 1 279 ? 3.172 -34.094 -23.484 1 93.94 279 ASP B CA 1
ATOM 4346 C C . ASP B 1 279 ? 2.498 -35.094 -24.438 1 93.94 279 ASP B C 1
ATOM 4348 O O . ASP B 1 279 ? 1.801 -36 -24.016 1 93.94 279 ASP B O 1
ATOM 4352 N N . ARG B 1 280 ? 2.672 -34.938 -25.688 1 91.25 280 ARG B N 1
ATOM 4353 C CA . ARG B 1 280 ? 2.115 -35.875 -26.688 1 91.25 280 ARG B CA 1
ATOM 4354 C C . ARG B 1 280 ? 2.678 -37.281 -26.516 1 91.25 280 ARG B C 1
ATOM 4356 O O . ARG B 1 280 ? 1.935 -38.25 -26.547 1 91.25 280 ARG B O 1
ATOM 4363 N N . LEU B 1 281 ? 3.916 -37.312 -26.266 1 92.81 281 LEU B N 1
ATOM 4364 C CA . LEU B 1 281 ? 4.578 -38.594 -26.031 1 92.81 281 LEU B CA 1
ATOM 4365 C C . LEU B 1 281 ? 4.07 -39.219 -24.75 1 92.81 281 LEU B C 1
ATOM 4367 O O . LEU B 1 281 ? 3.775 -40.438 -24.734 1 92.81 281 LEU B O 1
ATOM 4371 N N . GLY B 1 282 ? 4 -38.438 -23.75 1 92.69 282 GLY B N 1
ATOM 4372 C CA . GLY B 1 282 ? 3.562 -38.938 -22.469 1 92.69 282 GLY B CA 1
ATOM 4373 C C . GLY B 1 282 ? 2.143 -39.469 -22.484 1 92.69 282 GLY B C 1
ATOM 4374 O O . GLY B 1 282 ? 1.857 -40.531 -21.891 1 92.69 282 GLY B O 1
ATOM 4375 N N . LYS B 1 283 ? 1.237 -38.781 -23.141 1 91.19 283 LYS B N 1
ATOM 4376 C CA . LYS B 1 283 ? -0.153 -39.219 -23.234 1 91.19 283 LYS B CA 1
ATOM 4377 C C . LYS B 1 283 ? -0.261 -40.562 -23.938 1 91.19 283 LYS B C 1
ATOM 4379 O O . LYS B 1 283 ? -1.039 -41.438 -23.531 1 91.19 283 LYS B O 1
ATOM 4384 N N . ASP B 1 284 ? 0.496 -40.75 -24.938 1 93 284 ASP B N 1
ATOM 4385 C CA . ASP B 1 284 ? 0.504 -42.031 -25.656 1 93 284 ASP B CA 1
ATOM 4386 C C . ASP B 1 284 ? 1.01 -43.156 -24.766 1 93 284 ASP B C 1
ATOM 4388 O O . ASP B 1 284 ? 0.418 -44.25 -24.719 1 93 284 ASP B O 1
ATOM 4392 N N . ILE B 1 285 ? 2.014 -42.906 -24.062 1 94.81 285 ILE B N 1
ATOM 4393 C CA . ILE B 1 285 ? 2.617 -43.906 -23.188 1 94.81 285 ILE B CA 1
ATOM 4394 C C . ILE B 1 285 ? 1.634 -44.281 -22.078 1 94.81 285 ILE B C 1
ATOM 4396 O O . ILE B 1 285 ? 1.432 -45.469 -21.797 1 94.81 285 ILE B O 1
ATOM 4400 N N . TRP B 1 286 ? 1.007 -43.312 -21.484 1 93.38 286 TRP B N 1
ATOM 4401 C CA . TRP B 1 286 ? 0.089 -43.562 -20.375 1 93.38 286 TRP B CA 1
ATOM 4402 C C . TRP B 1 286 ? -1.17 -44.281 -20.875 1 93.38 286 TRP B C 1
ATOM 4404 O O . TRP B 1 286 ? -1.73 -45.125 -20.172 1 93.38 286 TRP B O 1
ATOM 4414 N N . ARG B 1 287 ? -1.642 -43.969 -22.062 1 91.5 287 ARG B N 1
ATOM 4415 C CA . ARG B 1 287 ? -2.758 -44.688 -22.672 1 91.5 287 ARG B CA 1
ATOM 4416 C C . ARG B 1 287 ? -2.42 -46.156 -22.844 1 91.5 287 ARG B C 1
ATOM 4418 O O . ARG B 1 287 ? -3.236 -47.031 -22.531 1 91.5 287 ARG B O 1
ATOM 4425 N N . ARG B 1 288 ? -1.246 -46.469 -23.297 1 93.81 288 ARG B N 1
ATOM 4426 C CA . ARG B 1 288 ? -0.806 -47.844 -23.484 1 93.81 288 ARG B CA 1
ATOM 4427 C C . ARG B 1 288 ? -0.656 -48.562 -22.141 1 93.81 288 ARG B C 1
ATOM 4429 O O . ARG B 1 288 ? -1.046 -49.719 -22.016 1 93.81 288 ARG B O 1
ATOM 4436 N N . TYR B 1 289 ? -0.173 -47.844 -21.203 1 94.62 289 TYR B N 1
ATOM 4437 C CA . TYR B 1 289 ? 0.066 -48.469 -19.906 1 94.62 289 TYR B CA 1
ATOM 4438 C C . TYR B 1 289 ? -1.249 -48.781 -19.203 1 94.62 289 TYR B C 1
ATOM 4440 O O . TYR B 1 289 ? -1.4 -49.875 -18.625 1 94.62 289 TYR B O 1
ATOM 4448 N N . LEU B 1 290 ? -2.193 -47.844 -19.281 1 92.88 290 LEU B N 1
ATOM 4449 C CA . LEU B 1 290 ? -3.467 -48.031 -18.594 1 92.88 290 LEU B CA 1
ATOM 4450 C C . LEU B 1 290 ? -4.422 -48.875 -19.438 1 92.88 290 LEU B C 1
ATOM 4452 O O . LEU B 1 290 ? -5.426 -49.375 -18.938 1 92.88 290 LEU B O 1
ATOM 4456 N N . GLY B 1 291 ? -4.09 -49.156 -20.641 1 87.88 291 GLY B N 1
ATOM 4457 C CA . GLY B 1 291 ? -4.926 -49.938 -21.516 1 87.88 291 GLY B CA 1
ATOM 4458 C C . GLY B 1 291 ? -6.164 -49.219 -22 1 87.88 291 GLY B C 1
ATOM 4459 O O . GLY B 1 291 ? -7.242 -49.781 -22.094 1 87.88 291 GLY B O 1
ATOM 4460 N N . THR B 1 292 ? -6.102 -47.844 -22.094 1 73.12 292 THR B N 1
ATOM 4461 C CA . THR B 1 292 ? -7.242 -47.062 -22.547 1 73.12 292 THR B CA 1
ATOM 4462 C C . THR B 1 292 ? -7 -46.5 -23.938 1 73.12 292 THR B C 1
ATOM 4464 O O . THR B 1 292 ? -5.852 -46.312 -24.344 1 73.12 292 THR B O 1
#

Solvent-accessible surface area (backbone atoms only — not comparable to full-atom values): 31945 Å² total; per-residue (Å²): 134,88,70,76,70,79,50,69,85,67,69,67,97,63,84,79,46,55,56,44,48,54,50,57,54,40,38,64,51,72,61,57,56,42,39,64,65,51,52,32,57,56,31,46,48,74,73,42,53,58,66,52,36,53,50,33,52,53,51,34,38,74,66,31,38,28,35,76,49,78,95,62,23,34,28,71,10,76,74,38,40,61,58,32,53,54,57,64,39,53,84,52,55,75,72,39,52,43,84,62,82,78,37,27,32,38,36,43,55,45,72,74,48,60,68,42,63,67,47,29,52,30,26,53,49,26,39,41,49,68,27,38,39,78,75,47,87,57,27,30,35,32,76,48,23,49,56,33,72,76,72,81,74,77,76,79,72,82,73,70,80,71,73,66,67,79,52,50,46,44,58,36,47,52,53,52,31,45,68,48,50,21,50,84,81,53,44,51,26,31,31,36,59,58,53,70,68,54,50,59,50,60,68,59,68,63,64,51,70,57,51,40,49,51,32,47,50,46,37,51,50,51,53,54,47,62,69,46,38,85,78,39,59,61,56,58,30,35,40,49,38,52,58,55,48,49,54,48,51,50,53,59,54,45,46,48,72,59,46,64,93,69,32,75,59,60,38,57,52,50,30,48,53,47,46,54,60,47,47,56,54,37,51,52,43,42,28,63,68,68,70,101,133,88,70,76,71,78,51,69,84,68,69,67,95,65,85,82,45,54,56,44,49,53,50,54,54,40,37,64,50,72,60,58,56,42,39,65,64,50,51,32,56,55,31,48,48,72,74,43,52,56,65,53,35,51,50,33,51,53,52,34,38,74,66,31,37,28,36,78,50,80,94,62,24,34,29,72,11,77,74,38,40,59,59,32,53,54,56,64,38,52,86,50,56,74,73,39,53,42,84,61,83,78,37,27,33,38,36,41,56,46,72,72,49,60,68,41,62,69,46,30,52,29,26,54,49,28,38,41,48,68,26,39,40,78,75,47,86,56,26,30,34,32,75,47,22,50,57,32,72,76,73,83,74,77,75,78,74,80,72,69,80,72,72,69,67,80,52,51,47,44,57,34,46,52,52,52,31,46,67,47,51,21,50,83,81,53,44,51,27,32,32,39,61,57,52,69,69,54,49,59,50,61,69,59,68,64,64,50,70,59,50,40,50,52,32,48,50,46,37,52,51,49,52,55,48,61,69,47,38,85,78,39,60,61,54,57,30,36,40,49,39,52,57,56,48,48,55,48,52,51,52,58,54,45,44,52,72,60,46,63,94,69,31,74,60,61,39,57,52,50,30,48,53,48,47,54,60,47,46,56,52,37,51,54,43,42,27,63,66,69,70,99

Foldseek 3Di:
DPLCPPCLLVDPPDQRALLNQVLLVCLLVVPNKAALLLSQLLCVLRPDHSVRNVVSQVVCVVVQQWDADPPRIIGGGPLVVLVSVLLNCLLCQLVFFADFPLKKKKKADDPVCVVDPSLVVLQVVLCQLLQWFCLDDRMTMATLTGFLDPPDPDPDPPPPPCPVPRPGSQNSSLVSSVSSSHDNPIDIDIDDDDDPVSSVVVLPRDPQVVLLVVLVVLLVVLVVLVVCLVVDDLSNSLVSLSVSLSVLSSSSSSPNSHDCVSHNCVSSNSSSVSSVVSVVVNSVSSCVSSVD/DPLCPPCLLVDPPDQRALLNQVLLVCLLVVPNKAALLLSQLLCVLRPDHSVRNVVSQVVCVVVQQWDADPPRIIGGGPLVVLVSVLLNCLLCQLVFFADFPLKKKKKADDPVCVVDPSLVVLQVVLCQLLQWFCLDDRMTMATLTGFLDPPDPPPDPPPPPCPVPRPGSQNSSLVSSVSSSHDNPIDIDIDDDDDPVSSVVVLVRDPQVVLLVVLVVLLVVLVVLVVCLVVDDLSNSLVSLSVSLSVLSSSSSSPNSHHCVSHNCVSSNSSSVSSVVSVVVNSVSSCVSSVD

Radius of gyration: 33.49 Å; Cα contacts (8 Å, |Δi|>4): 758; chains: 2; bounding box: 48×100×63 Å

InterPro domains:
  IPR036388 Winged helix-like DNA-binding domain superfamily [G3DSA:1.10.10.10] (15-86)

Sequence (584 aa):
MDIDRNDHLSDEAGAISARTLILDLMDTGSPPDFSTRDLVLAGAAFGLEATGIRTALTRLRQEGRVRTLDRGRHAIGAKAEPLQHRILGWREVQGRQRPWDGGWLLAVAGPQERANRTLWRHTVRALDLEGFAEAETNVWVRPDNLEGGLEGGLEGGLEGGLEGGLEGGATAMRRRLLALDAAPSLLLVRATALDDEREARFRTLWPVAGLAASHAGLVRRLAESAARLPDLPLVEAAAECLLTGRQAIRAILRDPLLPEALCPPDALTDLIAAMDAYDRLGKDIWRRYLGTMDIDRNDHLSDEAGAISARTLILDLMDTGSPPDFSTRDLVLAGAAFGLEATGIRTALTRLRQEGRVRTLDRGRHAIGAKAEPLQHRILGWREVQGRQRPWDGGWLLAVAGPQERANRTLWRHTVRALDLEGFAEAETNVWVRPDNLEGGLEGGLEGGLEGGLEGGLEGGATAMRRRLLALDAAPSLLLVRATALDDEREARFRTLWPVAGLAASHAGLVRRLAESAARLPDLPLVEAAAECLLTGRQAIRAILRDPLLPEALCPPDALTDLIAAMDAYDRLGKDIWRRYLGT

Nearest PDB structures (foldseek):
  8a39-assembly2_BP1-2  TM=5.526E-01  e=8.774E-08  Escherichia coli W
  3l09-assembly2_C  TM=5.405E-01  e=5.017E-04  Jannaschia sp. CCS1
  4o5v-assembly1_A  TM=6.483E-01  e=1.271E-01  Thermoplasma acidophilum DSM 1728
  5v89-assembly2_C  TM=7.795E-01  e=1.080E+00  Homo sapiens
  5cvi-assembly1_B  TM=6.319E-01  e=9.841E-01  Streptococcus mutans